Protein AF-A0A8J7Q3M3-F1 (afdb_monomer)

Secondary structure (DSSP, 8-state):
--PPP-------------HHHHHTT-----------HHHHHHHHHHS-SSS---HHHHHHHHHH-GGGG-HHHHHHHHHHHHSTTHHHHHHHHSPTTPPPPS-HHHHHHHHHHHHHHHHHS--PPPP----PPPPPPP------PPPP------------HHHHHHHHHHTT-HHHHHHHHHHHHHHHTT-HHHHHHT-HHHHTTHHHHHHHHHHHH-TTT---PPP--SSS--PPP---------------------------------SSSHHHHHHHHHHHHHHHHHHHHHHHHHHHHHHS-----SS----GGG--SHHHHHHHHHHHHHHHT-GGGGGS-HHHHHHHHHHH-GGGHHHHHHHHHHHHHHHHS-TTSPPPHHHHHHHHHHHHHHTT---

Mean predicted aligned error: 21.78 Å

Foldseek 3Di:
DDDDDDDDDDDDDPDDPPCVCVVVVVPPPPPLPQQQLVVLVVLVVLADLPDLGDLVSSVVVCVVDVVCLPLSNLVVLVVLLPDPCVQVSSVVSHPPPDDRRPDVVSVSVSSVVVSVVSVVDPDDPDDDDDDDDDDDDDDDDDDDDDDDDDDDDDDDDDDDVVVVVLCVPQVVPPVSVVVVVVVVVCVVVVCPVVVQVPPVCNVPCVVVVVLVVCCVPPVPPSPFDPFPPPDPDGDDTDDDDDPPDDDDDDDDDDDDDDDPDDDPDDPPPDDPDVVVVVVVVVVVVVVVVVVVVVVVVVVVVVPDPPPPPDDPQLPLVPDDALVSLLVLLQVLLCVPVNPVSVPDQLVVSLVVLCVVPVVLNVLSVLSSVLNCCSVDPDPVDTDDPVSSVSNSVSSCVSSVNDD

pLDDT: mean 70.24, std 22.84, range [29.39, 98.44]

Structure (mmCIF, N/CA/C/O backbone):
data_AF-A0A8J7Q3M3-F1
#
_entry.id   AF-A0A8J7Q3M3-F1
#
loop_
_atom_site.group_PDB
_atom_site.id
_atom_site.type_symbol
_atom_site.label_atom_id
_atom_site.label_alt_id
_atom_site.label_comp_id
_atom_site.label_asym_id
_atom_site.label_entity_id
_atom_site.label_seq_id
_atom_site.pdbx_PDB_ins_code
_atom_site.Cartn_x
_atom_site.Cartn_y
_atom_site.Cartn_z
_atom_site.occupancy
_atom_site.B_iso_or_equiv
_atom_site.auth_seq_id
_atom_site.auth_comp_id
_atom_site.auth_asym_id
_atom_site.auth_atom_id
_atom_site.pdbx_PDB_model_num
ATOM 1 N N . MET A 1 1 ? -35.121 -41.878 55.483 1.00 45.00 1 MET A N 1
ATOM 2 C CA . MET A 1 1 ? -34.262 -40.888 56.162 1.00 45.00 1 MET A CA 1
ATOM 3 C C . MET A 1 1 ? -32.838 -41.391 56.053 1.00 45.00 1 MET A C 1
ATOM 5 O O . MET A 1 1 ? -32.517 -42.383 56.687 1.00 45.00 1 MET A O 1
ATOM 9 N N . ILE A 1 2 ? -32.054 -40.800 55.154 1.00 42.53 2 ILE A N 1
ATOM 10 C CA . ILE A 1 2 ? -30.626 -41.079 54.987 1.00 42.53 2 ILE A CA 1
ATOM 11 C C . ILE A 1 2 ? -29.957 -39.714 55.109 1.00 42.53 2 ILE A C 1
ATOM 13 O O . ILE A 1 2 ? -30.206 -38.835 54.285 1.00 42.53 2 ILE A O 1
ATOM 17 N N . GLU A 1 3 ? -29.216 -39.516 56.193 1.00 56.22 3 GLU A N 1
ATOM 18 C CA . GLU A 1 3 ? -28.418 -38.316 56.428 1.00 56.22 3 GLU A CA 1
ATOM 19 C C . GLU A 1 3 ? -27.172 -38.369 55.538 1.00 56.22 3 GLU A C 1
ATOM 21 O O . GLU A 1 3 ? -26.437 -39.356 55.540 1.00 56.22 3 GLU A O 1
ATOM 26 N N . VAL A 1 4 ? -26.950 -37.311 54.757 1.00 50.25 4 VAL A N 1
ATOM 27 C CA . VAL A 1 4 ? -25.743 -37.124 53.942 1.00 50.25 4 VAL A CA 1
ATOM 28 C C . VAL A 1 4 ? -24.846 -36.120 54.671 1.00 50.25 4 VAL A C 1
ATOM 30 O O . VAL A 1 4 ? -25.294 -34.993 54.898 1.00 50.25 4 VAL A O 1
ATOM 33 N N . PRO A 1 5 ? -23.606 -36.476 55.055 1.00 58.91 5 PRO A N 1
ATOM 34 C CA . PRO A 1 5 ? -22.718 -35.556 55.745 1.00 58.91 5 PRO A CA 1
ATOM 35 C C . PRO A 1 5 ? -21.801 -34.795 54.775 1.00 58.91 5 PRO A C 1
ATOM 37 O O . PRO A 1 5 ? -21.238 -35.369 53.848 1.00 58.91 5 PRO A O 1
ATOM 40 N N . GLY A 1 6 ? -21.576 -33.518 55.100 1.00 46.66 6 GLY A N 1
ATOM 41 C CA . GLY A 1 6 ? -20.259 -32.880 55.007 1.00 46.66 6 GLY A CA 1
ATOM 42 C C . GLY A 1 6 ? -19.886 -32.201 53.689 1.00 46.66 6 GLY A C 1
ATOM 43 O O . GLY A 1 6 ? -19.292 -32.816 52.810 1.00 46.66 6 GLY A O 1
ATOM 44 N N . ASN A 1 7 ? -20.102 -30.883 53.622 1.00 48.38 7 ASN A N 1
ATOM 45 C CA . ASN A 1 7 ? -19.441 -30.003 52.655 1.00 48.38 7 ASN A CA 1
ATOM 46 C C . ASN A 1 7 ? -17.932 -29.943 52.938 1.00 48.38 7 ASN A C 1
ATOM 48 O O . ASN A 1 7 ? -17.498 -29.394 53.951 1.00 48.38 7 ASN A O 1
ATOM 52 N N . PHE A 1 8 ? -17.144 -30.486 52.015 1.00 45.91 8 PHE A N 1
ATOM 53 C CA . PHE A 1 8 ? -15.693 -30.354 51.974 1.00 45.91 8 PHE A CA 1
ATOM 54 C C . PHE A 1 8 ? -15.343 -29.015 51.305 1.00 45.91 8 PHE A C 1
ATOM 56 O O . PHE A 1 8 ? -15.634 -28.816 50.128 1.00 45.91 8 PHE A O 1
ATOM 63 N N . VAL A 1 9 ? -14.752 -28.082 52.055 1.00 55.84 9 VAL A N 1
ATOM 64 C CA . VAL A 1 9 ? -14.224 -26.816 51.520 1.00 55.84 9 VAL A CA 1
ATOM 65 C C . VAL A 1 9 ? -12.742 -27.030 51.195 1.00 55.84 9 VAL A C 1
ATOM 67 O O . VAL A 1 9 ? -11.968 -27.266 52.126 1.00 55.84 9 VAL A O 1
ATOM 70 N N . PRO A 1 10 ? -12.315 -26.997 49.919 1.00 53.16 10 PRO A N 1
ATOM 71 C CA . PRO A 1 10 ? -10.902 -27.123 49.586 1.00 53.16 10 PRO A CA 1
ATOM 72 C C . PRO A 1 10 ? -10.120 -25.853 49.982 1.00 53.16 10 PRO A C 1
ATOM 74 O O . PRO A 1 10 ? -10.669 -24.748 49.948 1.00 53.16 10 PRO A O 1
ATOM 77 N N . PRO A 1 11 ? -8.842 -26.000 50.380 1.00 49.97 11 PRO A N 1
ATOM 78 C CA . PRO A 1 11 ? -7.997 -24.895 50.809 1.00 49.97 11 PRO A CA 1
ATOM 79 C C . PRO A 1 11 ? -7.608 -24.006 49.622 1.00 49.97 11 PRO A C 1
ATOM 81 O O . PRO A 1 11 ? -7.404 -24.488 48.511 1.00 49.97 11 PRO A O 1
ATOM 84 N N . GLY A 1 12 ? -7.522 -22.703 49.904 1.00 49.28 12 GLY A N 1
ATOM 85 C CA . GLY A 1 12 ? -7.399 -21.608 48.946 1.00 49.28 12 GLY A CA 1
ATOM 86 C C . GLY A 1 12 ? -6.430 -21.835 47.788 1.00 49.28 12 GLY A C 1
ATOM 87 O O . GLY A 1 12 ? -5.244 -22.109 47.976 1.00 49.28 12 GLY A O 1
ATOM 88 N N . GLU A 1 13 ? -6.963 -21.625 46.587 1.00 43.41 13 GLU A N 1
ATOM 89 C CA . GLU A 1 13 ? -6.210 -21.449 45.355 1.00 43.41 13 GLU A CA 1
ATOM 90 C C . GLU A 1 13 ? -5.260 -20.253 45.507 1.00 43.41 13 GLU A C 1
ATOM 92 O O . GLU A 1 13 ? -5.662 -19.089 45.467 1.00 43.41 13 GLU A O 1
ATOM 97 N N . GLN A 1 14 ? -3.968 -20.535 45.675 1.00 50.59 14 GLN A N 1
ATOM 98 C CA . GLN A 1 14 ? -2.937 -19.576 45.305 1.00 50.59 14 GLN A CA 1
ATOM 99 C C . GLN A 1 14 ? -3.073 -19.336 43.800 1.00 50.59 14 GLN A C 1
ATOM 101 O O . GLN A 1 14 ? -2.846 -20.248 43.005 1.00 50.59 14 GLN A O 1
ATOM 106 N N . MET A 1 15 ? -3.477 -18.118 43.425 1.00 42.75 15 MET A N 1
ATOM 107 C CA . MET A 1 15 ? -3.519 -17.656 42.039 1.00 42.75 15 MET A CA 1
ATOM 108 C C . MET A 1 15 ? -2.129 -17.799 41.416 1.00 42.75 15 MET A C 1
ATOM 110 O O . MET A 1 15 ? -1.268 -16.933 41.567 1.00 42.75 15 MET A O 1
ATOM 114 N N . VAL A 1 16 ? -1.909 -18.901 40.706 1.00 50.81 16 VAL A N 1
ATOM 115 C CA . VAL A 1 16 ? -0.817 -18.998 39.745 1.00 50.81 16 VAL A CA 1
ATOM 116 C C . VAL A 1 16 ? -1.202 -18.069 38.590 1.00 50.81 16 VAL A C 1
ATOM 118 O O . VAL A 1 16 ? -2.289 -18.244 38.033 1.00 50.81 16 VAL A O 1
ATOM 121 N N . PRO A 1 17 ? -0.376 -17.064 38.244 1.00 51.91 17 PRO A N 1
ATOM 122 C CA . PRO A 1 17 ? -0.653 -16.166 37.131 1.00 51.91 17 PRO A CA 1
ATOM 123 C C . PRO A 1 17 ? -0.973 -16.980 35.879 1.00 51.91 17 PRO A C 1
ATOM 125 O O . PRO A 1 17 ? -0.215 -17.878 35.509 1.00 51.91 17 PRO A O 1
ATOM 128 N N . ASP A 1 18 ? -2.121 -16.695 35.267 1.00 57.56 18 ASP A N 1
ATOM 129 C CA . ASP A 1 18 ? -2.664 -17.480 34.165 1.00 57.56 18 ASP A CA 1
ATOM 130 C C . ASP A 1 18 ? -1.707 -17.444 32.963 1.00 57.56 18 ASP A C 1
ATOM 132 O O . ASP A 1 18 ? -1.679 -16.502 32.167 1.00 57.56 18 ASP A O 1
ATOM 136 N N . PHE A 1 19 ? -0.903 -18.501 32.831 1.00 53.66 19 PHE A N 1
ATOM 137 C CA . PHE A 1 19 ? 0.084 -18.705 31.767 1.00 53.66 19 PHE A CA 1
ATOM 138 C C . PHE A 1 19 ? -0.539 -18.591 30.363 1.00 53.66 19 PHE A C 1
ATOM 140 O O . PHE A 1 19 ? 0.140 -18.288 29.378 1.00 53.66 19 PHE A O 1
ATOM 147 N N . ARG A 1 20 ? -1.865 -18.759 30.261 1.00 57.09 20 ARG A N 1
ATOM 148 C CA . ARG A 1 20 ? -2.623 -18.587 29.018 1.00 57.09 20 ARG A CA 1
ATOM 149 C C . ARG A 1 20 ? -2.633 -17.140 28.525 1.00 57.09 20 ARG A C 1
ATOM 151 O O . ARG A 1 20 ? -2.728 -16.940 27.317 1.00 57.09 20 ARG A O 1
ATOM 158 N N . GLN A 1 21 ? -2.497 -16.138 29.394 1.00 57.66 21 GLN A N 1
ATOM 159 C CA . GLN A 1 21 ? -2.392 -14.736 28.963 1.00 57.66 21 GLN A CA 1
ATOM 160 C C . GLN A 1 21 ? -1.042 -14.429 28.299 1.00 57.66 21 GLN A C 1
ATOM 162 O O . GLN A 1 21 ? -0.991 -13.648 27.346 1.00 57.66 21 GLN A O 1
ATOM 167 N N . TRP A 1 22 ? 0.030 -15.096 28.737 1.00 55.78 22 TRP A N 1
ATOM 168 C CA . TRP A 1 22 ? 1.355 -14.997 28.119 1.00 55.78 22 TRP A CA 1
ATOM 169 C C . TRP A 1 22 ? 1.380 -15.652 26.729 1.00 55.78 22 TRP A C 1
ATOM 171 O O . TRP A 1 22 ? 1.832 -15.033 25.769 1.00 55.78 22 TRP A O 1
ATOM 181 N N . LEU A 1 23 ? 0.781 -16.842 26.581 1.00 55.25 23 LEU A N 1
ATOM 182 C CA . LEU A 1 23 ? 0.669 -17.535 25.286 1.00 55.25 23 LEU A CA 1
ATOM 183 C C . LEU A 1 23 ? -0.254 -16.833 24.273 1.00 55.25 23 LEU A C 1
ATOM 185 O O . LEU A 1 23 ? -0.092 -17.023 23.072 1.00 55.25 23 LEU A O 1
ATOM 189 N N . ARG A 1 24 ? -1.213 -16.018 24.730 1.00 64.94 24 ARG A N 1
ATOM 190 C CA . ARG A 1 24 ? -2.111 -15.236 23.857 1.00 64.94 24 ARG A CA 1
ATOM 191 C C . ARG A 1 24 ? -1.517 -13.902 23.392 1.00 64.94 24 ARG A C 1
ATOM 193 O O . ARG A 1 24 ? -2.205 -13.157 22.704 1.00 64.94 24 ARG A O 1
ATOM 200 N N . GLY A 1 25 ? -0.285 -13.565 23.789 1.00 42.34 25 GLY A N 1
ATOM 201 C CA . GLY A 1 25 ? 0.337 -12.281 23.444 1.00 42.34 25 GLY A CA 1
ATOM 202 C C . GLY A 1 25 ? -0.379 -11.059 24.040 1.00 42.34 25 GLY A C 1
ATOM 203 O O . GLY A 1 25 ? -0.183 -9.942 23.568 1.00 42.34 25 GLY A O 1
ATOM 204 N N . LEU A 1 26 ? -1.222 -11.256 25.062 1.00 53.31 26 LEU A N 1
ATOM 205 C CA . LEU A 1 26 ? -2.052 -10.198 25.654 1.00 53.31 26 LEU A CA 1
ATOM 206 C C . LEU A 1 26 ? -1.327 -9.395 26.739 1.00 53.31 26 LEU A C 1
ATOM 208 O O . LEU A 1 26 ? -1.759 -8.292 27.060 1.00 53.31 26 LEU A O 1
ATOM 212 N N . ASN A 1 27 ? -0.183 -9.877 27.229 1.00 43.59 27 ASN A N 1
ATOM 213 C CA . ASN A 1 27 ? 0.770 -9.018 27.923 1.00 43.59 27 ASN A CA 1
ATOM 214 C C . ASN A 1 27 ? 1.549 -8.219 26.879 1.00 43.59 27 ASN A C 1
ATOM 216 O O . ASN A 1 27 ? 2.687 -8.547 26.536 1.00 43.59 27 ASN A O 1
ATOM 220 N N . LYS A 1 28 ? 0.930 -7.144 26.379 1.00 41.84 28 LYS A N 1
ATOM 221 C CA . LYS A 1 28 ? 1.709 -6.033 25.836 1.00 41.84 28 LYS A CA 1
ATOM 222 C C . LYS A 1 28 ? 2.628 -5.605 26.972 1.00 41.84 28 LYS A C 1
ATOM 224 O O . LYS A 1 28 ? 2.152 -5.130 27.997 1.00 41.84 28 LYS A O 1
ATOM 229 N N . LYS A 1 29 ? 3.931 -5.850 26.811 1.00 40.72 29 LYS A N 1
ATOM 230 C CA . LYS A 1 29 ? 4.975 -5.174 27.586 1.00 40.72 29 LYS A CA 1
ATOM 231 C C . LYS A 1 29 ? 4.518 -3.721 27.676 1.00 40.72 29 LYS A C 1
ATOM 233 O O . LYS A 1 29 ? 4.227 -3.161 26.619 1.00 40.72 29 LYS A O 1
ATOM 238 N N . ASP A 1 30 ? 4.359 -3.168 28.877 1.00 35.50 30 ASP A N 1
ATOM 239 C CA . ASP A 1 30 ? 4.074 -1.744 29.024 1.00 35.50 30 ASP A CA 1
ATOM 240 C C . ASP A 1 30 ? 5.149 -1.016 28.222 1.00 35.50 30 ASP A C 1
ATOM 242 O O . ASP A 1 30 ? 6.316 -0.964 28.620 1.00 35.50 30 ASP A O 1
ATOM 246 N N . PHE A 1 31 ? 4.781 -0.559 27.025 1.00 39.72 31 PHE A N 1
ATOM 247 C CA . PHE A 1 31 ? 5.641 0.253 26.198 1.00 39.72 31 PHE A CA 1
ATOM 248 C C . PHE A 1 31 ? 5.726 1.559 26.969 1.00 39.72 31 PHE A C 1
ATOM 250 O O . PHE A 1 31 ? 4.852 2.421 26.879 1.00 39.72 31 PHE A O 1
ATOM 257 N N . SER A 1 32 ? 6.747 1.661 27.821 1.00 51.91 32 SER A N 1
ATOM 258 C CA . SER A 1 32 ? 7.222 2.930 28.337 1.00 51.91 32 SER A CA 1
ATOM 259 C C . SER A 1 32 ? 7.270 3.866 27.139 1.00 51.91 32 SER A C 1
ATOM 261 O O . SER A 1 32 ? 8.020 3.566 26.212 1.00 51.91 32 SER A O 1
ATOM 263 N N . LYS A 1 33 ? 6.399 4.888 27.140 1.00 63.62 33 LYS A N 1
ATOM 264 C CA . LYS A 1 33 ? 6.216 5.907 26.093 1.00 63.62 33 LYS A CA 1
ATOM 265 C C . LYS A 1 33 ? 7.426 5.952 25.171 1.00 63.62 33 LYS A C 1
ATOM 267 O O . LYS A 1 33 ? 8.484 6.349 25.645 1.00 63.62 33 LYS A O 1
ATOM 272 N N . ASP A 1 34 ? 7.288 5.473 23.937 1.00 81.19 34 ASP A N 1
ATOM 273 C CA . ASP A 1 34 ? 8.410 5.394 23.003 1.00 81.19 34 ASP A CA 1
ATOM 274 C C . ASP A 1 34 ? 9.214 6.699 23.015 1.00 81.19 34 ASP A C 1
ATOM 276 O O . ASP A 1 34 ? 8.635 7.788 23.006 1.00 81.19 34 ASP A O 1
ATOM 280 N N . LEU A 1 35 ? 10.542 6.568 23.091 1.00 84.62 35 LEU A N 1
ATOM 281 C CA . LEU A 1 35 ? 11.471 7.690 23.001 1.00 84.62 35 LEU A CA 1
ATOM 282 C C . LEU A 1 35 ? 11.090 8.531 21.783 1.00 84.62 35 LEU A C 1
ATOM 284 O O . LEU A 1 35 ? 11.056 8.000 20.674 1.00 84.62 35 LEU A O 1
ATOM 288 N N . ASP A 1 36 ? 10.786 9.815 21.993 1.00 90.62 36 ASP A N 1
ATOM 289 C CA . ASP A 1 36 ? 10.342 10.686 20.908 1.00 90.62 36 ASP A CA 1
ATOM 290 C C . ASP A 1 36 ? 11.451 10.763 19.841 1.00 90.62 36 ASP A C 1
ATOM 292 O O . ASP A 1 36 ? 12.519 11.342 20.096 1.00 90.62 36 ASP A O 1
ATOM 296 N N . PRO A 1 37 ? 11.229 10.194 18.639 1.00 89.88 37 PRO A N 1
ATOM 297 C CA . PRO A 1 37 ? 12.253 10.123 17.604 1.00 89.88 37 PRO A CA 1
ATOM 298 C C . PRO A 1 37 ? 12.661 11.518 17.123 1.00 89.88 37 PRO A C 1
ATOM 300 O O . PRO A 1 37 ? 13.773 11.695 16.621 1.00 89.88 37 PRO A O 1
ATOM 303 N N . LYS A 1 38 ? 11.794 12.528 17.292 1.00 91.94 38 LYS A N 1
ATOM 304 C CA . LYS A 1 38 ? 12.120 13.920 16.967 1.00 91.94 38 LYS A CA 1
ATOM 305 C C . LYS A 1 38 ? 13.095 14.509 17.975 1.00 91.94 38 LYS A C 1
ATOM 307 O O . LYS A 1 38 ? 14.054 15.143 17.556 1.00 91.94 38 LYS A O 1
ATOM 312 N N . LEU A 1 39 ? 12.904 14.261 19.274 1.00 91.69 39 LEU A N 1
ATOM 313 C CA . LEU A 1 39 ? 13.834 14.731 20.307 1.00 91.69 39 LEU A CA 1
ATOM 314 C C . LEU A 1 39 ? 15.207 14.072 20.173 1.00 91.69 39 LEU A C 1
ATOM 316 O O . LEU A 1 39 ? 16.223 14.753 20.299 1.00 91.69 39 LEU A O 1
ATOM 320 N N . LEU A 1 40 ? 15.248 12.772 19.867 1.00 91.12 40 LEU A N 1
ATOM 321 C CA . LEU A 1 40 ? 16.512 12.081 19.613 1.00 91.12 40 LEU A CA 1
ATOM 322 C C . LEU A 1 40 ? 17.219 12.647 18.374 1.00 91.12 40 LEU A C 1
ATOM 324 O O . LEU A 1 40 ? 18.417 12.918 18.424 1.00 91.12 40 LEU A O 1
ATOM 328 N N . LYS A 1 41 ? 16.480 12.878 17.282 1.00 90.31 41 LYS A N 1
ATOM 329 C CA . LYS A 1 41 ? 17.034 13.501 16.075 1.00 90.31 41 LYS A CA 1
ATOM 330 C C . LYS A 1 41 ? 17.568 14.906 16.361 1.00 90.31 41 LYS A C 1
ATOM 332 O O . LYS A 1 41 ? 18.698 15.202 15.990 1.00 90.31 41 LYS A O 1
ATOM 337 N N . ASP A 1 42 ? 16.798 15.735 17.060 1.00 92.88 42 ASP A N 1
ATOM 338 C CA . ASP A 1 42 ? 17.197 17.092 17.445 1.00 92.88 42 ASP A CA 1
ATOM 339 C C . ASP A 1 42 ? 18.463 17.097 18.309 1.00 92.88 42 ASP A C 1
ATOM 341 O O . ASP A 1 42 ? 19.278 18.012 18.189 1.00 92.88 42 ASP A O 1
ATOM 345 N N . LEU A 1 43 ? 18.637 16.098 19.182 1.00 90.12 43 LEU A N 1
ATOM 346 C CA . LEU A 1 43 ? 19.859 15.935 19.965 1.00 90.12 43 LEU A CA 1
ATOM 347 C C . LEU A 1 43 ? 21.052 15.650 19.044 1.00 90.12 43 LEU A C 1
ATOM 349 O O . LEU A 1 43 ? 22.060 16.343 19.142 1.00 90.12 43 LEU A O 1
ATOM 353 N N . ILE A 1 44 ? 20.926 14.685 18.126 1.00 88.06 44 ILE A N 1
ATOM 354 C CA . ILE A 1 44 ? 22.006 14.302 17.201 1.00 88.06 44 ILE A CA 1
ATOM 355 C C . ILE A 1 44 ? 22.347 15.428 16.222 1.00 88.06 44 ILE A C 1
ATOM 357 O O . ILE A 1 44 ? 23.522 15.700 15.994 1.00 88.06 44 ILE A O 1
ATOM 361 N N . ASP A 1 45 ? 21.351 16.117 15.665 1.00 89.56 45 ASP A N 1
ATOM 362 C CA . ASP A 1 45 ? 21.579 17.209 14.712 1.00 89.56 45 ASP A CA 1
ATOM 363 C C . ASP A 1 45 ? 22.229 18.439 15.363 1.00 89.56 45 ASP A C 1
ATOM 365 O O . ASP A 1 45 ? 22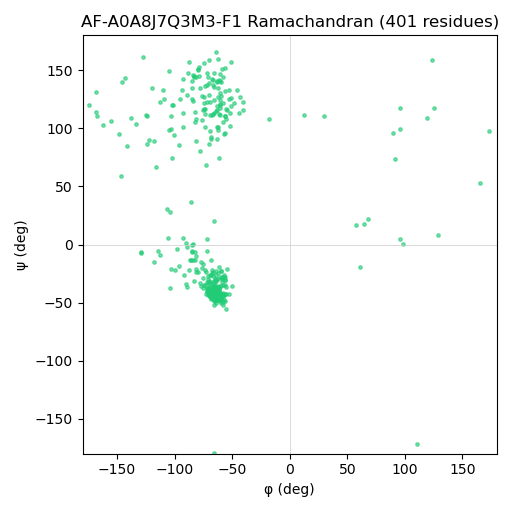.922 19.194 14.679 1.00 89.56 45 ASP A O 1
ATOM 369 N N . LYS A 1 46 ? 22.030 18.636 16.674 1.00 89.38 46 LYS A N 1
ATOM 370 C CA . LYS A 1 46 ? 22.681 19.705 17.446 1.00 89.38 46 LYS A CA 1
ATOM 371 C C . LYS A 1 46 ? 24.078 19.327 17.941 1.00 89.38 46 LYS A C 1
ATOM 373 O O . LYS A 1 46 ? 24.802 20.222 18.379 1.00 89.38 46 LYS A O 1
ATOM 378 N N . LEU A 1 47 ? 24.470 18.052 17.883 1.00 85.38 47 LEU A N 1
ATOM 379 C CA . LEU A 1 47 ? 25.845 17.656 18.168 1.00 85.38 47 LEU A CA 1
ATOM 380 C C . LEU A 1 47 ? 26.753 18.069 16.991 1.00 85.38 47 LEU A C 1
ATOM 382 O O . LEU A 1 47 ? 26.382 17.889 15.828 1.00 85.38 47 LEU A O 1
ATOM 386 N N . PRO A 1 48 ? 27.939 18.641 17.257 1.00 80.00 48 PRO A N 1
ATOM 387 C CA . PRO A 1 48 ? 28.893 18.999 16.213 1.00 80.00 48 PRO A CA 1
ATOM 388 C C . PRO A 1 48 ? 29.282 17.756 15.397 1.00 80.00 48 PRO A C 1
ATOM 390 O O . PRO A 1 48 ? 29.780 16.774 15.936 1.00 80.00 48 PRO A O 1
ATOM 393 N N . LYS A 1 49 ? 29.039 17.803 14.079 1.00 76.00 49 LYS A N 1
ATOM 394 C CA . LYS A 1 49 ? 29.213 16.659 13.161 1.00 76.00 49 LYS A CA 1
ATOM 395 C C . LYS A 1 49 ? 30.674 16.354 12.814 1.00 76.00 49 LYS A C 1
ATOM 397 O O . LYS A 1 49 ? 30.959 15.278 12.305 1.00 76.00 49 LYS A O 1
ATOM 402 N N . GLU A 1 50 ? 31.582 17.295 13.062 1.00 67.38 50 GLU A N 1
ATOM 403 C CA . GLU A 1 50 ? 32.960 17.249 12.548 1.00 67.38 50 GLU A CA 1
ATOM 404 C C . GLU A 1 50 ? 34.031 17.101 13.640 1.00 67.38 50 GLU A C 1
ATOM 406 O O . GLU A 1 50 ? 35.206 16.925 13.327 1.00 67.38 50 GLU A O 1
ATOM 411 N N . GLN A 1 51 ? 33.661 17.149 14.923 1.00 64.75 51 GLN A N 1
ATOM 412 C CA . GLN A 1 51 ? 34.592 16.998 16.046 1.00 64.75 51 GLN A CA 1
ATOM 413 C C . GLN A 1 51 ? 33.919 16.226 17.174 1.00 64.75 51 GLN A C 1
ATOM 415 O O . GLN A 1 51 ? 32.731 16.422 17.417 1.00 64.75 51 GLN A O 1
ATOM 420 N N . GLN A 1 52 ? 34.677 15.368 17.872 1.00 71.88 52 GLN A N 1
ATOM 421 C CA . GLN A 1 52 ? 34.201 14.724 19.097 1.00 71.88 52 GLN A CA 1
ATOM 422 C C . GLN A 1 52 ? 33.680 15.819 20.039 1.00 71.88 52 GLN A C 1
ATOM 424 O O . GLN A 1 52 ? 34.482 16.659 20.462 1.00 71.88 52 GLN A O 1
ATOM 429 N N . PRO A 1 53 ? 32.364 15.866 20.326 1.00 74.25 53 PRO A N 1
ATOM 430 C CA . PRO A 1 53 ? 31.805 16.948 21.111 1.00 74.25 53 PRO A CA 1
ATOM 431 C C . PRO A 1 53 ? 32.483 16.959 22.470 1.00 74.25 53 PRO A C 1
ATOM 433 O O . PRO A 1 53 ? 32.569 15.926 23.143 1.00 74.25 53 PRO A O 1
ATOM 436 N N . ARG A 1 54 ? 32.999 18.123 22.859 1.00 82.38 54 ARG A N 1
ATOM 437 C CA . ARG A 1 54 ? 33.596 18.276 24.182 1.00 82.38 54 ARG A CA 1
ATOM 438 C C . ARG A 1 54 ? 32.489 18.152 25.238 1.00 82.38 54 ARG A C 1
ATOM 440 O O . ARG A 1 54 ? 31.385 18.646 24.992 1.00 82.38 54 ARG A O 1
ATOM 447 N N . PRO A 1 55 ? 32.743 17.525 26.402 1.00 75.62 55 PRO A N 1
ATOM 448 C CA . PRO A 1 55 ? 31.730 17.361 27.449 1.00 75.62 55 PRO A CA 1
ATOM 449 C C . PRO A 1 55 ? 31.013 18.671 27.814 1.00 75.62 55 PRO A C 1
ATOM 451 O O . PRO A 1 55 ? 29.802 18.685 28.037 1.00 75.62 55 PRO A O 1
ATOM 454 N N . GLU A 1 56 ? 31.736 19.792 27.786 1.00 83.12 56 GLU A N 1
ATOM 455 C CA . GLU A 1 56 ? 31.207 21.124 28.078 1.00 83.12 56 GLU A CA 1
ATOM 456 C C . GLU A 1 56 ? 30.167 21.588 27.048 1.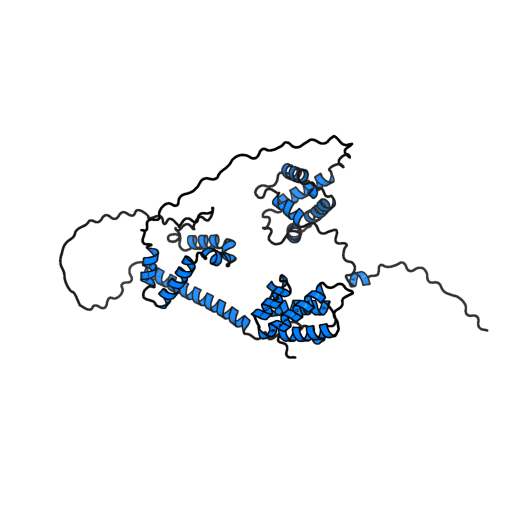00 83.12 56 GLU A C 1
ATOM 458 O O . GLU A 1 56 ? 29.176 22.215 27.416 1.00 83.12 56 GLU A O 1
ATOM 463 N N . GLU A 1 57 ? 30.348 21.260 25.766 1.00 84.56 57 GLU A N 1
ATOM 464 C CA . GLU A 1 57 ? 29.427 21.644 24.688 1.00 84.56 57 GLU A CA 1
ATOM 465 C C . GLU A 1 57 ? 28.102 20.891 24.805 1.00 84.56 57 GLU A C 1
ATOM 467 O O . GLU A 1 57 ? 27.034 21.467 24.583 1.00 84.56 57 GLU A O 1
ATOM 472 N N . ILE A 1 58 ? 28.155 19.624 25.226 1.00 80.25 58 ILE A N 1
ATOM 473 C CA . ILE A 1 58 ? 26.950 18.827 25.444 1.00 80.25 58 ILE A CA 1
ATOM 474 C C . ILE A 1 58 ? 26.214 19.302 26.696 1.00 80.25 58 ILE A C 1
ATOM 476 O O . ILE A 1 58 ? 24.992 19.453 26.659 1.00 80.25 58 ILE A O 1
ATOM 480 N N . GLN A 1 59 ? 26.929 19.639 27.776 1.00 81.31 59 GLN A N 1
ATOM 481 C CA . GLN A 1 59 ? 26.308 20.290 28.933 1.00 81.31 59 GLN A CA 1
ATOM 482 C C . GLN A 1 59 ? 25.613 21.598 28.539 1.00 81.31 59 GLN A C 1
ATOM 484 O O . GLN A 1 59 ? 24.486 21.855 28.973 1.00 81.31 59 GLN A O 1
ATOM 489 N N . ASP A 1 60 ? 26.248 22.415 27.701 1.00 88.50 60 ASP A N 1
ATOM 490 C CA . ASP A 1 60 ? 25.669 23.664 27.209 1.00 88.50 60 ASP A CA 1
ATOM 491 C C . ASP A 1 60 ? 24.413 23.417 26.362 1.00 88.50 60 ASP A C 1
ATOM 493 O O . ASP A 1 60 ? 23.423 24.147 26.472 1.00 88.50 60 ASP A O 1
ATOM 497 N N . LEU A 1 61 ? 24.413 22.350 25.564 1.00 87.56 61 LEU A N 1
ATOM 498 C CA . LEU A 1 61 ? 23.280 21.916 24.752 1.00 87.56 61 LEU A CA 1
ATOM 499 C C . LEU A 1 61 ? 22.107 21.460 25.636 1.00 87.56 61 LEU A C 1
ATOM 501 O O . LEU A 1 61 ? 20.978 21.903 25.414 1.00 87.56 61 LEU A O 1
ATOM 505 N N . LEU A 1 62 ? 22.357 20.681 26.691 1.00 85.81 62 LEU A N 1
ATOM 506 C CA . LEU A 1 62 ? 21.338 20.290 27.678 1.00 85.81 62 LEU A CA 1
ATOM 507 C C . LEU A 1 62 ? 20.824 21.486 28.483 1.00 85.81 62 LEU A C 1
ATOM 509 O O . LEU A 1 62 ? 19.645 21.548 28.831 1.00 85.81 62 LEU A O 1
ATOM 513 N N . ARG A 1 63 ? 21.691 22.459 28.793 1.00 86.00 63 ARG A N 1
ATOM 514 C CA . ARG A 1 63 ? 21.295 23.705 29.468 1.00 86.00 63 ARG A CA 1
ATOM 515 C C . ARG A 1 63 ? 20.381 24.552 28.592 1.00 86.00 63 ARG A C 1
ATOM 517 O O . ARG A 1 63 ? 19.374 25.041 29.098 1.00 86.00 63 ARG A O 1
ATOM 524 N N . LYS A 1 64 ? 20.710 24.699 27.305 1.00 92.69 64 LYS A N 1
ATOM 525 C CA . LYS A 1 64 ? 19.942 25.498 26.334 1.00 92.69 64 LYS A CA 1
ATOM 526 C C . LYS A 1 64 ? 18.629 24.836 25.912 1.00 92.69 64 LYS A C 1
ATOM 528 O O . LYS A 1 64 ? 17.729 25.535 25.464 1.00 92.69 64 LYS A O 1
ATOM 533 N N . ASN A 1 65 ? 18.503 23.518 26.063 1.00 92.44 65 ASN A N 1
ATOM 534 C CA . ASN A 1 65 ? 17.336 22.756 25.621 1.00 92.44 65 ASN A CA 1
ATOM 535 C C . ASN A 1 65 ? 16.739 21.964 26.802 1.00 92.44 65 ASN A C 1
ATOM 537 O O . ASN A 1 65 ? 17.074 20.792 26.989 1.00 92.44 65 ASN A O 1
ATOM 541 N N . PRO A 1 66 ? 15.842 22.572 27.605 1.00 90.56 66 PRO A N 1
ATOM 542 C CA . PRO A 1 66 ? 15.288 21.944 28.809 1.00 90.56 66 PRO A CA 1
ATOM 543 C C . PRO A 1 66 ? 14.530 20.639 28.528 1.00 90.56 66 PRO A C 1
ATOM 545 O O . PRO A 1 66 ? 14.453 19.789 29.409 1.00 90.56 66 PRO A O 1
ATOM 548 N N . GLN A 1 67 ? 14.043 20.438 27.301 1.00 90.31 67 GLN A N 1
ATOM 549 C CA . GLN A 1 67 ? 13.441 19.179 26.846 1.00 90.31 67 GLN A CA 1
ATOM 550 C C . GLN A 1 67 ? 14.360 17.952 26.987 1.00 90.31 67 GLN A C 1
ATOM 552 O O . GLN A 1 67 ? 13.864 16.852 27.196 1.00 90.31 67 GLN A O 1
ATOM 557 N N . PHE A 1 68 ? 15.688 18.119 26.939 1.00 91.50 68 PHE A N 1
ATOM 558 C CA . PHE A 1 68 ? 16.632 17.008 27.119 1.00 91.50 68 PHE A CA 1
ATOM 559 C C . PHE A 1 68 ? 16.905 16.673 28.591 1.00 91.50 68 PHE A C 1
ATOM 561 O O . PHE A 1 68 ? 17.582 15.691 28.878 1.00 91.50 68 PHE A O 1
ATOM 568 N N . LYS A 1 69 ? 16.383 17.473 29.531 1.00 89.44 69 LYS A N 1
ATOM 569 C CA . LYS A 1 69 ? 16.489 17.220 30.976 1.00 89.44 69 LYS A CA 1
ATOM 570 C C . LYS A 1 69 ? 15.334 16.387 31.527 1.00 89.44 69 LYS A C 1
ATOM 572 O O . LYS A 1 69 ? 15.281 16.170 32.736 1.00 89.44 69 LYS A O 1
ATOM 577 N N . ASP A 1 70 ? 14.398 15.955 30.683 1.00 92.44 70 ASP A N 1
ATOM 578 C CA . ASP A 1 70 ? 13.317 15.082 31.128 1.00 92.44 70 ASP A CA 1
ATOM 579 C C . ASP A 1 70 ? 13.916 13.769 31.678 1.00 92.44 70 ASP A C 1
ATOM 581 O O . ASP A 1 70 ? 14.617 13.063 30.943 1.00 92.44 70 ASP A O 1
ATOM 585 N N . PRO A 1 71 ? 13.676 13.412 32.956 1.00 89.88 71 PRO A N 1
ATOM 586 C CA . PRO A 1 71 ? 14.185 12.171 33.533 1.00 89.88 71 PRO A CA 1
ATOM 587 C C . PRO A 1 71 ? 13.709 10.927 32.774 1.00 89.88 71 PRO A C 1
ATOM 589 O O . PRO A 1 71 ? 14.424 9.923 32.755 1.00 89.88 71 PRO A O 1
ATOM 592 N N . ALA A 1 72 ? 12.537 10.976 32.130 1.00 91.00 72 ALA A N 1
ATOM 593 C CA . ALA A 1 72 ? 12.061 9.880 31.292 1.00 91.00 72 ALA A CA 1
ATOM 594 C C . ALA A 1 72 ? 12.935 9.720 30.038 1.00 91.00 72 ALA A C 1
ATOM 596 O O . ALA A 1 72 ? 13.362 8.607 29.731 1.00 91.00 72 ALA A O 1
ATOM 597 N N . PHE A 1 73 ? 13.266 10.831 29.375 1.00 92.75 73 PHE A N 1
ATOM 598 C CA . PHE A 1 73 ? 14.150 10.851 28.209 1.00 92.75 73 PHE A CA 1
ATOM 599 C C . PHE A 1 73 ? 15.567 10.380 28.561 1.00 92.75 73 PHE A C 1
ATOM 601 O O . PHE A 1 73 ? 16.103 9.498 27.894 1.00 92.75 73 PHE A O 1
ATOM 608 N N . LEU A 1 74 ? 16.154 10.896 29.648 1.00 91.88 74 LEU A N 1
ATOM 609 C CA . LEU A 1 74 ? 17.500 10.503 30.090 1.00 91.88 74 LEU A CA 1
ATOM 610 C C . LEU A 1 74 ? 17.587 9.019 30.460 1.00 91.88 74 LEU A C 1
ATOM 612 O O . LEU A 1 74 ? 18.594 8.372 30.175 1.00 91.88 74 LEU A O 1
ATOM 616 N N . LYS A 1 75 ? 16.529 8.461 31.060 1.00 92.75 75 LYS A N 1
ATOM 617 C CA . LYS A 1 75 ? 16.464 7.029 31.366 1.00 92.75 75 LYS A CA 1
ATOM 618 C C . LYS A 1 75 ? 16.473 6.187 30.089 1.00 92.75 75 LYS A C 1
ATOM 620 O O . LYS A 1 75 ? 17.264 5.258 29.989 1.00 92.75 75 LYS A O 1
ATOM 625 N N . GLN A 1 76 ? 15.649 6.546 29.108 1.00 92.44 76 GLN A N 1
ATOM 626 C CA . GLN A 1 76 ? 15.572 5.828 27.833 1.00 92.44 76 GLN A CA 1
ATOM 627 C C . GLN A 1 76 ? 16.860 5.946 27.018 1.00 92.44 76 GLN A C 1
ATOM 629 O O . GLN A 1 76 ? 17.315 4.967 26.432 1.00 92.44 76 GLN A O 1
ATOM 634 N N . LEU A 1 77 ? 17.479 7.127 27.017 1.00 93.12 77 LEU A N 1
ATOM 635 C CA . LEU A 1 77 ? 18.787 7.335 26.406 1.00 93.12 77 LEU A CA 1
ATOM 636 C C . LEU A 1 77 ? 19.848 6.454 27.081 1.00 93.12 77 LEU A C 1
ATOM 638 O O . LEU A 1 77 ? 20.666 5.847 26.397 1.00 93.12 77 LEU A O 1
ATOM 642 N N . GLY A 1 78 ? 19.785 6.314 28.409 1.00 94.19 78 GLY A N 1
ATOM 643 C CA . GLY A 1 78 ? 20.632 5.391 29.164 1.00 94.19 78 GLY A CA 1
ATOM 644 C C . GLY A 1 78 ? 20.412 3.925 28.819 1.00 94.19 78 GLY A C 1
ATOM 645 O O . GLY A 1 78 ? 21.388 3.185 28.715 1.00 94.19 78 GLY A O 1
ATOM 646 N N . ASP A 1 79 ? 19.171 3.509 28.581 1.00 95.00 79 ASP A N 1
ATOM 647 C CA . ASP A 1 79 ? 18.869 2.143 28.147 1.00 95.00 79 ASP A CA 1
ATOM 648 C C . ASP A 1 79 ? 19.450 1.857 26.747 1.00 95.00 79 ASP A C 1
ATOM 650 O O . ASP A 1 79 ? 20.010 0.784 26.524 1.00 95.00 79 ASP A O 1
ATOM 654 N N . ILE A 1 80 ? 19.412 2.834 25.828 1.00 93.69 80 ILE A N 1
ATOM 655 C CA . ILE A 1 80 ? 20.036 2.726 24.495 1.00 93.69 80 ILE A CA 1
ATOM 656 C C . ILE A 1 80 ? 21.560 2.640 24.617 1.00 93.69 80 ILE A C 1
ATOM 658 O O . ILE A 1 80 ? 22.169 1.745 24.032 1.00 93.69 80 ILE A O 1
ATOM 662 N N . VAL A 1 81 ? 22.183 3.524 25.402 1.00 95.19 81 VAL A N 1
ATOM 663 C CA . VAL A 1 81 ? 23.644 3.545 25.610 1.00 95.19 81 VAL A CA 1
ATOM 664 C C . VAL A 1 81 ? 24.145 2.247 26.252 1.00 95.19 81 VAL A C 1
ATOM 666 O O . VAL A 1 81 ? 25.212 1.756 25.892 1.00 95.19 81 VAL A O 1
ATOM 669 N N . ARG A 1 82 ? 23.372 1.643 27.160 1.00 94.81 82 ARG A N 1
ATOM 670 C CA . ARG A 1 82 ? 23.733 0.378 27.824 1.00 94.81 82 ARG A CA 1
ATOM 671 C C . ARG A 1 82 ? 23.439 -0.874 27.003 1.00 94.81 82 ARG A C 1
ATOM 673 O O . ARG A 1 82 ? 23.861 -1.953 27.413 1.00 94.81 82 ARG A O 1
ATOM 680 N N . SER A 1 83 ? 22.717 -0.762 25.889 1.00 95.12 83 SER A N 1
ATOM 681 C CA . SER A 1 83 ? 22.459 -1.912 25.026 1.00 95.12 83 SER A CA 1
ATOM 682 C C . SER A 1 83 ? 23.774 -2.480 24.470 1.00 95.12 83 SER A C 1
ATOM 684 O O . SER A 1 83 ? 24.708 -1.737 24.153 1.00 95.12 83 SER A O 1
ATOM 686 N N . GLU A 1 84 ? 23.859 -3.813 24.368 1.00 91.75 84 GLU A N 1
ATOM 687 C CA . GLU A 1 84 ? 25.011 -4.491 23.747 1.00 91.75 84 GLU A CA 1
ATOM 688 C C . GLU A 1 84 ? 25.199 -4.036 22.293 1.00 91.75 84 GLU A C 1
ATOM 690 O O . GLU A 1 84 ? 26.321 -3.943 21.802 1.00 91.75 84 GLU A O 1
ATOM 695 N N . ASP A 1 85 ? 24.091 -3.672 21.646 1.00 93.44 85 ASP A N 1
ATOM 696 C CA . ASP A 1 85 ? 24.019 -3.223 20.266 1.00 93.44 85 ASP A CA 1
ATOM 697 C C . ASP A 1 85 ? 23.537 -1.768 20.180 1.00 93.44 85 ASP A C 1
ATOM 699 O O . ASP A 1 85 ? 22.434 -1.454 19.713 1.00 93.44 85 ASP A O 1
ATOM 703 N N . PHE A 1 86 ? 24.382 -0.868 20.689 1.00 93.31 86 PHE A N 1
ATOM 704 C CA . PHE A 1 86 ? 24.139 0.576 20.670 1.00 93.31 86 PHE A CA 1
ATOM 705 C C . PHE A 1 86 ? 23.823 1.077 19.254 1.00 93.31 86 PHE A C 1
ATOM 707 O O . PHE A 1 86 ? 22.874 1.841 19.077 1.00 93.31 86 PHE A O 1
ATOM 714 N N . SER A 1 87 ? 24.563 0.595 18.248 1.00 88.81 87 SER A N 1
ATOM 715 C CA . SER A 1 87 ? 24.378 0.947 16.836 1.00 88.81 87 SER A CA 1
ATOM 716 C C . SER A 1 87 ? 22.951 0.692 16.367 1.00 88.81 87 SER A C 1
ATOM 718 O O . SER A 1 87 ? 22.280 1.594 15.855 1.00 88.81 87 SER A O 1
ATOM 720 N N . ASN A 1 88 ? 22.472 -0.542 16.544 1.00 89.38 88 ASN A N 1
ATOM 721 C CA . ASN A 1 88 ? 21.177 -0.939 16.011 1.00 89.38 88 ASN A CA 1
ATOM 722 C C . ASN A 1 88 ? 20.034 -0.356 16.838 1.00 89.38 88 ASN A C 1
ATOM 724 O O . ASN A 1 88 ? 19.063 0.122 16.255 1.00 89.38 88 ASN A O 1
ATOM 728 N N . SER A 1 89 ? 20.189 -0.274 18.162 1.00 90.94 89 SER A N 1
ATOM 729 C CA . SER A 1 89 ? 19.203 0.367 19.041 1.00 90.94 89 SER A CA 1
ATOM 730 C C . SER A 1 89 ? 19.023 1.851 18.705 1.00 90.94 89 SER A C 1
ATOM 732 O O . SER A 1 89 ? 17.902 2.363 18.684 1.00 90.94 89 SER A O 1
ATOM 734 N N . LEU A 1 90 ? 20.119 2.548 18.388 1.00 91.62 90 LEU A N 1
ATOM 735 C CA . LEU A 1 90 ? 20.077 3.945 17.967 1.00 91.62 90 LEU A CA 1
ATOM 736 C C . LEU A 1 90 ? 19.461 4.093 16.567 1.00 91.62 90 LEU A C 1
ATOM 738 O O . LEU A 1 90 ? 18.608 4.957 16.367 1.00 91.62 90 LEU A O 1
ATOM 742 N N . LYS A 1 91 ? 19.832 3.232 15.609 1.00 89.56 91 LYS A N 1
ATOM 743 C CA . LYS A 1 91 ? 19.268 3.227 14.245 1.00 89.56 91 LYS A CA 1
ATOM 744 C C . LYS A 1 91 ? 17.767 2.947 14.225 1.00 89.56 91 LYS A C 1
ATOM 746 O O . LYS A 1 91 ? 17.059 3.568 13.440 1.00 89.56 91 LYS A O 1
ATOM 751 N N . GLU A 1 92 ? 17.284 2.047 15.077 1.00 92.00 92 GLU A N 1
ATOM 752 C CA . GLU A 1 92 ? 15.862 1.700 15.170 1.00 92.00 92 GLU A CA 1
ATOM 753 C C . GLU A 1 92 ? 15.020 2.871 15.695 1.00 92.00 92 GLU A C 1
ATOM 755 O O . GLU A 1 92 ? 13.888 3.076 15.255 1.00 92.00 92 GLU A O 1
ATOM 760 N N . LYS A 1 93 ? 15.581 3.665 16.615 1.00 90.94 93 LYS A N 1
ATOM 761 C CA . LYS A 1 93 ? 14.898 4.821 17.211 1.00 90.94 93 LYS A CA 1
ATOM 762 C C . LYS A 1 93 ? 15.055 6.113 16.407 1.00 90.94 93 LYS A C 1
ATOM 764 O O . LYS A 1 93 ? 14.314 7.065 16.652 1.00 90.94 93 LYS A O 1
ATOM 769 N N . LEU A 1 94 ? 15.973 6.166 15.443 1.00 89.75 94 LEU A N 1
ATOM 770 C CA . LEU A 1 94 ? 16.124 7.319 14.560 1.00 89.75 94 LEU A CA 1
ATOM 771 C C . LEU A 1 94 ? 15.113 7.295 13.405 1.00 89.75 94 LEU A C 1
ATOM 773 O O . LEU A 1 94 ? 14.809 6.238 12.851 1.00 89.75 94 LEU A O 1
ATOM 777 N N . PRO A 1 95 ? 14.601 8.464 12.976 1.00 83.00 95 PRO A N 1
ATOM 778 C CA . PRO A 1 95 ? 13.765 8.531 11.790 1.00 83.00 95 PRO A CA 1
ATOM 779 C C . PRO A 1 95 ? 14.528 8.034 10.554 1.00 83.00 95 PRO A C 1
ATOM 781 O O . PRO A 1 95 ? 15.713 8.334 10.356 1.00 83.00 95 PRO A O 1
ATOM 784 N N . LYS A 1 96 ? 13.818 7.278 9.706 1.00 85.19 96 LYS A N 1
ATOM 785 C CA . LYS A 1 96 ? 14.347 6.732 8.450 1.00 85.19 96 LYS A CA 1
ATOM 786 C C . LYS A 1 96 ? 14.962 7.854 7.602 1.00 85.19 96 LYS A C 1
ATOM 788 O O . LYS A 1 96 ? 14.350 8.905 7.431 1.00 85.19 96 LYS A O 1
ATOM 793 N N . GLY A 1 97 ? 16.164 7.619 7.073 1.00 79.44 97 GLY A N 1
ATOM 794 C CA . GLY A 1 97 ? 16.905 8.591 6.255 1.00 79.44 97 GLY A CA 1
ATOM 795 C C . GLY A 1 97 ? 17.941 9.431 7.011 1.00 79.44 97 GLY A C 1
ATOM 796 O O . GLY A 1 97 ? 18.555 10.310 6.411 1.00 79.44 97 GLY A O 1
ATOM 797 N N . THR A 1 98 ? 18.168 9.170 8.303 1.00 80.25 98 THR A N 1
ATOM 798 C CA . THR A 1 98 ? 19.296 9.770 9.034 1.00 80.25 98 THR A CA 1
ATOM 799 C C . THR A 1 98 ? 20.614 9.158 8.526 1.00 80.25 98 THR A C 1
ATOM 801 O O . THR A 1 98 ? 20.700 7.929 8.446 1.00 80.25 98 THR A O 1
ATOM 804 N N . PRO A 1 99 ? 21.627 9.961 8.139 1.00 76.62 99 PRO A N 1
ATOM 805 C CA . PRO A 1 99 ? 22.901 9.432 7.656 1.00 76.62 99 PRO A CA 1
ATOM 806 C C . PRO A 1 99 ? 23.585 8.570 8.730 1.00 76.62 99 PRO A C 1
ATOM 808 O O . PRO A 1 99 ? 23.443 8.860 9.921 1.00 76.62 99 PRO A O 1
ATOM 811 N N . PRO A 1 100 ? 24.324 7.515 8.336 1.00 77.69 100 PRO A N 1
ATOM 812 C CA . PRO A 1 100 ? 25.021 6.657 9.286 1.00 77.69 100 PRO A CA 1
ATOM 813 C C . PRO A 1 100 ? 26.068 7.460 10.065 1.00 77.69 100 PRO A C 1
ATOM 815 O O . PRO A 1 100 ? 26.827 8.244 9.491 1.00 77.69 100 PRO A O 1
ATOM 818 N N . ILE A 1 101 ? 26.099 7.255 11.380 1.00 80.94 101 ILE A N 1
ATOM 819 C CA . ILE A 1 101 ? 27.082 7.860 12.280 1.00 80.94 101 ILE A CA 1
ATOM 820 C C . ILE A 1 101 ? 28.410 7.132 12.056 1.00 80.94 101 ILE A C 1
ATOM 822 O O . ILE A 1 101 ? 28.461 5.911 12.164 1.00 80.94 101 ILE A O 1
ATOM 826 N N . GLN A 1 102 ? 29.457 7.869 11.676 1.00 75.94 102 GLN A N 1
ATOM 827 C CA . GLN A 1 102 ? 30.729 7.277 11.241 1.00 75.94 102 GLN A CA 1
ATOM 828 C C . GLN A 1 102 ? 31.571 6.737 12.410 1.00 75.94 102 GLN A C 1
ATOM 830 O O . GLN A 1 102 ? 32.261 5.743 12.220 1.00 75.94 102 GLN A O 1
ATOM 835 N N . ASP A 1 103 ? 31.443 7.319 13.611 1.00 83.62 103 ASP A N 1
ATOM 836 C CA . ASP A 1 103 ? 32.161 6.902 14.823 1.00 83.62 103 ASP A CA 1
ATOM 837 C C . ASP A 1 103 ? 31.216 6.802 16.031 1.00 83.62 103 ASP A C 1
ATOM 839 O O . ASP A 1 103 ? 30.812 7.804 16.626 1.00 83.62 103 ASP A O 1
ATOM 843 N N . GLU A 1 104 ? 30.856 5.578 16.415 1.00 84.50 104 GLU A N 1
ATOM 844 C CA . GLU A 1 104 ? 29.834 5.336 17.444 1.00 84.50 104 GLU A CA 1
ATOM 845 C C . GLU A 1 104 ? 30.370 5.409 18.877 1.00 84.50 104 GLU A C 1
ATOM 847 O O . GLU A 1 104 ? 29.651 5.841 19.776 1.00 84.50 104 GLU A O 1
ATOM 852 N N . GLN A 1 105 ? 31.634 5.039 19.107 1.00 87.50 105 GLN A N 1
ATOM 853 C CA . GLN A 1 105 ? 32.201 5.036 20.459 1.00 87.50 105 GLN A CA 1
ATOM 854 C C . GLN A 1 105 ? 32.363 6.400 21.123 1.00 87.50 105 GLN A C 1
ATOM 856 O O . GLN A 1 105 ? 31.923 6.535 22.264 1.00 87.50 105 GLN A O 1
ATOM 861 N N . PRO A 1 106 ? 32.903 7.441 20.465 1.00 86.31 106 PRO A N 1
ATOM 862 C CA . PRO A 1 106 ? 32.984 8.745 21.115 1.00 86.31 106 PRO A CA 1
ATOM 863 C C . PRO A 1 106 ? 31.594 9.312 21.417 1.00 86.31 106 PRO A C 1
ATOM 865 O O . PRO A 1 106 ? 31.419 10.023 22.403 1.00 86.31 106 PRO A O 1
ATOM 868 N N . LEU A 1 107 ? 30.589 8.977 20.602 1.00 85.88 107 LEU A N 1
ATOM 869 C CA . LEU A 1 107 ? 29.205 9.347 20.868 1.00 85.88 107 LEU A CA 1
ATOM 870 C C . LEU A 1 107 ? 28.662 8.611 22.099 1.00 85.88 107 LEU A C 1
ATOM 872 O O . LEU A 1 107 ? 28.066 9.247 22.966 1.00 85.88 107 LEU A O 1
ATOM 876 N N . LYS A 1 108 ? 28.897 7.299 22.194 1.00 91.50 108 LYS A N 1
ATOM 877 C CA . LYS A 1 108 ? 28.481 6.472 23.329 1.00 91.50 108 LYS A CA 1
ATOM 878 C C . LYS A 1 108 ? 29.059 6.987 24.650 1.00 91.50 108 LYS A C 1
ATOM 880 O O . LYS A 1 108 ? 28.293 7.270 25.570 1.00 91.50 108 LYS A O 1
ATOM 885 N N . ASP A 1 109 ? 30.373 7.197 24.705 1.00 89.88 109 ASP A N 1
ATOM 886 C CA . ASP A 1 109 ? 31.081 7.665 25.906 1.00 89.88 109 ASP A CA 1
ATOM 887 C C . ASP A 1 109 ? 30.593 9.053 26.355 1.00 89.88 109 ASP A C 1
ATOM 889 O O . ASP A 1 109 ? 30.454 9.344 27.546 1.00 89.88 109 ASP A O 1
ATOM 893 N N . ASN A 1 110 ? 30.310 9.928 25.390 1.00 84.81 110 ASN A N 1
ATOM 894 C CA . ASN A 1 110 ? 29.803 11.268 25.650 1.00 84.81 110 ASN A CA 1
ATOM 895 C C . ASN A 1 110 ? 28.357 11.262 26.161 1.00 84.81 110 ASN A C 1
ATOM 897 O O . ASN A 1 110 ? 28.033 12.005 27.091 1.00 84.81 110 ASN A O 1
ATOM 901 N N . LEU A 1 111 ? 27.494 10.418 25.590 1.00 89.12 111 LEU A N 1
ATOM 902 C CA . LEU A 1 111 ? 26.121 10.251 26.067 1.00 89.12 111 LEU A CA 1
ATOM 903 C C . LEU A 1 111 ? 26.093 9.647 27.475 1.00 89.12 111 LEU A C 1
ATOM 905 O O . LEU A 1 111 ? 25.314 10.104 28.310 1.00 89.12 111 LEU A O 1
ATOM 909 N N . GLU A 1 112 ? 26.962 8.679 27.773 1.00 92.81 112 GLU A N 1
ATOM 910 C CA . GLU A 1 112 ? 27.052 8.067 29.103 1.00 92.81 112 GLU A CA 1
ATOM 911 C C . GLU A 1 112 ? 27.415 9.097 30.184 1.00 92.81 112 GLU A C 1
ATOM 913 O O . GLU A 1 112 ? 26.713 9.206 31.194 1.00 92.81 112 GLU A O 1
ATOM 918 N N . LYS A 1 113 ? 28.423 9.943 29.927 1.00 86.25 113 LYS A N 1
ATOM 919 C CA . LYS A 1 113 ? 28.792 11.055 30.826 1.00 86.25 113 LYS A CA 1
ATOM 920 C C . LYS A 1 113 ? 27.631 12.016 31.070 1.00 86.25 113 LYS A C 1
ATOM 922 O O . LYS A 1 113 ? 27.373 12.407 32.206 1.00 86.25 113 LYS A O 1
ATOM 927 N N . VAL A 1 114 ? 26.899 12.359 30.015 1.00 82.88 114 VAL A N 1
ATOM 928 C CA . VAL A 1 114 ? 25.730 13.244 30.079 1.00 82.88 114 VAL A CA 1
ATOM 929 C C . VAL A 1 114 ? 24.613 12.659 30.931 1.00 82.88 114 VAL A C 1
ATOM 931 O O . VAL A 1 114 ? 24.012 13.374 31.734 1.00 82.88 114 VAL A O 1
ATOM 934 N N . ILE A 1 115 ? 24.327 11.368 30.771 1.00 90.50 115 ILE A N 1
ATOM 935 C CA . ILE A 1 115 ? 23.304 10.679 31.557 1.00 90.50 115 ILE A CA 1
ATO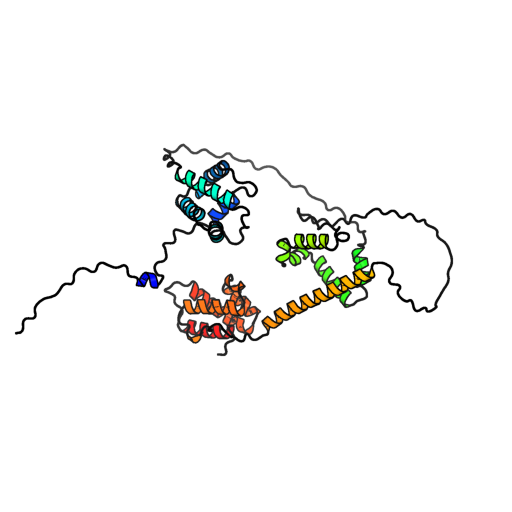M 936 C C . ILE A 1 115 ? 23.704 10.676 33.033 1.00 90.50 115 ILE A C 1
ATOM 938 O O . ILE A 1 115 ? 22.881 10.991 33.895 1.00 90.50 115 ILE A O 1
ATOM 942 N N . GLU A 1 116 ? 24.971 10.388 33.339 1.00 89.19 116 GLU A N 1
ATOM 943 C CA . GLU A 1 116 ? 25.466 10.437 34.712 1.00 89.19 116 GLU A CA 1
ATOM 944 C C . GLU A 1 116 ? 25.348 11.832 35.340 1.00 89.19 116 GLU A C 1
ATOM 946 O O . GLU A 1 116 ? 24.894 11.953 36.479 1.00 89.19 116 GLU A O 1
ATOM 951 N N . GLU A 1 117 ? 25.729 12.889 34.625 1.00 83.50 117 GLU A N 1
ATOM 952 C CA . GLU A 1 117 ? 25.672 14.272 35.118 1.00 83.50 117 GLU A CA 1
ATOM 953 C C . GLU A 1 117 ? 24.238 14.816 35.212 1.00 83.50 117 GLU A C 1
ATOM 955 O O . GLU A 1 117 ? 23.892 15.529 36.162 1.00 83.50 117 GLU A O 1
ATOM 960 N N . GLY A 1 118 ? 23.381 14.452 34.256 1.00 80.44 118 GLY A N 1
ATOM 961 C CA . GLY A 1 118 ? 21.967 14.815 34.234 1.00 80.44 118 GLY A CA 1
ATOM 962 C C . GLY A 1 118 ? 21.193 14.198 35.398 1.00 80.44 118 GLY A C 1
ATOM 963 O O . GLY A 1 118 ? 20.381 14.883 36.018 1.00 80.44 118 GLY A O 1
ATOM 964 N N . ILE A 1 119 ? 21.497 12.944 35.757 1.00 83.12 119 ILE A N 1
ATOM 965 C CA . ILE A 1 119 ? 20.900 12.261 36.918 1.00 83.12 119 ILE A CA 1
ATOM 966 C C . ILE A 1 119 ? 21.459 12.809 38.242 1.00 83.12 119 ILE A C 1
ATOM 968 O O . ILE A 1 119 ? 20.725 12.902 39.226 1.00 83.12 119 ILE A O 1
ATOM 972 N N . LYS A 1 120 ? 22.745 13.190 38.286 1.00 81.50 120 LYS A N 1
ATOM 973 C CA . LYS A 1 120 ? 23.400 13.736 39.491 1.00 81.50 120 LYS A CA 1
ATOM 974 C C . LYS A 1 120 ? 23.048 15.203 39.774 1.00 81.50 120 LYS A C 1
ATOM 976 O O . LYS A 1 120 ? 23.314 15.672 40.879 1.00 81.50 120 LYS A O 1
ATOM 981 N N . SER A 1 121 ? 22.467 15.933 38.818 1.00 66.75 121 SER A N 1
ATOM 982 C CA . SER A 1 121 ? 22.126 17.349 38.994 1.00 66.75 121 SER A CA 1
ATOM 983 C C . SER A 1 121 ? 21.059 17.526 40.091 1.00 66.75 121 SER A C 1
ATOM 985 O O . SER A 1 121 ? 19.930 17.059 39.926 1.00 66.75 121 SER A O 1
ATOM 987 N N . PRO A 1 122 ? 21.377 18.187 41.223 1.00 50.03 122 PRO A N 1
ATOM 988 C CA . PRO A 1 1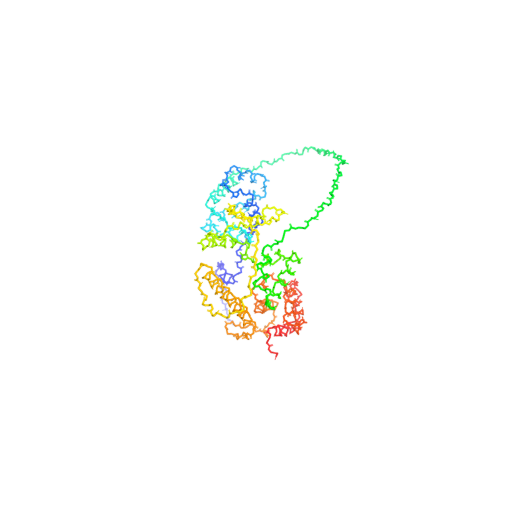22 ? 20.440 18.352 42.325 1.00 50.03 122 PRO A CA 1
ATOM 989 C C . PRO A 1 122 ? 19.223 19.169 41.884 1.00 50.03 122 PRO A C 1
ATOM 991 O O . PRO A 1 122 ? 19.337 20.144 41.139 1.00 50.03 122 PRO A O 1
ATOM 994 N N . LYS A 1 123 ? 18.053 18.739 42.365 1.00 50.69 123 LYS A N 1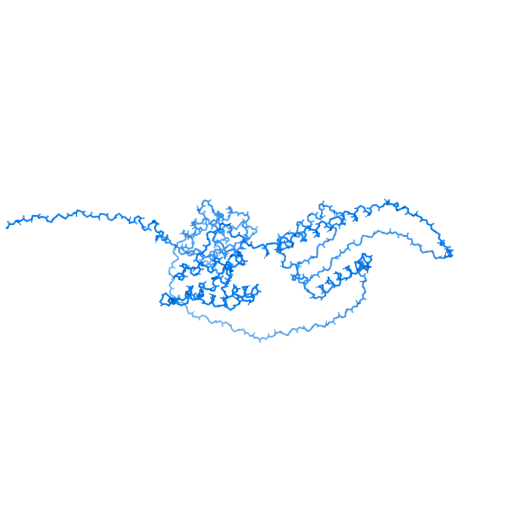
ATOM 995 C CA . LYS A 1 123 ? 16.738 19.363 42.177 1.00 50.69 123 LYS A CA 1
ATOM 996 C C . LYS A 1 123 ? 16.868 20.890 42.289 1.00 50.69 123 LYS A C 1
ATOM 998 O O . LYS A 1 123 ? 17.257 21.394 43.341 1.00 50.69 123 LYS A O 1
ATOM 1003 N N . VAL A 1 124 ? 16.584 21.604 41.196 1.00 47.50 124 VAL A N 1
ATOM 1004 C CA . VAL A 1 124 ? 16.613 23.074 41.151 1.00 47.50 124 VAL A CA 1
ATOM 1005 C C . VAL A 1 124 ? 15.745 23.606 42.302 1.00 47.50 124 VAL A C 1
ATOM 1007 O O . VAL A 1 124 ? 14.590 23.182 42.399 1.00 47.50 124 VAL A O 1
ATOM 1010 N N . PRO A 1 125 ? 16.268 24.471 43.194 1.00 40.91 125 PRO A N 1
ATOM 1011 C CA . PRO A 1 125 ? 15.468 25.048 44.263 1.00 40.91 125 PRO A CA 1
ATOM 1012 C C . PRO A 1 125 ? 14.314 25.855 43.664 1.00 40.91 125 PRO A C 1
ATOM 1014 O O . PRO A 1 125 ? 14.494 26.658 42.749 1.00 40.91 125 PRO A O 1
ATOM 1017 N N . GLU A 1 126 ? 13.121 25.580 44.179 1.00 39.88 126 GLU A N 1
ATOM 1018 C CA . GLU A 1 126 ? 11.855 26.206 43.823 1.00 39.88 126 GLU A CA 1
ATOM 1019 C C . GLU A 1 126 ? 11.963 27.732 43.999 1.00 39.88 126 GLU A C 1
ATOM 1021 O O . GLU A 1 126 ? 12.245 28.239 45.086 1.00 39.88 126 GLU A O 1
ATOM 1026 N N . VAL A 1 127 ? 11.832 28.462 42.890 1.00 43.09 127 VAL A N 1
ATOM 1027 C CA . VAL A 1 127 ? 12.022 29.914 42.816 1.00 43.09 127 VAL A CA 1
ATOM 1028 C C . VAL A 1 127 ? 10.855 30.627 43.511 1.00 43.09 127 VAL A C 1
ATOM 1030 O O . VAL A 1 127 ? 9.697 30.448 43.140 1.00 43.09 127 VAL A O 1
ATOM 1033 N N . GLY A 1 128 ? 11.186 31.445 44.516 1.00 41.19 128 GLY A N 1
ATOM 1034 C CA . GLY A 1 128 ? 10.290 32.390 45.192 1.00 41.19 128 GLY A CA 1
ATOM 1035 C C . GLY A 1 128 ? 9.795 33.548 44.298 1.00 41.19 128 GLY A C 1
ATOM 1036 O O . GLY A 1 128 ? 10.102 33.602 43.110 1.00 41.19 128 GLY A O 1
ATOM 1037 N N . PRO A 1 129 ? 8.977 34.468 44.840 1.00 50.00 129 PRO A N 1
ATOM 1038 C CA . PRO A 1 129 ? 7.862 35.066 44.108 1.00 50.00 129 PRO A CA 1
ATOM 1039 C C . PRO A 1 129 ? 8.208 36.269 43.211 1.00 50.00 129 PRO A C 1
ATOM 1041 O O . PRO A 1 129 ? 9.036 37.107 43.547 1.00 50.00 129 PRO A O 1
ATOM 1044 N N . LYS A 1 130 ? 7.463 36.321 42.094 1.00 46.78 130 LYS A N 1
ATOM 1045 C CA . LYS A 1 130 ? 7.056 37.444 41.220 1.00 46.78 130 LYS A CA 1
ATOM 1046 C C . LYS A 1 130 ? 7.765 38.798 41.410 1.00 46.78 130 LYS A C 1
ATOM 1048 O O . LYS A 1 130 ? 7.467 39.528 42.349 1.00 46.78 130 LYS A O 1
ATOM 1053 N N . GLY A 1 131 ? 8.560 39.169 40.403 1.00 37.47 131 GLY A N 1
ATOM 1054 C CA . GLY A 1 131 ? 8.915 40.554 40.075 1.00 37.47 131 GLY A CA 1
ATOM 1055 C C . GLY A 1 131 ? 8.158 41.053 38.834 1.00 37.47 131 GLY A C 1
ATOM 1056 O O . GLY A 1 131 ? 7.799 40.260 37.962 1.00 37.47 131 GLY A O 1
ATOM 1057 N N . ASP A 1 132 ? 7.900 42.358 38.817 1.00 42.94 132 ASP A N 1
ATOM 1058 C CA . ASP A 1 132 ? 6.994 43.127 37.951 1.00 42.94 132 ASP A CA 1
ATOM 1059 C C . ASP A 1 132 ? 7.304 43.136 36.432 1.00 42.94 132 ASP A C 1
ATOM 1061 O O . ASP A 1 132 ? 8.438 42.882 36.016 1.00 42.94 132 ASP A O 1
ATOM 1065 N N . PRO A 1 133 ? 6.304 43.453 35.576 1.00 42.69 133 PRO A N 1
ATOM 1066 C CA . PRO A 1 133 ? 6.423 43.373 34.120 1.00 42.69 133 PRO A CA 1
ATOM 1067 C C . PRO A 1 133 ? 7.232 44.529 33.508 1.00 42.69 133 PRO A C 1
ATOM 1069 O O . PRO A 1 133 ? 6.920 45.706 33.689 1.00 42.69 133 PRO A O 1
ATOM 1072 N N . VAL A 1 134 ? 8.236 44.179 32.700 1.00 42.16 134 VAL A N 1
ATOM 1073 C CA . VAL A 1 134 ? 9.021 45.111 31.874 1.00 42.16 134 VAL A CA 1
ATOM 1074 C C . VAL A 1 134 ? 8.361 45.275 30.499 1.00 42.16 134 VAL A C 1
ATOM 1076 O O . VAL A 1 134 ? 8.072 44.296 29.813 1.00 42.16 134 VAL A O 1
ATOM 1079 N N . ASN A 1 135 ? 8.140 46.529 30.096 1.00 40.00 135 ASN A N 1
ATOM 1080 C CA . ASN A 1 135 ? 7.626 46.928 28.780 1.00 40.00 135 ASN A CA 1
ATOM 1081 C C . ASN A 1 135 ? 8.655 46.685 27.654 1.00 40.00 135 ASN A C 1
ATOM 1083 O O . ASN A 1 135 ? 9.824 47.039 27.830 1.00 40.00 135 ASN A O 1
ATOM 1087 N N . PRO A 1 136 ? 8.245 46.193 26.471 1.00 46.28 136 PRO A N 1
ATOM 1088 C CA . PRO A 1 136 ? 9.123 46.117 25.305 1.00 46.28 136 PRO A CA 1
ATOM 1089 C C . PRO A 1 136 ? 9.263 47.477 24.581 1.00 46.28 136 PRO A C 1
ATOM 1091 O O . PRO A 1 136 ? 8.325 48.283 24.587 1.00 46.28 136 PRO A O 1
ATOM 1094 N N . PRO A 1 137 ? 10.412 47.750 23.928 1.00 40.69 137 PRO A N 1
ATOM 1095 C CA . PRO A 1 137 ? 10.640 48.988 23.189 1.00 40.69 137 PRO A CA 1
ATOM 1096 C C . PRO A 1 137 ? 9.969 48.970 21.805 1.00 40.69 137 PRO A C 1
ATOM 1098 O O . PRO A 1 137 ? 9.904 47.944 21.130 1.00 40.69 137 PRO A O 1
ATOM 1101 N N . LYS A 1 138 ? 9.486 50.144 21.381 1.00 36.88 138 LYS A N 1
ATOM 1102 C CA . LYS A 1 138 ? 8.935 50.410 20.043 1.00 36.88 138 LYS A CA 1
ATOM 1103 C C . LYS A 1 138 ? 10.053 50.430 18.995 1.00 36.88 138 LYS A C 1
ATOM 1105 O O . LYS A 1 138 ? 11.091 51.044 19.226 1.00 36.88 138 LYS A O 1
ATOM 1110 N N . VAL A 1 139 ? 9.803 49.810 17.843 1.00 36.16 139 VAL A N 1
ATOM 1111 C CA . VAL A 1 139 ? 10.659 49.858 16.647 1.00 36.16 139 VAL A CA 1
ATOM 1112 C C . VAL A 1 139 ? 9.952 50.697 15.580 1.00 36.16 139 VAL A C 1
ATOM 1114 O O . VAL A 1 139 ? 8.800 50.422 15.247 1.00 36.16 139 VAL A O 1
ATOM 1117 N N . ASP A 1 140 ? 10.642 51.722 15.080 1.00 40.81 140 ASP A N 1
ATOM 1118 C CA . ASP A 1 140 ? 10.220 52.597 13.979 1.00 40.81 140 ASP A CA 1
ATOM 1119 C C . ASP A 1 140 ? 10.422 51.911 12.612 1.00 40.81 140 ASP A C 1
ATOM 1121 O O . ASP A 1 140 ? 11.505 51.371 12.367 1.00 40.81 140 ASP A O 1
ATOM 1125 N N . PRO A 1 141 ? 9.448 51.959 11.682 1.00 41.00 141 PRO A N 1
ATOM 1126 C CA . PRO A 1 141 ? 9.614 51.445 10.331 1.00 41.00 141 PRO A CA 1
ATOM 1127 C C . PRO A 1 141 ? 9.840 52.593 9.341 1.00 41.00 141 PRO A C 1
ATOM 1129 O O . PRO A 1 141 ? 8.894 53.213 8.866 1.00 41.00 141 PRO A O 1
ATOM 1132 N N . THR A 1 142 ? 11.089 52.860 8.968 1.00 43.16 142 THR A N 1
ATOM 1133 C CA . THR A 1 142 ? 11.380 53.613 7.737 1.00 43.16 142 THR A CA 1
ATOM 1134 C C . THR A 1 142 ? 12.658 53.108 7.083 1.00 43.16 142 THR A C 1
ATOM 1136 O O . THR A 1 142 ? 13.667 52.902 7.751 1.00 43.16 142 THR A O 1
ATOM 1139 N N . THR A 1 143 ? 12.610 53.032 5.748 1.00 37.41 143 THR A N 1
ATOM 1140 C CA . THR A 1 143 ? 13.733 52.906 4.797 1.00 37.41 143 THR A CA 1
ATOM 1141 C C . THR A 1 143 ? 14.073 51.486 4.340 1.00 37.41 143 THR A C 1
ATOM 1143 O O . THR A 1 143 ? 14.826 50.792 5.011 1.00 37.41 143 THR A O 1
ATOM 1146 N N . THR A 1 144 ? 13.616 51.087 3.143 1.00 37.41 144 THR A N 1
ATOM 1147 C CA . THR A 1 144 ? 14.506 50.718 2.011 1.00 37.41 144 THR A CA 1
ATOM 1148 C C . THR A 1 144 ? 13.717 50.427 0.725 1.00 37.41 144 THR A C 1
ATOM 1150 O O . THR A 1 144 ? 12.916 49.498 0.681 1.00 37.41 144 THR A O 1
ATOM 1153 N N . ASP A 1 145 ? 13.995 51.189 -0.337 1.00 40.38 145 ASP A N 1
ATOM 1154 C CA . ASP A 1 145 ? 13.648 50.852 -1.726 1.00 40.38 145 ASP A CA 1
ATOM 1155 C C . ASP A 1 145 ? 14.736 49.943 -2.341 1.00 40.38 145 ASP A C 1
ATOM 1157 O O . ASP A 1 145 ? 15.926 50.193 -2.117 1.00 40.38 145 ASP A O 1
ATOM 1161 N N . PRO A 1 146 ? 14.389 48.925 -3.151 1.00 39.12 146 PRO A N 1
ATOM 1162 C CA . PRO A 1 146 ? 15.366 48.126 -3.891 1.00 39.12 146 PRO A CA 1
ATOM 1163 C C . PRO A 1 146 ? 15.702 48.727 -5.278 1.00 39.12 146 PRO A C 1
ATOM 1165 O O . PRO A 1 146 ? 14.829 49.304 -5.933 1.00 39.12 146 PRO A O 1
ATOM 1168 N N . PRO A 1 147 ? 16.945 48.572 -5.785 1.00 38.00 147 PRO A N 1
ATOM 1169 C CA . PRO A 1 147 ? 17.344 49.130 -7.074 1.00 38.00 147 PRO A CA 1
ATOM 1170 C C . PRO A 1 147 ? 16.937 48.245 -8.264 1.00 38.00 147 PRO A C 1
ATOM 1172 O O . PRO A 1 147 ? 16.982 47.015 -8.211 1.00 38.00 147 PRO A O 1
ATOM 1175 N N . LYS A 1 148 ? 16.589 48.914 -9.370 1.00 37.78 148 LYS A N 1
ATOM 1176 C CA . LYS A 1 148 ? 16.359 48.346 -10.708 1.00 37.78 148 LYS A CA 1
ATOM 1177 C C . LYS A 1 148 ? 17.651 47.779 -11.309 1.00 37.78 148 LYS A C 1
ATOM 1179 O O . LYS A 1 148 ? 18.707 48.397 -11.199 1.00 37.78 148 LYS A O 1
ATOM 1184 N N . ILE A 1 149 ? 17.532 46.652 -12.012 1.00 30.12 149 ILE A N 1
ATOM 1185 C CA . ILE A 1 149 ? 18.579 46.068 -12.861 1.00 30.12 149 ILE A CA 1
ATOM 1186 C C . ILE A 1 149 ? 18.104 46.151 -14.317 1.00 30.12 149 ILE A C 1
ATOM 1188 O O . ILE A 1 149 ? 17.047 45.615 -14.646 1.00 30.12 149 ILE A O 1
ATOM 1192 N N . ASP A 1 150 ? 18.894 46.799 -15.174 1.00 33.00 150 ASP A N 1
ATOM 1193 C CA . ASP A 1 150 ? 18.690 46.837 -16.626 1.00 33.00 150 ASP A CA 1
ATOM 1194 C C . ASP A 1 150 ? 19.284 45.587 -17.316 1.00 33.00 150 ASP A C 1
ATOM 1196 O O . ASP A 1 150 ? 20.360 45.116 -16.924 1.00 33.00 150 ASP A O 1
ATOM 1200 N N . PRO A 1 151 ? 18.650 45.053 -18.379 1.00 36.00 151 PRO A N 1
ATOM 1201 C CA . PRO A 1 151 ? 19.165 43.917 -19.136 1.00 36.00 151 PRO A CA 1
ATOM 1202 C C . PRO A 1 151 ? 20.184 44.368 -20.194 1.00 36.00 151 PRO A C 1
ATOM 1204 O O . PRO A 1 151 ? 19.883 45.170 -21.077 1.00 36.00 151 PRO A O 1
ATOM 1207 N N . LYS A 1 152 ? 21.401 43.815 -20.143 1.00 30.84 152 LYS A N 1
ATOM 1208 C CA . LYS A 1 152 ? 22.459 44.071 -21.130 1.00 30.84 152 LYS A CA 1
ATOM 1209 C C . LYS A 1 152 ? 22.600 42.887 -22.097 1.00 30.84 152 LYS A C 1
ATOM 1211 O O . LYS A 1 152 ? 23.062 41.822 -21.709 1.00 30.84 152 LYS A O 1
ATOM 1216 N N . THR A 1 153 ? 22.205 43.141 -23.345 1.00 30.55 153 THR A N 1
ATOM 1217 C CA . THR A 1 153 ? 22.779 42.694 -24.636 1.00 30.55 153 THR A CA 1
ATOM 1218 C C . THR A 1 153 ? 23.515 41.345 -24.687 1.00 30.55 153 THR A C 1
ATOM 1220 O O . THR A 1 153 ? 24.658 41.229 -24.247 1.00 30.55 153 THR A O 1
ATOM 1223 N N . THR A 1 154 ? 22.910 40.366 -25.361 1.00 31.48 154 THR A N 1
ATOM 1224 C CA . THR A 1 154 ? 23.576 39.200 -25.958 1.00 31.48 154 THR A CA 1
ATOM 1225 C C . THR A 1 154 ? 24.104 39.554 -27.351 1.00 31.48 154 THR A C 1
ATOM 1227 O O . THR A 1 154 ? 23.399 40.170 -28.146 1.00 31.48 154 THR A O 1
ATOM 1230 N N . ASN A 1 155 ? 25.343 39.157 -27.655 1.00 29.39 155 ASN A N 1
ATOM 1231 C CA . ASN A 1 155 ? 25.900 39.162 -29.010 1.00 29.39 155 ASN A CA 1
ATOM 1232 C C . ASN A 1 155 ? 26.278 37.708 -29.370 1.00 29.39 155 ASN A C 1
ATOM 1234 O O . ASN A 1 155 ? 26.860 37.033 -28.514 1.00 29.39 155 ASN A O 1
ATOM 1238 N N . PRO A 1 156 ? 25.945 37.193 -30.568 1.00 48.84 156 PRO A N 1
ATOM 1239 C CA . PRO A 1 156 ? 26.158 35.798 -30.930 1.00 48.84 156 PRO A CA 1
ATOM 1240 C C . PRO A 1 156 ? 27.477 35.642 -31.692 1.00 48.84 156 PRO A C 1
ATOM 1242 O O . PRO A 1 156 ? 27.677 36.318 -32.692 1.00 48.84 156 PRO A O 1
ATOM 1245 N N . ALA A 1 157 ? 28.366 34.762 -31.234 1.00 42.19 157 ALA A N 1
ATOM 1246 C CA . ALA A 1 157 ? 29.368 34.082 -32.065 1.00 42.19 157 ALA A CA 1
ATOM 1247 C C . ALA A 1 157 ? 30.316 33.278 -31.170 1.00 42.19 157 ALA A C 1
ATOM 1249 O O . ALA A 1 157 ? 31.283 33.802 -30.625 1.00 42.19 157 ALA A O 1
ATOM 1250 N N . ASN A 1 158 ? 30.044 31.985 -31.044 1.00 37.59 158 ASN A N 1
ATOM 1251 C CA . ASN A 1 158 ? 31.103 30.988 -31.088 1.00 37.59 158 ASN A CA 1
ATOM 1252 C C . ASN A 1 158 ? 30.457 29.681 -31.534 1.00 37.59 158 ASN A C 1
ATOM 1254 O O . ASN A 1 158 ? 29.667 29.076 -30.811 1.00 37.59 158 ASN A O 1
ATOM 1258 N N . GLU A 1 159 ? 30.726 29.316 -32.781 1.00 46.38 159 GLU A N 1
ATOM 1259 C CA . GLU A 1 159 ? 30.281 28.066 -33.377 1.00 46.38 159 GLU A CA 1
ATOM 1260 C C . GLU A 1 159 ? 30.871 26.902 -32.579 1.00 46.38 159 GLU A C 1
ATOM 1262 O O . GLU A 1 159 ? 32.085 26.744 -32.468 1.00 46.38 159 GLU A O 1
ATOM 1267 N N . ASN A 1 160 ? 29.988 26.114 -31.977 1.00 60.94 160 ASN A N 1
ATOM 1268 C CA . ASN A 1 160 ? 30.338 25.033 -31.070 1.00 60.94 160 ASN A CA 1
ATOM 1269 C C . ASN A 1 160 ? 30.921 23.860 -31.882 1.00 60.94 160 ASN A C 1
ATOM 1271 O O . ASN A 1 160 ? 30.197 23.209 -32.635 1.00 60.94 160 ASN A O 1
ATOM 1275 N N . GLU A 1 161 ? 32.214 23.561 -31.733 1.00 53.47 161 GLU A N 1
ATOM 1276 C CA . GLU A 1 161 ? 32.892 22.454 -32.438 1.00 53.47 161 GLU A CA 1
ATOM 1277 C C . GLU A 1 161 ? 32.235 21.088 -32.185 1.00 53.47 161 GLU A C 1
ATOM 1279 O O . GLU A 1 161 ? 32.261 20.201 -33.038 1.00 53.47 161 GLU A O 1
ATOM 1284 N N . TRP A 1 162 ? 31.562 20.946 -31.043 1.00 54.97 162 TRP A N 1
ATOM 1285 C CA . TRP A 1 162 ? 30.750 19.778 -30.717 1.00 54.97 162 TRP A CA 1
ATOM 1286 C C . TRP A 1 162 ? 29.574 19.582 -31.685 1.00 54.97 162 TRP A C 1
ATOM 1288 O O . TRP A 1 162 ? 29.319 18.457 -32.109 1.00 54.97 162 TRP A O 1
ATOM 1298 N N . ALA A 1 163 ? 28.909 20.665 -32.104 1.00 55.88 163 ALA A N 1
ATOM 1299 C CA . ALA A 1 163 ? 27.823 20.596 -33.080 1.00 55.88 163 ALA A CA 1
ATOM 1300 C C . ALA A 1 163 ? 28.345 20.153 -34.457 1.00 55.88 163 ALA A C 1
ATOM 1302 O O . ALA A 1 163 ? 27.743 19.285 -35.081 1.00 55.88 163 ALA A O 1
ATOM 1303 N N . LYS A 1 164 ? 29.522 20.649 -34.873 1.00 60.81 164 LYS A N 1
ATOM 1304 C CA . LYS A 1 164 ? 30.185 20.222 -36.122 1.00 60.81 164 LYS A CA 1
ATOM 1305 C C . LYS A 1 164 ? 30.622 18.757 -36.082 1.00 60.81 164 LYS A C 1
ATOM 1307 O O . LYS A 1 164 ? 30.542 18.065 -37.093 1.00 60.81 164 LYS A O 1
ATOM 1312 N N . TRP A 1 165 ? 31.072 18.257 -34.930 1.00 73.69 165 TRP A N 1
ATOM 1313 C CA . TRP A 1 165 ? 31.390 16.837 -34.765 1.00 73.69 165 TRP A CA 1
ATOM 1314 C C . TRP A 1 165 ? 30.133 15.960 -34.855 1.00 73.69 165 TRP A C 1
ATOM 1316 O O . TRP A 1 165 ? 30.155 14.933 -35.530 1.00 73.69 165 TRP A O 1
ATOM 1326 N N . LEU A 1 166 ? 29.028 16.368 -34.231 1.00 61.78 166 LEU A N 1
ATOM 1327 C CA . LEU A 1 166 ? 27.766 15.623 -34.261 1.00 61.78 166 LEU A CA 1
ATOM 1328 C C . LEU A 1 166 ? 27.139 15.608 -35.657 1.00 61.78 166 LEU A C 1
ATOM 1330 O O . LEU A 1 166 ? 26.750 14.551 -36.145 1.00 61.78 166 LEU A O 1
ATOM 1334 N N . GLU A 1 167 ? 27.130 16.753 -36.333 1.00 61.47 167 GLU A N 1
ATOM 1335 C CA . GLU A 1 167 ? 26.682 16.875 -37.719 1.00 61.47 167 GLU A CA 1
ATOM 1336 C C . GLU A 1 167 ? 27.539 16.016 -38.660 1.00 61.47 167 GLU A C 1
ATOM 1338 O O . GLU A 1 167 ? 27.004 15.267 -39.471 1.00 61.47 167 GLU A O 1
ATOM 1343 N N . LYS A 1 168 ? 28.866 16.005 -38.487 1.00 70.56 168 LYS A N 1
ATOM 1344 C CA . LYS A 1 168 ? 29.770 15.186 -39.310 1.00 70.56 168 LYS A CA 1
ATOM 1345 C C . LYS A 1 168 ? 29.593 13.674 -39.122 1.00 70.56 168 LYS A C 1
ATOM 1347 O O . LYS A 1 168 ? 29.859 12.924 -40.054 1.00 70.56 168 LYS A O 1
ATOM 1352 N N . ASN A 1 169 ? 29.205 13.214 -37.933 1.00 70.81 169 ASN A N 1
ATOM 1353 C CA . ASN A 1 169 ? 29.118 11.777 -37.633 1.00 70.81 169 ASN A CA 1
ATOM 1354 C C . ASN A 1 169 ? 27.692 11.215 -37.724 1.00 70.81 169 ASN A C 1
ATOM 1356 O O . ASN A 1 169 ? 27.524 10.012 -37.907 1.00 70.81 169 ASN A O 1
ATOM 1360 N N . PHE A 1 170 ? 26.672 12.065 -37.603 1.00 74.50 170 PHE A N 1
ATOM 1361 C CA . PHE A 1 170 ? 25.271 11.641 -37.545 1.00 74.50 170 PHE A CA 1
ATOM 1362 C C . PHE A 1 170 ? 24.366 12.381 -38.537 1.00 74.50 170 PHE A C 1
ATOM 1364 O O . PHE A 1 170 ? 23.202 12.007 -38.677 1.00 74.50 170 PHE A O 1
ATOM 1371 N N . GLY A 1 171 ? 24.885 13.394 -39.239 1.00 65.62 171 GLY A N 1
ATOM 1372 C CA . GLY A 1 171 ? 24.126 14.238 -40.161 1.00 65.62 171 GLY A CA 1
ATOM 1373 C C . GLY A 1 171 ? 23.557 13.492 -41.361 1.00 65.62 171 GLY A C 1
ATOM 1374 O O . GLY A 1 171 ? 22.462 13.825 -41.790 1.00 65.62 171 GLY A O 1
ATOM 1375 N N . ASP A 1 172 ? 24.208 12.434 -41.841 1.00 78.38 172 ASP A N 1
ATOM 1376 C CA . ASP A 1 172 ? 23.714 11.672 -42.999 1.00 78.38 172 ASP A CA 1
ATOM 1377 C C . ASP A 1 172 ? 22.759 10.525 -42.615 1.00 78.38 172 ASP A C 1
ATOM 1379 O O . ASP A 1 172 ? 22.224 9.833 -43.483 1.00 78.38 172 ASP A O 1
ATOM 1383 N N . SER A 1 173 ? 22.518 10.305 -41.316 1.00 71.56 173 SER A N 1
ATOM 1384 C CA . SER A 1 173 ? 21.647 9.233 -40.828 1.00 71.56 173 SER A CA 1
ATOM 1385 C C . SER A 1 173 ? 20.263 9.769 -40.442 1.00 71.56 173 SER A C 1
ATOM 1387 O O . SER A 1 173 ? 20.167 10.559 -39.499 1.00 71.56 173 SER A O 1
ATOM 1389 N N . PRO A 1 174 ? 19.166 9.288 -41.064 1.00 72.62 174 PRO A N 1
ATOM 1390 C CA . PRO A 1 174 ? 17.807 9.679 -40.680 1.00 72.62 174 PRO A CA 1
ATOM 1391 C C . PRO A 1 174 ? 17.494 9.412 -39.199 1.00 72.62 174 PRO A C 1
ATOM 1393 O O . PRO A 1 174 ? 16.798 10.196 -38.557 1.00 72.62 174 PRO A O 1
ATOM 1396 N N . SER A 1 175 ? 18.039 8.332 -38.628 1.00 57.31 175 SER A N 1
ATOM 1397 C CA . SER A 1 175 ? 17.868 8.002 -37.208 1.00 57.31 175 SER A CA 1
ATOM 1398 C C . SER A 1 175 ? 18.768 8.839 -36.295 1.00 57.31 175 SER A C 1
ATOM 1400 O O . SER A 1 175 ? 18.350 9.198 -35.195 1.00 57.31 175 SER A O 1
ATOM 1402 N N . GLY A 1 176 ? 19.966 9.208 -36.758 1.00 68.94 176 GLY A N 1
ATOM 1403 C CA . GLY A 1 176 ? 20.870 10.115 -36.045 1.00 68.94 176 GLY A CA 1
ATOM 1404 C C . GLY A 1 176 ? 20.299 11.529 -35.938 1.00 68.94 176 GLY A C 1
ATOM 1405 O O . GLY A 1 176 ? 20.306 12.117 -34.858 1.00 68.94 176 GLY A O 1
ATOM 1406 N N . GLN A 1 177 ? 19.718 12.039 -37.026 1.00 72.94 177 GLN A N 1
ATOM 1407 C CA . GLN A 1 177 ? 19.028 13.329 -37.034 1.00 72.94 177 GLN A CA 1
ATOM 1408 C C . GLN A 1 177 ? 17.793 13.334 -36.123 1.00 72.94 177 GLN A C 1
ATOM 1410 O O . GLN A 1 177 ? 17.579 14.310 -35.407 1.00 72.94 177 GLN A O 1
ATOM 1415 N N . ALA A 1 178 ? 17.001 12.254 -36.107 1.00 70.31 178 ALA A N 1
ATOM 1416 C CA . ALA A 1 178 ? 15.846 12.133 -35.215 1.00 70.31 178 ALA A CA 1
ATOM 1417 C C . ALA A 1 178 ? 16.265 12.126 -33.734 1.00 70.31 178 ALA A C 1
ATOM 1419 O O . ALA A 1 178 ? 15.731 12.899 -32.944 1.00 70.31 178 ALA A O 1
ATOM 1420 N N . ALA A 1 179 ? 17.286 11.339 -33.378 1.00 62.53 179 ALA A N 1
ATOM 1421 C CA . ALA A 1 179 ? 17.811 11.282 -32.014 1.00 62.53 179 ALA A CA 1
ATOM 1422 C C . ALA A 1 179 ? 18.450 12.609 -31.570 1.00 62.53 179 ALA A C 1
ATOM 1424 O O . ALA A 1 179 ? 18.257 13.039 -30.434 1.00 62.53 179 ALA A O 1
ATOM 1425 N N . LEU A 1 180 ? 19.178 13.290 -32.462 1.00 62.25 180 LEU A N 1
ATOM 1426 C CA . LEU A 1 180 ? 19.756 14.603 -32.176 1.00 62.25 180 LEU A CA 1
ATOM 1427 C C . LEU A 1 180 ? 18.672 15.670 -32.010 1.00 62.25 180 LEU A C 1
ATOM 1429 O O . LEU A 1 180 ? 18.776 16.515 -31.125 1.00 62.25 180 LEU A O 1
ATOM 1433 N N . LYS A 1 181 ? 17.620 15.625 -32.829 1.00 74.06 181 LYS A N 1
ATOM 1434 C CA . LYS A 1 181 ? 16.480 16.537 -32.723 1.00 74.06 181 LYS A CA 1
ATOM 1435 C C . LYS A 1 181 ? 15.705 16.322 -31.425 1.00 74.06 181 LYS A C 1
ATOM 1437 O O . LYS A 1 181 ? 15.335 17.313 -30.799 1.00 74.06 181 LYS A O 1
ATOM 1442 N N . ASP A 1 182 ? 15.516 15.079 -30.991 1.00 60.69 182 ASP A N 1
ATOM 1443 C CA . ASP A 1 182 ? 14.896 14.761 -29.699 1.00 60.69 182 ASP A CA 1
ATOM 1444 C C . ASP A 1 182 ? 15.772 15.210 -28.525 1.00 60.69 182 ASP A C 1
ATOM 1446 O O . ASP A 1 182 ? 15.274 15.842 -27.595 1.00 60.69 182 ASP A O 1
ATOM 1450 N N . LEU A 1 183 ? 17.086 14.980 -28.602 1.00 59.03 183 LEU A N 1
ATOM 1451 C CA . LEU A 1 183 ? 18.048 15.431 -27.595 1.00 59.03 183 LEU A CA 1
ATOM 1452 C C . LEU A 1 183 ? 18.074 16.962 -27.485 1.00 59.03 183 LEU A C 1
ATOM 1454 O O . LEU A 1 183 ? 18.006 17.507 -26.386 1.00 59.03 183 LEU A O 1
ATOM 1458 N N . MET A 1 184 ? 18.143 17.665 -28.618 1.00 66.94 184 MET A N 1
ATOM 1459 C CA . MET A 1 184 ? 18.135 19.129 -28.655 1.00 66.94 184 MET A CA 1
ATOM 1460 C C . MET A 1 184 ? 16.785 19.687 -28.205 1.00 66.94 184 MET A C 1
ATOM 1462 O O . MET A 1 184 ? 16.764 20.645 -27.444 1.00 66.94 184 MET A O 1
ATOM 1466 N N . SER A 1 185 ? 15.672 19.046 -28.570 1.00 65.31 185 SER A N 1
ATOM 1467 C CA . SER A 1 185 ? 14.340 19.421 -28.077 1.00 65.31 185 SER A CA 1
ATOM 1468 C C . SER A 1 185 ? 14.200 19.200 -26.568 1.00 65.31 185 SER A C 1
ATOM 1470 O O . SER A 1 185 ? 13.511 19.968 -25.903 1.00 65.31 185 SER A O 1
ATOM 1472 N N . ALA A 1 186 ? 14.846 18.176 -26.003 1.00 58.09 186 ALA A N 1
ATOM 1473 C CA . ALA A 1 186 ? 14.893 17.947 -24.558 1.00 58.09 186 ALA A CA 1
ATOM 1474 C C . ALA A 1 186 ? 15.784 18.977 -23.833 1.00 58.09 186 ALA A C 1
ATOM 1476 O O . ALA A 1 186 ? 15.420 19.468 -22.766 1.00 58.09 186 ALA A O 1
ATOM 1477 N N . LEU A 1 187 ? 16.914 19.359 -24.438 1.00 53.97 187 LEU A N 1
ATOM 1478 C CA . LEU A 1 187 ? 17.818 20.408 -23.947 1.00 53.97 187 LEU A CA 1
ATOM 1479 C C . LEU A 1 187 ? 17.179 21.805 -23.985 1.00 53.97 187 LEU A C 1
ATOM 1481 O O . LEU A 1 187 ? 17.301 22.570 -23.029 1.00 53.97 187 LEU A O 1
ATOM 1485 N N . GLU A 1 188 ? 16.487 22.134 -25.074 1.00 59.59 188 GLU A N 1
ATOM 1486 C CA . GLU A 1 188 ? 15.837 23.430 -25.298 1.00 59.59 188 GLU A CA 1
ATOM 1487 C C . GLU A 1 188 ? 14.611 23.620 -24.393 1.00 59.59 188 GLU A C 1
ATOM 1489 O O . GLU A 1 188 ? 14.311 24.735 -23.972 1.00 59.59 188 GLU A O 1
ATOM 1494 N N . LYS A 1 189 ? 13.971 22.520 -23.974 1.00 65.12 189 LYS A N 1
ATOM 1495 C CA . LYS A 1 189 ? 12.900 22.518 -22.964 1.00 65.12 189 LYS A CA 1
ATOM 1496 C C . LYS A 1 189 ? 13.379 22.789 -21.529 1.00 65.12 189 LYS A C 1
ATOM 1498 O O . LYS A 1 189 ? 12.566 22.747 -20.614 1.00 65.12 189 LYS A O 1
ATOM 1503 N N . GLN A 1 190 ? 14.662 23.100 -21.316 1.00 45.28 190 GLN A N 1
ATOM 1504 C CA . GLN A 1 190 ? 15.238 23.473 -20.015 1.00 45.28 190 GLN A CA 1
ATOM 1505 C C . GLN A 1 190 ? 15.053 22.426 -18.893 1.00 45.28 190 GLN A C 1
ATOM 1507 O O . GLN A 1 190 ? 15.284 22.732 -17.724 1.00 45.28 190 GLN A O 1
ATOM 1512 N N . ASP A 1 191 ? 14.718 21.176 -19.235 1.00 49.97 191 ASP A N 1
ATOM 1513 C CA . ASP A 1 191 ? 14.384 20.108 -18.278 1.00 49.97 191 ASP A CA 1
ATOM 1514 C C . ASP A 1 191 ? 15.493 19.049 -18.136 1.00 49.97 191 ASP A C 1
ATOM 1516 O O . ASP A 1 191 ? 15.282 17.874 -17.843 1.00 49.97 191 ASP A O 1
ATOM 1520 N N . MET A 1 192 ? 16.743 19.474 -18.317 1.00 48.53 192 MET A N 1
ATOM 1521 C CA . MET A 1 192 ? 17.902 18.633 -17.999 1.00 48.53 192 MET A CA 1
ATOM 1522 C C . MET A 1 192 ? 17.979 18.334 -16.497 1.00 48.53 192 MET A C 1
ATOM 1524 O O . MET A 1 192 ? 18.510 17.306 -16.091 1.00 48.53 192 MET A O 1
ATOM 1528 N N . L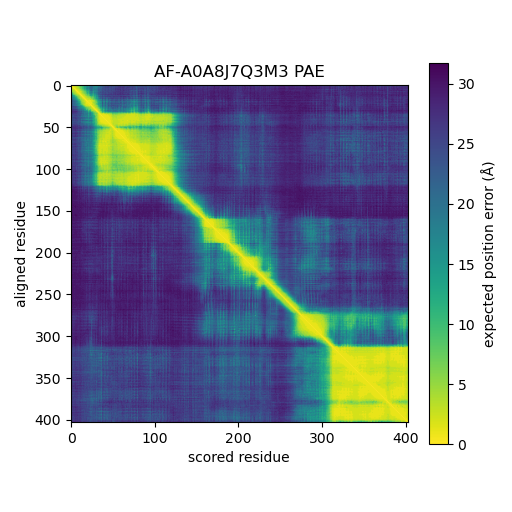YS A 1 193 ? 17.427 19.216 -15.659 1.00 46.22 193 LYS A N 1
ATOM 1529 C CA . LYS A 1 193 ? 17.402 19.027 -14.209 1.00 46.22 193 LYS A CA 1
ATOM 1530 C C . LYS A 1 193 ? 16.480 17.865 -13.812 1.00 46.22 193 LYS A C 1
ATOM 1532 O O . LYS A 1 193 ? 16.913 17.020 -13.037 1.00 46.22 193 LYS A O 1
ATOM 1537 N N . GLY A 1 194 ? 15.286 17.753 -14.404 1.00 53.50 194 GLY A N 1
ATOM 1538 C CA . GLY A 1 194 ? 14.351 16.657 -14.133 1.00 53.50 194 GLY A CA 1
ATOM 1539 C C . GLY A 1 194 ? 14.870 15.290 -14.580 1.00 53.50 194 GLY A C 1
ATOM 1540 O O . GLY A 1 194 ? 14.727 14.308 -13.853 1.00 53.50 194 GLY A O 1
ATOM 1541 N N . MET A 1 195 ? 15.557 15.231 -15.726 1.00 47.94 195 MET A N 1
ATOM 1542 C CA . MET A 1 195 ? 16.050 13.967 -16.286 1.00 47.94 195 MET A CA 1
ATOM 1543 C C . MET A 1 195 ? 17.153 13.310 -15.436 1.00 47.94 195 MET A C 1
ATOM 1545 O O . MET A 1 195 ? 17.178 12.090 -15.298 1.00 47.94 195 MET A O 1
ATOM 1549 N N . PHE A 1 196 ? 18.048 14.100 -14.830 1.00 48.59 196 PHE A N 1
ATOM 1550 C CA . PHE A 1 196 ? 19.088 13.578 -13.929 1.00 48.59 196 PHE A CA 1
ATOM 1551 C C . PHE A 1 196 ? 18.615 13.458 -12.472 1.00 48.59 196 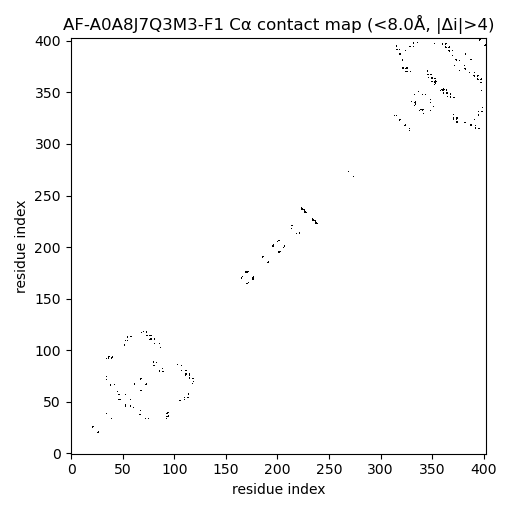PHE A C 1
ATOM 1553 O O . PHE A 1 196 ? 19.170 12.663 -11.714 1.00 48.59 196 PHE A O 1
ATOM 1560 N N . ASP A 1 197 ? 17.573 14.196 -12.074 1.00 46.84 197 ASP A N 1
ATOM 1561 C CA . ASP A 1 197 ? 16.997 14.119 -10.729 1.00 46.84 197 ASP A CA 1
ATOM 1562 C C . ASP A 1 197 ? 16.191 12.837 -10.475 1.00 46.84 197 ASP A C 1
ATOM 1564 O O . ASP A 1 197 ? 16.063 12.445 -9.309 1.00 46.84 197 ASP A O 1
ATOM 1568 N N . GLN A 1 198 ? 15.681 12.202 -11.537 1.00 46.41 198 GLN A N 1
ATOM 1569 C CA . GLN A 1 198 ? 14.885 10.968 -11.499 1.00 46.41 198 GLN A CA 1
ATOM 1570 C C . GLN A 1 198 ? 15.716 9.681 -11.470 1.00 46.41 198 GLN A C 1
ATOM 1572 O O . GLN A 1 198 ? 15.145 8.605 -11.319 1.00 46.41 198 GLN A O 1
ATOM 1577 N N . VAL A 1 199 ? 17.045 9.765 -11.587 1.00 41.47 199 VAL A N 1
ATOM 1578 C CA . VAL A 1 199 ? 17.932 8.597 -11.505 1.00 41.47 199 VAL A CA 1
ATOM 1579 C C . VAL A 1 199 ? 18.626 8.608 -10.136 1.00 41.47 199 VAL A C 1
ATOM 1581 O O . VAL A 1 199 ? 19.597 9.350 -9.948 1.00 41.47 199 VAL A O 1
ATOM 1584 N N . PRO A 1 200 ? 18.139 7.829 -9.147 1.00 46.81 200 PRO A N 1
ATOM 1585 C CA . PRO A 1 200 ? 18.608 7.902 -7.761 1.00 46.81 200 PRO A CA 1
ATOM 1586 C C . PRO A 1 200 ? 20.098 7.582 -7.619 1.00 46.81 200 PRO A C 1
ATOM 1588 O O . PRO A 1 200 ? 20.762 8.100 -6.718 1.00 46.81 200 PRO A O 1
ATOM 1591 N N . GLU A 1 201 ? 20.647 6.771 -8.529 1.00 43.25 201 GLU A N 1
ATOM 1592 C CA . GLU A 1 201 ? 22.054 6.382 -8.500 1.00 43.25 201 GLU A CA 1
ATOM 1593 C C . GLU A 1 201 ? 23.006 7.573 -8.730 1.00 43.25 201 GLU A C 1
ATOM 1595 O O . GLU A 1 201 ? 24.082 7.611 -8.135 1.00 43.25 201 GLU A O 1
ATOM 1600 N N . PHE A 1 202 ? 22.610 8.608 -9.486 1.00 44.59 202 PHE A N 1
ATOM 1601 C CA . PHE A 1 202 ? 23.475 9.772 -9.750 1.00 44.59 202 PHE A CA 1
ATOM 1602 C C . PHE A 1 202 ? 23.598 10.745 -8.567 1.00 44.59 202 PHE A C 1
ATOM 1604 O O . PHE A 1 202 ? 24.580 11.487 -8.491 1.00 44.59 202 PHE A O 1
ATOM 1611 N N . LYS A 1 203 ? 22.660 10.723 -7.611 1.00 50.53 203 LYS A N 1
ATOM 1612 C CA . LYS A 1 203 ? 22.690 11.589 -6.415 1.00 50.53 203 LYS A CA 1
ATOM 1613 C C . LYS A 1 203 ? 23.603 11.068 -5.299 1.00 50.53 203 LYS A C 1
ATOM 1615 O O . LYS A 1 203 ? 24.076 11.863 -4.493 1.00 50.53 203 LYS A O 1
ATOM 1620 N N . ASN A 1 204 ? 23.918 9.771 -5.285 1.00 45.97 204 ASN A N 1
ATOM 1621 C CA . ASN A 1 204 ? 24.583 9.103 -4.156 1.00 45.97 204 ASN A CA 1
ATOM 1622 C C . ASN A 1 204 ? 26.077 8.802 -4.368 1.00 45.97 204 ASN A C 1
ATOM 1624 O O . ASN A 1 204 ? 26.617 7.876 -3.772 1.00 45.97 204 ASN A O 1
ATOM 1628 N N . GLY A 1 205 ? 26.773 9.593 -5.187 1.00 47.31 205 GLY A N 1
ATOM 1629 C CA . GLY A 1 205 ? 28.223 9.452 -5.365 1.00 47.31 205 GLY A CA 1
ATOM 1630 C C . GLY A 1 205 ? 28.658 8.672 -6.605 1.00 47.31 205 GLY A C 1
ATOM 1631 O O . GLY A 1 205 ? 29.855 8.638 -6.873 1.00 47.31 205 GLY A O 1
ATOM 1632 N N . ALA A 1 206 ? 27.731 8.190 -7.440 1.00 52.50 206 ALA A N 1
ATOM 1633 C CA . ALA A 1 206 ? 28.078 7.565 -8.721 1.00 52.50 206 ALA A CA 1
ATOM 1634 C C . ALA A 1 206 ? 28.851 8.508 -9.663 1.00 52.50 206 ALA A C 1
ATOM 1636 O O . ALA A 1 206 ? 29.603 8.046 -10.511 1.00 52.50 206 ALA A O 1
ATOM 1637 N N . TRP A 1 207 ? 28.743 9.832 -9.486 1.00 59.44 207 TRP A N 1
ATOM 1638 C CA . TRP A 1 207 ? 29.613 10.792 -10.176 1.00 59.44 207 TRP A CA 1
ATOM 1639 C C . TRP A 1 207 ? 31.082 10.679 -9.766 1.00 59.44 207 TRP A C 1
ATOM 1641 O O . TRP A 1 207 ? 31.954 10.848 -10.612 1.00 59.44 207 TRP A O 1
ATOM 1651 N N . LYS A 1 208 ? 31.368 10.379 -8.494 1.00 61.62 208 LYS A N 1
ATOM 1652 C CA . LYS A 1 208 ? 32.737 10.112 -8.038 1.00 61.62 208 LYS A CA 1
ATOM 1653 C C . LYS A 1 208 ? 33.238 8.783 -8.581 1.00 61.62 208 LYS A C 1
ATOM 1655 O O . LYS A 1 208 ? 34.393 8.724 -8.977 1.00 61.62 208 LYS A O 1
ATOM 1660 N N . ASP A 1 209 ? 32.383 7.767 -8.658 1.00 60.19 209 ASP A N 1
ATOM 1661 C CA . ASP A 1 209 ? 32.759 6.462 -9.214 1.00 60.19 209 ASP A CA 1
ATOM 1662 C C . ASP A 1 209 ? 32.966 6.526 -10.730 1.00 60.19 209 ASP A C 1
ATOM 1664 O O . ASP A 1 209 ? 33.907 5.931 -11.244 1.00 60.19 209 ASP A O 1
ATOM 1668 N N . LEU A 1 210 ? 32.156 7.312 -11.444 1.00 55.97 210 LEU A N 1
ATOM 1669 C CA . LEU A 1 210 ? 32.316 7.580 -12.874 1.00 55.97 210 LEU A CA 1
ATOM 1670 C C . LEU A 1 210 ? 33.570 8.420 -13.154 1.00 55.97 210 LEU A C 1
ATOM 1672 O O . LEU A 1 210 ? 34.299 8.135 -14.101 1.00 55.97 210 LEU A O 1
ATOM 1676 N N . ASP A 1 211 ? 33.849 9.429 -12.324 1.00 67.12 211 ASP A N 1
ATOM 1677 C CA . ASP A 1 211 ? 35.064 10.244 -12.419 1.00 67.12 211 ASP A CA 1
ATOM 1678 C C . ASP A 1 211 ? 36.323 9.439 -12.063 1.00 67.12 211 ASP A C 1
ATOM 1680 O O . ASP A 1 211 ? 37.336 9.537 -12.754 1.00 67.12 211 ASP A O 1
ATOM 1684 N N . ALA A 1 212 ? 36.261 8.592 -11.032 1.00 65.88 212 ALA A N 1
ATOM 1685 C CA . ALA A 1 212 ? 37.339 7.682 -10.660 1.00 65.88 212 ALA A CA 1
ATOM 1686 C C . ALA A 1 212 ? 37.579 6.645 -11.759 1.00 65.88 212 ALA A C 1
ATOM 1688 O O . ALA A 1 212 ? 38.708 6.490 -12.214 1.00 65.88 212 ALA A O 1
ATOM 1689 N N . TRP A 1 213 ? 36.520 6.005 -12.258 1.00 74.62 213 TRP A N 1
ATOM 1690 C CA . TRP A 1 213 ? 36.594 5.079 -13.382 1.00 74.62 213 TRP A CA 1
ATOM 1691 C C . TRP A 1 213 ? 37.179 5.751 -14.632 1.00 74.62 213 TRP A C 1
ATOM 1693 O O . TRP A 1 213 ? 38.082 5.189 -15.256 1.00 74.62 213 TRP A O 1
ATOM 1703 N N . GLY A 1 214 ? 36.733 6.965 -14.967 1.00 65.88 214 GLY A N 1
ATOM 1704 C CA . GLY A 1 214 ? 37.223 7.732 -16.114 1.00 65.88 214 GLY A CA 1
ATOM 1705 C C . GLY A 1 214 ? 38.702 8.103 -15.990 1.00 65.88 214 GLY A C 1
ATOM 1706 O O . GLY A 1 214 ? 39.476 7.902 -16.929 1.00 65.88 214 GLY A O 1
ATOM 1707 N N . LYS A 1 215 ? 39.135 8.542 -14.803 1.00 69.00 215 LYS A N 1
ATOM 1708 C CA . LYS A 1 215 ? 40.550 8.812 -14.498 1.00 69.00 215 LYS A CA 1
ATOM 1709 C C . LYS A 1 215 ? 41.415 7.553 -14.529 1.00 69.00 215 LYS A C 1
ATOM 1711 O O . LYS A 1 215 ? 42.553 7.627 -14.983 1.00 69.00 215 LYS A O 1
ATOM 1716 N N . SER A 1 216 ? 40.900 6.416 -14.064 1.00 61.72 216 SER A N 1
ATOM 1717 C CA . SER A 1 216 ? 41.642 5.150 -14.022 1.00 61.72 216 SER A CA 1
ATOM 1718 C C . SER A 1 216 ? 41.796 4.494 -15.392 1.00 61.72 216 SER A C 1
ATOM 1720 O O . SER A 1 216 ? 42.822 3.870 -15.646 1.00 61.72 216 SER A O 1
ATOM 1722 N N . ASN A 1 217 ? 40.800 4.620 -16.271 1.00 55.59 217 ASN A N 1
ATOM 1723 C CA . ASN A 1 217 ? 40.771 3.884 -17.539 1.00 55.59 217 ASN A CA 1
ATOM 1724 C C . ASN A 1 217 ? 41.146 4.741 -18.756 1.00 55.59 217 ASN A C 1
ATOM 1726 O O . ASN A 1 217 ? 41.553 4.194 -19.778 1.00 55.59 217 ASN A O 1
ATOM 1730 N N . ALA A 1 218 ? 41.039 6.069 -18.666 1.00 58.47 218 ALA A N 1
ATOM 1731 C CA . ALA A 1 218 ? 41.367 6.974 -19.767 1.00 58.47 218 ALA A CA 1
ATOM 1732 C C . ALA A 1 218 ? 41.961 8.312 -19.268 1.00 58.47 218 ALA A C 1
ATOM 1734 O O . ALA A 1 218 ? 41.416 9.382 -19.562 1.00 58.47 218 ALA A O 1
ATOM 1735 N N . PRO A 1 219 ? 43.094 8.286 -18.535 1.00 56.06 219 PRO A N 1
ATOM 1736 C CA . PRO A 1 219 ? 43.634 9.453 -17.826 1.00 56.06 219 PRO A CA 1
ATOM 1737 C C . PRO A 1 219 ? 43.940 10.652 -18.738 1.00 56.06 219 PRO A C 1
ATOM 1739 O O . PRO A 1 219 ? 43.777 11.801 -18.327 1.00 56.06 219 PRO A O 1
ATOM 1742 N N . ASP A 1 220 ? 44.336 10.407 -19.989 1.00 51.56 220 ASP A N 1
ATOM 1743 C CA . ASP A 1 220 ? 44.656 11.475 -20.942 1.00 51.56 220 ASP A CA 1
ATOM 1744 C C . ASP A 1 220 ? 43.432 12.125 -21.594 1.00 51.56 220 ASP A C 1
ATOM 1746 O O . ASP A 1 220 ? 43.508 13.291 -21.994 1.00 51.56 220 ASP A O 1
ATOM 1750 N N . LEU A 1 221 ? 42.305 11.409 -21.651 1.00 44.12 221 LEU A N 1
ATOM 1751 C CA . LEU A 1 221 ? 41.036 11.883 -22.215 1.00 44.12 221 LEU A CA 1
ATOM 1752 C C . LEU A 1 221 ? 40.137 12.530 -21.150 1.00 44.12 221 LEU A C 1
ATOM 1754 O O . LEU A 1 221 ? 39.344 13.415 -21.468 1.00 44.12 221 LEU A O 1
ATOM 1758 N N . TRP A 1 222 ? 40.288 12.155 -19.877 1.00 55.38 222 TRP A N 1
ATOM 1759 C CA . TRP A 1 222 ? 39.413 12.586 -18.779 1.00 55.38 222 TRP A CA 1
ATOM 1760 C C . TRP A 1 222 ? 39.807 13.934 -18.137 1.00 55.38 222 TRP A C 1
ATOM 1762 O O . TRP A 1 222 ? 39.689 14.141 -16.929 1.00 55.38 222 TRP A O 1
ATOM 1772 N N . LYS A 1 223 ? 40.291 14.889 -18.944 1.00 55.62 223 LYS A N 1
ATOM 1773 C CA . LYS A 1 223 ? 40.728 16.229 -18.483 1.00 55.62 223 LYS A CA 1
ATOM 1774 C C . LYS A 1 223 ? 39.590 17.252 -18.368 1.00 55.62 223 LYS A C 1
ATOM 1776 O O . LYS A 1 223 ? 39.829 18.399 -17.987 1.00 55.62 223 LYS A O 1
ATOM 1781 N N . VAL A 1 224 ? 38.357 16.863 -18.684 1.00 51.75 224 VAL A N 1
ATOM 1782 C CA . VAL A 1 224 ? 37.183 17.732 -18.564 1.00 51.75 224 VAL A CA 1
ATOM 1783 C C . VAL A 1 224 ? 36.717 17.713 -17.111 1.00 51.75 224 VAL A C 1
ATOM 1785 O O . VAL A 1 224 ? 36.188 16.715 -16.633 1.00 51.75 224 VAL A O 1
ATOM 1788 N N . LYS A 1 225 ? 36.937 18.816 -16.387 1.00 45.97 225 LYS A N 1
ATOM 1789 C CA . LYS A 1 225 ? 36.393 18.961 -15.032 1.00 45.97 225 LYS A CA 1
ATOM 1790 C C . LYS A 1 225 ? 34.862 19.016 -15.112 1.00 45.97 225 LYS A C 1
ATOM 1792 O O . LYS A 1 225 ? 34.353 19.744 -15.972 1.00 45.97 225 LYS A O 1
ATOM 1797 N N . PRO A 1 226 ? 34.133 18.293 -14.243 1.00 46.53 226 PRO A N 1
ATOM 1798 C CA . PRO A 1 226 ? 32.684 18.411 -14.186 1.00 46.53 226 PRO A CA 1
ATOM 1799 C C . PRO A 1 226 ? 32.290 19.866 -13.883 1.00 46.53 226 PRO A C 1
ATOM 1801 O O . PRO A 1 226 ? 33.072 20.588 -13.251 1.00 46.53 226 PRO A O 1
ATOM 1804 N N . PRO A 1 227 ? 31.114 20.320 -14.350 1.00 43.94 227 PRO A N 1
ATOM 1805 C CA . PRO A 1 227 ? 30.624 21.653 -14.034 1.00 43.94 227 PRO A CA 1
ATOM 1806 C C . PRO A 1 227 ? 30.556 21.815 -12.515 1.00 43.94 227 PRO A C 1
ATOM 1808 O O . PRO A 1 227 ? 30.056 20.940 -11.808 1.00 43.94 227 PRO A O 1
ATOM 1811 N N . ASP A 1 228 ? 31.094 22.924 -12.015 1.00 43.69 228 ASP A N 1
ATOM 1812 C CA . ASP A 1 228 ? 31.010 23.251 -10.599 1.00 43.69 228 ASP A CA 1
ATOM 1813 C C . ASP A 1 228 ? 29.552 23.590 -10.270 1.00 43.69 228 ASP A C 1
ATOM 1815 O O . ASP A 1 228 ? 28.997 24.571 -10.768 1.00 43.69 228 ASP A O 1
ATOM 1819 N N . LEU A 1 229 ? 28.915 22.718 -9.487 1.00 44.50 229 LEU A N 1
ATOM 1820 C CA . LEU A 1 229 ? 27.532 22.862 -9.034 1.00 44.50 229 LEU A CA 1
ATOM 1821 C C . LEU A 1 229 ? 27.447 23.560 -7.665 1.00 44.50 229 LEU A C 1
ATOM 1823 O O . LEU A 1 229 ? 26.358 23.667 -7.096 1.00 44.50 229 LEU A O 1
ATOM 1827 N N . SER A 1 230 ? 28.572 24.037 -7.118 1.00 38.53 230 SER A N 1
ATOM 1828 C CA . SER A 1 230 ? 28.582 24.804 -5.875 1.00 38.53 230 SER A CA 1
ATOM 1829 C C . SER A 1 230 ? 28.219 26.274 -6.140 1.00 38.53 230 SER A C 1
ATOM 1831 O O . SER A 1 230 ? 29.046 27.140 -6.405 1.00 38.53 230 SER A O 1
ATOM 1833 N N . GLY A 1 231 ? 26.913 26.552 -6.092 1.00 47.50 231 GLY A N 1
ATOM 1834 C CA . GLY A 1 231 ? 26.334 27.892 -6.221 1.00 47.50 231 GLY A CA 1
ATOM 1835 C C . GLY A 1 231 ? 25.302 28.006 -7.346 1.00 47.50 231 GLY A C 1
ATOM 1836 O O . GLY A 1 231 ? 25.291 27.225 -8.291 1.00 47.50 231 GLY A O 1
ATOM 1837 N N . ASN A 1 232 ? 24.422 29.011 -7.262 1.00 39.00 232 ASN A N 1
ATOM 1838 C CA . ASN A 1 232 ? 23.268 29.219 -8.160 1.00 39.00 232 ASN A CA 1
ATOM 1839 C C . ASN A 1 232 ? 23.612 29.554 -9.635 1.00 39.00 232 ASN A C 1
ATOM 1841 O O . ASN A 1 232 ? 22.780 30.122 -10.343 1.00 39.00 232 ASN A O 1
ATOM 1845 N N . LYS A 1 233 ? 24.818 29.254 -10.129 1.00 43.47 233 LYS A N 1
ATOM 1846 C CA . LYS A 1 233 ? 25.209 29.490 -11.526 1.00 43.47 233 LYS A CA 1
ATOM 1847 C C . LYS A 1 233 ? 26.005 28.310 -12.073 1.00 43.47 233 LYS A C 1
ATOM 1849 O O . LYS A 1 233 ? 27.173 28.141 -11.747 1.00 43.47 233 LYS A O 1
ATOM 1854 N N . VAL A 1 234 ? 25.372 27.553 -12.967 1.00 43.94 234 VAL A N 1
ATOM 1855 C CA . VAL A 1 234 ? 26.028 26.520 -13.777 1.00 43.94 234 VAL A CA 1
ATOM 1856 C C . VAL A 1 234 ? 26.989 27.215 -14.739 1.00 43.94 234 VAL A C 1
ATOM 1858 O O . VAL A 1 234 ? 26.561 27.952 -15.628 1.00 43.94 234 VAL A O 1
ATOM 1861 N N . THR A 1 235 ? 28.291 27.014 -14.551 1.00 41.16 235 THR A N 1
ATOM 1862 C CA . THR A 1 235 ? 29.302 27.476 -15.508 1.00 41.16 235 THR A CA 1
ATOM 1863 C C . THR A 1 235 ? 29.627 26.356 -16.490 1.00 41.16 235 THR A C 1
ATOM 1865 O O . THR A 1 235 ? 29.820 25.204 -16.104 1.00 41.16 235 THR A O 1
ATOM 1868 N N . SER A 1 236 ? 29.654 26.681 -17.784 1.00 34.72 236 SER A N 1
ATOM 1869 C CA . SER A 1 236 ? 30.035 25.732 -18.830 1.00 34.72 236 SER A CA 1
ATOM 1870 C C . SER A 1 236 ? 31.497 25.298 -18.647 1.00 34.72 236 SER A C 1
ATOM 1872 O O . SER A 1 236 ? 32.337 26.139 -18.302 1.00 34.72 236 SER A O 1
ATOM 1874 N N . PRO A 1 237 ? 31.834 24.016 -18.876 1.00 37.00 237 PRO A N 1
ATOM 1875 C CA . PRO A 1 237 ? 33.188 23.520 -18.672 1.00 37.00 237 PRO A CA 1
ATOM 1876 C C . PRO A 1 237 ? 34.182 24.261 -19.577 1.00 37.00 237 PRO A C 1
ATOM 1878 O O . PRO A 1 237 ? 34.038 24.296 -20.799 1.00 37.00 237 PRO A O 1
ATOM 1881 N N . LYS A 1 238 ? 35.217 24.854 -18.970 1.00 35.41 238 LYS A N 1
ATOM 1882 C CA . LYS A 1 238 ? 36.367 25.404 -19.698 1.00 35.41 238 LYS A CA 1
ATOM 1883 C C . LYS A 1 238 ? 37.268 24.255 -20.136 1.00 35.41 238 LYS A C 1
ATOM 1885 O O . LYS A 1 238 ? 37.980 23.676 -19.318 1.00 35.41 238 LYS A O 1
ATOM 1890 N N . ILE A 1 239 ? 37.264 23.961 -21.430 1.00 39.59 239 ILE A N 1
ATOM 1891 C CA . ILE A 1 239 ? 38.264 23.090 -22.047 1.00 39.59 239 ILE A CA 1
ATOM 1892 C C . ILE A 1 239 ? 39.560 23.900 -22.158 1.00 39.59 239 ILE A C 1
ATOM 1894 O O . ILE A 1 239 ? 39.608 24.940 -22.815 1.00 39.59 239 ILE A O 1
ATOM 1898 N N . GLY A 1 240 ? 40.603 23.464 -21.451 1.00 37.78 240 GLY A N 1
ATOM 1899 C CA . GLY A 1 240 ? 41.924 24.081 -21.510 1.00 37.78 240 GLY A CA 1
ATOM 1900 C C . GLY A 1 240 ? 42.571 23.821 -22.866 1.00 37.78 240 GLY A C 1
ATOM 1901 O O . GLY A 1 240 ? 43.151 22.759 -23.073 1.00 37.78 240 GLY A O 1
ATOM 1902 N N . GLY A 1 241 ? 42.470 24.787 -23.780 1.00 33.62 241 GLY A N 1
ATOM 1903 C CA . GLY A 1 241 ? 43.232 24.803 -25.024 1.00 33.62 241 GLY A CA 1
ATOM 1904 C C . GLY A 1 241 ? 44.723 24.895 -24.717 1.00 33.62 241 GLY A C 1
ATOM 1905 O O . GLY A 1 241 ? 45.231 25.962 -24.376 1.00 33.62 241 GLY A O 1
ATOM 1906 N N . GLY A 1 242 ? 45.416 23.760 -24.798 1.00 34.78 242 GLY A N 1
ATOM 1907 C CA . GLY A 1 242 ? 46.869 23.707 -24.758 1.00 34.78 242 GLY A CA 1
ATOM 1908 C C . GLY A 1 242 ? 47.434 24.443 -25.968 1.00 34.78 242 GLY A C 1
ATOM 1909 O O . GLY A 1 242 ? 47.165 24.073 -27.109 1.00 34.78 242 GLY A O 1
ATOM 1910 N N . SER A 1 243 ? 48.211 25.495 -25.713 1.00 40.09 243 SER A N 1
ATOM 1911 C CA . SER A 1 243 ? 48.931 26.242 -26.737 1.00 40.09 243 SER A CA 1
ATOM 1912 C C . SER A 1 243 ? 50.073 25.386 -27.298 1.00 40.09 243 SER A C 1
ATOM 1914 O O . SER A 1 243 ? 51.207 25.442 -26.825 1.00 40.09 243 SER A O 1
ATOM 1916 N N . GLY A 1 244 ? 49.768 24.563 -28.297 1.00 36.09 244 GLY A N 1
ATOM 1917 C CA . GLY A 1 244 ? 50.750 23.909 -29.156 1.00 36.09 244 GLY A CA 1
ATOM 1918 C C . GLY A 1 244 ? 50.923 24.729 -30.426 1.00 36.09 244 GLY A C 1
ATOM 1919 O O . GLY A 1 244 ? 50.237 24.492 -31.415 1.00 36.09 244 GLY A O 1
ATOM 1920 N N . GLY A 1 245 ? 51.800 25.732 -30.382 1.00 45.00 245 GLY A N 1
ATOM 1921 C CA . GLY A 1 245 ? 52.149 26.526 -31.554 1.00 45.00 245 GLY A CA 1
ATOM 1922 C C . GLY A 1 245 ? 52.755 25.650 -32.648 1.00 45.00 245 GLY A C 1
ATOM 1923 O O . GLY A 1 245 ? 53.796 25.031 -32.445 1.00 45.00 245 GLY A O 1
ATOM 1924 N N . THR A 1 246 ? 52.122 25.631 -33.818 1.00 33.94 246 THR A N 1
ATOM 1925 C CA . THR A 1 246 ? 52.765 25.241 -35.074 1.00 33.94 246 THR A CA 1
ATOM 1926 C C . THR A 1 246 ? 52.596 26.371 -36.076 1.00 33.94 246 THR A C 1
ATOM 1928 O O . THR A 1 246 ? 51.508 26.735 -36.511 1.00 33.94 246 THR A O 1
ATOM 1931 N N . THR A 1 247 ? 53.734 26.984 -36.356 1.00 40.59 247 THR A N 1
ATOM 1932 C CA . THR A 1 247 ? 53.979 28.050 -37.312 1.00 40.59 247 THR A CA 1
ATOM 1933 C C . THR A 1 247 ? 53.952 27.468 -38.724 1.00 40.59 247 THR A C 1
ATOM 1935 O O . THR A 1 247 ? 54.818 26.669 -39.063 1.00 40.59 247 THR A O 1
ATOM 1938 N N . TRP A 1 248 ? 53.008 27.882 -39.567 1.00 33.31 248 TRP A N 1
ATOM 1939 C CA . TRP A 1 248 ? 53.140 27.824 -41.030 1.00 33.31 248 TRP A CA 1
ATOM 1940 C C . TRP A 1 248 ? 52.079 28.772 -41.605 1.00 33.31 248 TRP A C 1
ATOM 1942 O O . TRP A 1 248 ? 50.888 28.545 -41.465 1.00 33.31 248 TRP A O 1
ATOM 1952 N N . GLY A 1 249 ? 52.428 29.971 -42.063 1.00 36.44 249 GLY A N 1
ATOM 1953 C CA . GLY A 1 249 ? 53.336 30.173 -43.184 1.00 36.44 249 GLY A CA 1
ATOM 1954 C C . GLY A 1 249 ? 52.487 30.243 -44.449 1.00 36.44 249 GLY A C 1
ATOM 1955 O O . GLY A 1 249 ? 52.412 29.280 -45.199 1.00 36.44 249 GLY A O 1
ATOM 1956 N N . GLY A 1 250 ? 51.785 31.366 -44.626 1.00 41.19 250 GLY A N 1
ATOM 1957 C CA . GLY A 1 250 ? 50.981 31.632 -45.810 1.00 41.19 250 GLY A CA 1
ATOM 1958 C C . GLY A 1 250 ? 51.850 31.690 -47.064 1.00 41.19 250 GLY A C 1
ATOM 1959 O O . GLY A 1 250 ? 52.815 32.446 -47.128 1.00 41.19 250 GLY A O 1
ATOM 1960 N N . GLY A 1 251 ? 51.472 30.899 -48.060 1.00 38.75 251 GLY A N 1
ATOM 1961 C CA . GLY A 1 251 ? 52.030 30.918 -49.403 1.00 38.75 251 GLY A CA 1
ATOM 1962 C C . GLY A 1 251 ? 50.928 30.523 -50.368 1.00 38.75 251 GLY A C 1
ATOM 1963 O O . GLY A 1 251 ? 50.626 29.346 -50.528 1.00 38.75 251 GLY A O 1
ATOM 1964 N N . GLY A 1 252 ? 50.268 31.528 -50.938 1.00 44.22 252 GLY A N 1
ATOM 1965 C CA . GLY A 1 252 ? 49.305 31.332 -52.008 1.00 44.22 252 GLY A CA 1
ATOM 1966 C C . GLY A 1 252 ? 49.994 31.018 -53.333 1.00 44.22 252 GLY A C 1
ATOM 1967 O O . GLY A 1 252 ? 51.126 31.433 -53.574 1.00 44.22 252 GLY A O 1
ATOM 1968 N N . GLY A 1 253 ? 49.245 30.360 -54.214 1.00 39.00 253 GLY A N 1
ATOM 1969 C CA . GLY A 1 253 ? 49.503 30.372 -55.647 1.00 39.00 253 GLY A CA 1
ATOM 1970 C C . GLY A 1 253 ? 49.656 28.991 -56.268 1.00 39.00 253 GLY A C 1
ATOM 1971 O O . GLY A 1 253 ? 50.631 28.293 -56.023 1.00 39.00 253 GLY A O 1
ATOM 1972 N N . GLY A 1 254 ? 48.740 28.680 -57.187 1.00 36.69 254 GLY A N 1
ATOM 1973 C CA . GLY A 1 254 ? 49.116 27.957 -58.397 1.00 36.69 254 GLY A CA 1
ATOM 1974 C C . GLY A 1 254 ? 48.451 26.609 -58.618 1.00 36.69 254 GLY A C 1
ATOM 1975 O O . GLY A 1 254 ? 48.861 25.608 -58.054 1.00 36.69 254 GLY A O 1
ATOM 1976 N N . GLY A 1 255 ? 47.553 26.592 -59.603 1.00 37.69 255 GLY A N 1
ATOM 1977 C CA . GLY A 1 255 ? 47.696 25.644 -60.708 1.00 37.69 255 GLY A CA 1
ATOM 1978 C C . GLY A 1 255 ? 46.912 24.348 -60.569 1.00 37.69 255 GLY A C 1
ATOM 1979 O O . GLY A 1 255 ? 47.144 23.549 -59.675 1.00 37.69 255 GLY A O 1
ATOM 1980 N N . GLY A 1 256 ? 45.984 24.144 -61.503 1.00 44.09 256 GLY A N 1
ATOM 1981 C CA . GLY A 1 256 ? 45.129 22.975 -61.565 1.00 44.09 256 GLY A CA 1
ATOM 1982 C C . GLY A 1 256 ? 45.854 21.652 -61.804 1.00 44.09 256 GLY A C 1
ATOM 1983 O O . GLY A 1 256 ? 46.980 21.595 -62.283 1.00 44.09 256 GLY A O 1
ATOM 1984 N N . SER A 1 257 ? 45.136 20.562 -61.575 1.00 38.53 257 SER A N 1
ATOM 1985 C CA . SER A 1 257 ? 44.938 19.538 -62.600 1.00 38.53 257 SER A CA 1
ATOM 1986 C C . SER A 1 257 ? 43.845 18.579 -62.147 1.00 38.53 257 SER A C 1
ATOM 1988 O O . SER A 1 257 ? 43.799 18.096 -61.020 1.00 38.53 257 SER A O 1
ATOM 1990 N N . SER A 1 258 ? 42.919 18.356 -63.064 1.00 49.62 258 SER A N 1
ATOM 1991 C CA . SER A 1 258 ? 41.939 17.288 -63.063 1.00 49.62 258 SER A CA 1
ATOM 1992 C C . SER A 1 258 ? 42.641 15.933 -63.138 1.00 49.62 258 SER A C 1
ATOM 1994 O O . SER A 1 258 ? 43.225 15.623 -64.172 1.00 49.62 258 SER A O 1
ATOM 1996 N N . ASN A 1 259 ? 42.515 15.116 -62.090 1.00 39.94 259 ASN A N 1
ATOM 1997 C CA . ASN A 1 259 ? 42.772 13.679 -62.155 1.00 39.94 259 ASN A CA 1
ATOM 1998 C C . ASN A 1 259 ? 41.512 12.922 -61.725 1.00 39.94 259 ASN A C 1
ATOM 2000 O O . ASN A 1 259 ? 41.285 12.624 -60.556 1.00 39.94 259 ASN A O 1
ATOM 2004 N N . PHE A 1 260 ? 40.681 12.637 -62.726 1.00 51.84 260 PHE A N 1
ATOM 2005 C CA . PHE A 1 260 ? 39.698 11.566 -62.706 1.00 51.84 260 PHE A CA 1
ATOM 2006 C C . PHE A 1 260 ? 40.456 10.288 -63.081 1.00 51.84 260 PHE A C 1
ATOM 2008 O O . PHE A 1 260 ? 40.872 10.124 -64.225 1.00 51.84 260 PHE A O 1
ATOM 2015 N N . GLY A 1 261 ? 40.717 9.421 -62.108 1.00 39.06 261 GLY A N 1
ATOM 2016 C CA . GLY A 1 261 ? 41.487 8.202 -62.329 1.00 39.06 261 GLY A CA 1
ATOM 2017 C C . GLY A 1 261 ? 41.384 7.292 -61.122 1.00 39.06 261 GLY A C 1
ATOM 2018 O O . GLY A 1 261 ? 41.816 7.654 -60.032 1.00 39.06 261 GLY A O 1
ATOM 2019 N N . GLY A 1 262 ? 40.751 6.139 -61.327 1.00 51.97 262 GLY A N 1
ATOM 2020 C CA . GLY A 1 262 ? 40.531 5.132 -60.305 1.00 51.97 262 GLY A CA 1
ATOM 2021 C C . GLY A 1 262 ? 41.819 4.647 -59.647 1.00 51.97 262 GLY A C 1
ATOM 2022 O O . GLY A 1 262 ? 42.890 4.606 -60.247 1.00 51.97 262 GLY A O 1
ATOM 2023 N N . GLY A 1 263 ? 41.672 4.228 -58.401 1.00 36.84 263 GLY A N 1
ATOM 2024 C CA . GLY A 1 263 ? 42.704 3.546 -57.648 1.00 36.84 263 GLY A CA 1
ATOM 2025 C C . GLY A 1 263 ? 42.063 2.968 -56.405 1.00 36.84 263 GLY A C 1
ATOM 2026 O O . GLY A 1 263 ? 41.618 3.714 -55.537 1.00 36.84 263 GLY A O 1
ATOM 2027 N N . GLY A 1 264 ? 41.969 1.639 -56.352 1.00 49.69 264 GLY A N 1
ATOM 2028 C CA . GLY A 1 264 ? 41.677 0.922 -55.121 1.00 49.69 264 GLY A CA 1
ATOM 2029 C C . GLY A 1 264 ? 42.701 1.332 -54.071 1.00 49.69 264 GLY A C 1
ATOM 2030 O O . GLY A 1 264 ? 43.877 0.999 -54.181 1.00 49.69 264 GLY A O 1
ATOM 2031 N N . GLY A 1 265 ? 42.251 2.109 -53.093 1.00 37.59 265 GLY A N 1
ATOM 2032 C CA . GLY A 1 265 ? 43.037 2.490 -51.934 1.00 37.59 265 GLY A CA 1
ATOM 2033 C C . GLY A 1 265 ? 42.768 1.490 -50.829 1.00 37.59 265 GLY A C 1
ATOM 2034 O O . GLY A 1 265 ? 41.731 1.565 -50.171 1.00 37.59 265 GLY A O 1
ATOM 2035 N N . GLY A 1 266 ? 43.699 0.555 -50.636 1.00 45.22 266 GLY A N 1
ATOM 2036 C CA . GLY A 1 266 ? 43.857 -0.100 -49.347 1.00 45.22 266 GLY A CA 1
ATOM 2037 C C . GLY A 1 266 ? 43.963 0.991 -48.290 1.00 45.22 266 GLY A C 1
ATOM 2038 O O . GLY A 1 266 ? 44.830 1.860 -48.368 1.00 45.22 266 GLY A O 1
ATOM 2039 N N . ALA A 1 267 ? 43.017 0.992 -47.355 1.00 39.94 267 ALA A N 1
ATOM 2040 C CA . ALA A 1 267 ? 43.086 1.843 -46.189 1.00 39.94 267 ALA A CA 1
ATOM 2041 C C . ALA A 1 267 ? 44.244 1.327 -45.330 1.00 39.94 267 ALA A C 1
ATOM 2043 O O . ALA A 1 267 ? 44.067 0.428 -44.507 1.00 39.94 267 ALA A O 1
ATOM 2044 N N . ASP A 1 268 ? 45.438 1.871 -45.563 1.00 44.03 268 ASP A N 1
ATOM 2045 C CA . ASP A 1 268 ? 46.547 1.793 -44.624 1.00 44.03 268 ASP A CA 1
ATOM 2046 C C . ASP A 1 268 ? 46.126 2.539 -43.356 1.00 44.03 268 ASP A C 1
ATOM 2048 O O . ASP A 1 268 ? 46.275 3.751 -43.196 1.00 44.03 268 ASP A O 1
ATOM 2052 N N . ILE A 1 269 ? 45.529 1.762 -42.456 1.00 47.22 269 ILE A N 1
ATOM 2053 C CA . ILE A 1 269 ? 45.177 2.105 -41.085 1.00 47.22 269 ILE A CA 1
ATOM 2054 C C . ILE A 1 269 ? 46.483 2.152 -40.280 1.00 47.22 269 ILE A C 1
ATOM 2056 O O . ILE A 1 269 ? 46.768 1.308 -39.439 1.00 47.22 269 ILE A O 1
ATOM 2060 N N . ASN A 1 270 ? 47.320 3.144 -40.567 1.00 46.19 270 ASN A N 1
ATOM 2061 C CA . ASN A 1 270 ? 48.514 3.446 -39.790 1.00 46.19 270 ASN A CA 1
ATOM 2062 C C . ASN A 1 270 ? 48.359 4.850 -39.210 1.00 46.19 270 ASN A C 1
ATOM 2064 O O . ASN A 1 270 ? 48.725 5.848 -39.822 1.00 46.19 270 ASN A O 1
ATOM 2068 N N . GLY A 1 271 ? 47.757 4.922 -38.022 1.00 48.72 271 GLY A N 1
ATOM 2069 C CA . GLY A 1 271 ? 47.626 6.186 -37.304 1.00 48.72 271 GLY A CA 1
ATOM 2070 C C . GLY A 1 271 ? 46.631 6.174 -36.151 1.00 48.72 271 GLY A C 1
ATOM 2071 O O . GLY A 1 271 ? 45.744 7.013 -36.139 1.00 48.72 271 GLY A O 1
ATOM 2072 N N . GLY A 1 272 ? 46.744 5.222 -35.215 1.00 51.28 272 GLY A N 1
ATOM 2073 C CA . GLY A 1 272 ? 46.283 5.312 -33.811 1.00 51.28 272 GLY A CA 1
ATOM 2074 C C . GLY A 1 272 ? 44.793 5.534 -33.475 1.00 51.28 272 GLY A C 1
ATOM 2075 O O . GLY A 1 272 ? 44.391 5.232 -32.356 1.00 51.28 272 GLY A O 1
ATOM 2076 N N . GLY A 1 273 ? 43.957 6.029 -34.391 1.00 52.19 273 GLY A N 1
ATOM 2077 C CA . GLY A 1 273 ? 42.578 6.452 -34.112 1.00 52.19 273 GLY A CA 1
ATOM 2078 C C . GLY A 1 273 ? 41.503 5.403 -34.410 1.00 52.19 273 GLY A C 1
ATOM 2079 O O . GLY A 1 273 ? 40.394 5.488 -33.890 1.00 52.19 273 GLY A O 1
ATOM 2080 N N . THR A 1 274 ? 41.812 4.387 -35.212 1.00 59.34 274 THR A N 1
ATOM 2081 C CA . THR A 1 274 ? 40.844 3.359 -35.635 1.00 59.34 274 THR A CA 1
ATOM 2082 C C . THR A 1 274 ? 40.563 2.320 -34.554 1.00 59.34 274 THR A C 1
ATOM 2084 O O . THR A 1 274 ? 39.418 1.906 -34.399 1.00 59.34 274 THR A O 1
ATOM 2087 N N . ALA A 1 275 ? 41.563 1.938 -33.754 1.00 66.19 275 ALA A N 1
ATOM 2088 C CA . ALA A 1 275 ? 41.363 0.998 -32.649 1.00 66.19 275 ALA A CA 1
ATOM 2089 C C . ALA A 1 275 ? 40.412 1.568 -31.580 1.00 66.19 275 ALA A C 1
ATOM 2091 O O . ALA A 1 275 ? 39.537 0.864 -31.082 1.00 66.19 275 ALA A O 1
ATOM 2092 N N . LEU A 1 276 ? 40.524 2.868 -31.290 1.00 72.00 276 LEU A N 1
ATOM 2093 C CA . LEU A 1 276 ? 39.647 3.570 -30.350 1.00 72.00 276 LEU A CA 1
ATOM 2094 C C . LEU A 1 276 ? 38.202 3.648 -30.861 1.00 72.00 276 LEU A C 1
ATOM 2096 O O . LEU A 1 276 ? 37.276 3.370 -30.103 1.00 72.00 276 LEU A O 1
ATOM 2100 N N . ALA A 1 277 ? 38.002 3.940 -32.150 1.00 75.94 277 ALA A N 1
ATOM 2101 C CA . ALA A 1 277 ? 36.669 3.968 -32.753 1.00 75.94 277 ALA A CA 1
ATOM 2102 C C . ALA A 1 277 ? 35.968 2.596 -32.697 1.00 75.94 277 ALA A C 1
ATOM 2104 O O . ALA A 1 277 ? 34.774 2.525 -32.406 1.00 75.94 277 ALA A O 1
ATOM 2105 N N . VAL A 1 278 ? 36.711 1.501 -32.904 1.00 81.31 278 VAL A N 1
ATOM 2106 C CA . VAL A 1 278 ? 36.166 0.135 -32.815 1.00 81.31 278 VAL A CA 1
ATOM 2107 C C . VAL A 1 278 ? 35.786 -0.223 -31.374 1.00 81.31 278 VAL A C 1
ATOM 2109 O O . VAL A 1 278 ? 34.700 -0.755 -31.150 1.00 81.31 278 VAL A O 1
ATOM 2112 N N . ILE A 1 279 ? 36.624 0.111 -30.386 1.00 82.88 279 ILE A N 1
ATOM 2113 C CA . ILE A 1 279 ? 36.331 -0.161 -28.967 1.00 82.88 279 ILE A CA 1
ATOM 2114 C C . ILE A 1 279 ? 35.094 0.622 -28.502 1.00 82.88 279 ILE A C 1
ATOM 2116 O O . ILE A 1 279 ? 34.218 0.051 -27.852 1.00 82.88 279 ILE A O 1
ATOM 2120 N N . VAL A 1 280 ? 34.978 1.899 -28.881 1.00 88.12 280 VAL A N 1
ATOM 2121 C CA . VAL A 1 280 ? 33.802 2.726 -28.556 1.00 88.12 280 VAL A CA 1
ATOM 2122 C C . VAL A 1 280 ? 32.542 2.185 -29.238 1.00 88.12 280 VAL A C 1
ATOM 2124 O O . VAL A 1 280 ? 31.493 2.109 -28.599 1.00 88.12 280 VAL A O 1
ATOM 2127 N N . GLY A 1 281 ? 32.640 1.740 -30.495 1.00 92.31 281 GLY A N 1
ATOM 2128 C CA . GLY A 1 281 ? 31.520 1.130 -31.217 1.00 92.31 281 GLY A CA 1
ATOM 2129 C C . GLY A 1 281 ? 31.005 -0.152 -30.553 1.00 92.31 281 GLY A C 1
ATOM 2130 O O . GLY A 1 281 ? 29.800 -0.302 -30.349 1.00 92.31 281 GLY A O 1
ATOM 2131 N N . ILE A 1 282 ? 31.910 -1.051 -30.150 1.00 91.38 282 ILE A N 1
ATOM 2132 C CA . ILE A 1 282 ? 31.549 -2.303 -29.464 1.00 91.38 282 ILE A CA 1
ATOM 2133 C C . ILE A 1 282 ? 30.962 -2.012 -28.076 1.00 91.38 282 ILE A C 1
ATOM 2135 O O . ILE A 1 282 ? 29.938 -2.592 -27.710 1.00 91.38 282 ILE A O 1
ATOM 2139 N N . GLY A 1 283 ? 31.562 -1.085 -27.322 1.00 93.81 283 GLY A N 1
ATOM 2140 C CA . GLY A 1 283 ? 31.059 -0.672 -26.011 1.00 93.81 283 GLY A CA 1
ATOM 2141 C C . GLY A 1 283 ? 29.652 -0.071 -26.081 1.00 93.81 283 GLY A C 1
ATOM 2142 O O . GLY A 1 283 ? 28.781 -0.447 -25.296 1.00 93.81 283 GLY A O 1
ATOM 2143 N N . GLY A 1 284 ? 29.398 0.798 -27.066 1.00 94.25 284 GLY A N 1
ATOM 2144 C CA . GLY A 1 284 ? 28.079 1.390 -27.296 1.00 94.25 284 GLY A CA 1
ATOM 2145 C C . GLY A 1 284 ? 27.016 0.351 -27.661 1.00 94.25 284 GLY A C 1
ATOM 2146 O O . GLY A 1 284 ? 25.918 0.372 -27.104 1.00 94.25 284 GLY A O 1
ATOM 2147 N N . ALA A 1 285 ? 27.349 -0.603 -28.536 1.00 93.38 285 ALA A N 1
ATOM 2148 C CA . ALA A 1 285 ? 26.433 -1.678 -28.918 1.00 93.38 285 ALA A CA 1
ATOM 2149 C C . ALA A 1 285 ? 26.098 -2.612 -27.740 1.00 93.38 285 ALA A C 1
ATOM 2151 O O . ALA A 1 285 ? 24.935 -2.971 -27.552 1.00 93.38 285 ALA A O 1
ATOM 2152 N N . ALA A 1 286 ? 27.090 -2.966 -26.915 1.00 94.62 286 ALA A N 1
ATOM 2153 C CA . ALA A 1 286 ? 26.882 -3.792 -25.726 1.00 94.62 286 ALA A CA 1
ATOM 2154 C C . ALA A 1 286 ? 26.002 -3.089 -24.679 1.00 94.62 286 ALA A C 1
ATOM 2156 O O . ALA A 1 286 ? 25.101 -3.712 -24.114 1.00 94.62 286 ALA A O 1
ATOM 2157 N N . LEU A 1 287 ? 26.211 -1.785 -24.463 1.00 94.81 287 LEU A N 1
ATOM 2158 C CA . LEU A 1 287 ? 25.378 -0.982 -23.566 1.00 94.81 287 LEU A CA 1
ATOM 2159 C C . LEU A 1 287 ? 23.927 -0.912 -24.066 1.00 94.81 287 LEU A C 1
ATOM 2161 O O . LEU A 1 287 ? 23.000 -1.137 -23.289 1.00 94.81 287 LEU A O 1
ATOM 2165 N N . LEU A 1 288 ? 23.721 -0.661 -25.363 1.00 95.44 288 LEU A N 1
ATOM 2166 C CA . LEU A 1 288 ? 22.384 -0.612 -25.959 1.00 95.44 288 LEU A CA 1
ATOM 2167 C C . LEU A 1 288 ? 21.665 -1.965 -25.835 1.00 95.44 288 LEU A C 1
ATOM 2169 O O . LEU A 1 288 ? 20.499 -2.013 -25.445 1.00 95.44 288 LEU A O 1
ATOM 2173 N N . ALA A 1 289 ? 22.371 -3.070 -26.094 1.00 95.06 289 ALA A N 1
ATOM 2174 C CA . ALA A 1 289 ? 21.834 -4.417 -25.924 1.00 95.06 289 ALA A CA 1
ATOM 2175 C C . ALA A 1 289 ? 21.451 -4.706 -24.462 1.00 95.06 289 ALA A C 1
ATOM 2177 O O . ALA A 1 289 ? 20.384 -5.265 -24.211 1.00 95.06 289 ALA A O 1
ATOM 2178 N N . ALA A 1 290 ? 22.267 -4.279 -23.492 1.00 94.81 290 ALA A N 1
ATOM 2179 C CA . ALA A 1 290 ? 21.959 -4.421 -22.070 1.00 94.81 290 ALA A CA 1
ATOM 2180 C C . ALA A 1 290 ? 20.715 -3.612 -21.656 1.00 94.81 290 ALA A C 1
ATOM 2182 O O . ALA A 1 290 ? 19.877 -4.116 -20.907 1.00 94.81 290 ALA A O 1
ATOM 2183 N N . LEU A 1 291 ? 20.554 -2.388 -22.173 1.00 94.31 291 LEU A N 1
ATOM 2184 C CA . LEU A 1 291 ? 19.379 -1.549 -21.909 1.00 94.31 291 LEU A CA 1
ATOM 2185 C C . LEU A 1 291 ? 18.102 -2.133 -22.526 1.00 94.31 291 LEU A C 1
ATOM 2187 O O . LEU A 1 291 ? 17.069 -2.182 -21.857 1.00 94.31 291 LEU A O 1
ATOM 2191 N N . LEU A 1 292 ? 18.176 -2.637 -23.760 1.00 94.50 292 LEU A N 1
ATOM 2192 C CA . LEU A 1 292 ? 17.048 -3.297 -24.422 1.00 94.50 292 LEU A CA 1
ATOM 2193 C C . LEU A 1 292 ? 16.669 -4.610 -23.727 1.00 94.50 292 LEU A C 1
ATOM 2195 O O . LEU A 1 292 ? 15.485 -4.864 -23.522 1.00 94.50 292 LEU A O 1
ATOM 2199 N N . LEU A 1 293 ? 17.645 -5.410 -23.283 1.00 93.19 293 LEU A N 1
ATOM 2200 C CA . LEU A 1 293 ? 17.394 -6.609 -22.474 1.00 93.19 293 LEU A CA 1
ATOM 2201 C C . LEU A 1 293 ? 16.770 -6.267 -21.117 1.00 93.19 293 LEU A C 1
ATOM 2203 O O . LEU A 1 293 ? 15.892 -6.995 -20.654 1.00 93.19 293 LEU A O 1
ATOM 2207 N N . ARG A 1 294 ? 17.182 -5.159 -20.487 1.00 91.81 294 ARG A N 1
ATOM 2208 C CA . ARG A 1 294 ? 16.588 -4.681 -19.230 1.00 91.81 294 ARG A CA 1
ATOM 2209 C C . ARG A 1 294 ? 15.131 -4.266 -19.433 1.00 91.81 294 ARG A C 1
ATOM 2211 O O . ARG A 1 294 ? 14.279 -4.712 -18.672 1.00 91.81 294 ARG A O 1
ATOM 2218 N N . GLN A 1 295 ? 14.829 -3.486 -20.473 1.00 86.31 295 GLN A N 1
ATOM 2219 C CA . GLN A 1 295 ? 13.444 -3.123 -20.797 1.00 86.31 295 GLN A CA 1
ATOM 2220 C C . GLN A 1 295 ? 12.597 -4.336 -21.182 1.00 86.31 295 GLN A C 1
ATOM 2222 O O . GLN A 1 295 ? 11.439 -4.434 -20.784 1.00 86.31 295 GLN A O 1
ATOM 2227 N N . TRP A 1 296 ? 13.167 -5.282 -21.927 1.00 82.00 296 TRP A N 1
ATOM 2228 C CA . TRP A 1 296 ? 12.458 -6.496 -22.311 1.00 82.00 296 TRP A CA 1
ATOM 2229 C C . TRP A 1 296 ? 12.139 -7.381 -21.103 1.00 82.00 296 TRP A C 1
ATOM 2231 O O . TRP A 1 296 ? 11.018 -7.869 -21.000 1.00 82.00 296 TRP A O 1
ATOM 2241 N N . LYS A 1 297 ? 13.064 -7.522 -20.142 1.00 76.88 297 LYS A N 1
ATOM 2242 C CA . LYS A 1 297 ? 12.791 -8.235 -18.884 1.00 76.88 297 LYS A CA 1
ATOM 2243 C C . LYS A 1 297 ? 11.684 -7.579 -18.058 1.00 76.88 297 LYS A C 1
ATOM 2245 O O . LYS A 1 297 ? 10.858 -8.308 -17.524 1.00 76.88 297 LYS A O 1
ATOM 2250 N N . LEU A 1 298 ? 11.633 -6.245 -18.001 1.00 72.69 298 LEU A N 1
ATOM 2251 C CA . LEU A 1 298 ? 10.562 -5.517 -17.306 1.00 72.69 298 LEU A CA 1
ATOM 2252 C C . LEU A 1 298 ? 9.189 -5.760 -17.958 1.00 72.69 298 LEU A C 1
ATOM 2254 O O . LEU A 1 298 ? 8.215 -6.036 -17.265 1.00 72.69 298 LEU A O 1
ATOM 2258 N N . LYS A 1 299 ? 9.129 -5.793 -19.294 1.00 72.31 299 LYS A N 1
ATOM 2259 C CA . LYS A 1 299 ? 7.893 -6.127 -20.021 1.00 72.31 299 LYS A CA 1
ATOM 2260 C C . LYS A 1 299 ? 7.501 -7.603 -19.912 1.00 72.31 299 LYS A C 1
ATOM 2262 O O . LYS A 1 299 ? 6.320 -7.930 -19.952 1.00 72.31 299 LYS A O 1
ATOM 2267 N N . GLN A 1 300 ? 8.467 -8.513 -19.767 1.00 67.00 300 GLN A N 1
ATOM 2268 C CA . GLN A 1 300 ? 8.164 -9.925 -19.511 1.00 67.00 300 GLN A CA 1
ATOM 2269 C C . GLN A 1 300 ? 7.596 -10.159 -18.108 1.00 67.00 300 GLN A C 1
ATOM 2271 O O . GLN A 1 300 ? 6.753 -11.040 -17.956 1.00 67.00 300 GLN A O 1
ATOM 2276 N N . SER A 1 301 ? 7.996 -9.368 -17.107 1.00 52.88 301 SER A N 1
ATOM 2277 C CA . SER A 1 301 ? 7.361 -9.403 -15.782 1.00 52.88 301 SER A CA 1
ATOM 2278 C C . SER A 1 301 ? 5.931 -8.855 -15.776 1.00 52.88 301 SER A C 1
ATOM 2280 O O . SER A 1 301 ? 5.141 -9.293 -14.951 1.00 52.88 301 SER A O 1
ATOM 2282 N N . GLU A 1 302 ? 5.572 -7.967 -16.705 1.00 52.44 302 GLU A N 1
ATOM 2283 C CA . GLU A 1 302 ? 4.206 -7.427 -16.823 1.00 52.44 302 GLU A CA 1
ATOM 2284 C C . GLU A 1 302 ? 3.242 -8.368 -17.572 1.00 52.44 302 GLU A C 1
ATOM 2286 O O . GLU A 1 302 ? 2.030 -8.282 -17.391 1.00 52.44 302 GLU A O 1
ATOM 2291 N N . GLY A 1 303 ? 3.760 -9.265 -18.422 1.00 43.31 303 GLY A N 1
ATOM 2292 C CA . GLY A 1 303 ? 2.950 -10.116 -19.306 1.00 43.31 303 GLY A CA 1
ATOM 2293 C C . GLY A 1 303 ? 2.959 -11.614 -18.995 1.00 43.31 303 GLY A C 1
ATOM 2294 O O . GLY A 1 303 ? 2.185 -12.358 -19.599 1.00 43.31 303 GLY A O 1
ATOM 2295 N N . ALA A 1 304 ? 3.819 -12.090 -18.092 1.00 41.69 304 ALA A N 1
ATOM 2296 C CA . ALA A 1 304 ? 3.702 -13.456 -17.602 1.00 41.69 304 ALA A CA 1
ATOM 2297 C C . ALA A 1 304 ? 2.490 -13.501 -16.658 1.00 41.69 304 ALA A C 1
ATOM 2299 O O . ALA A 1 304 ? 2.535 -12.824 -15.630 1.00 41.69 304 ALA A O 1
ATOM 2300 N N . PRO A 1 305 ? 1.414 -14.262 -16.959 1.00 45.28 305 PRO A N 1
ATOM 2301 C CA . PRO A 1 305 ? 0.392 -14.518 -15.958 1.00 45.28 305 PRO A CA 1
ATOM 2302 C C . PRO A 1 305 ? 1.142 -15.096 -14.771 1.00 45.28 305 PRO A C 1
ATOM 2304 O O . PRO A 1 305 ? 1.813 -16.122 -14.914 1.00 45.28 305 PRO A O 1
ATOM 2307 N N . ALA A 1 306 ? 1.127 -14.386 -13.646 1.00 49.50 306 ALA A N 1
ATOM 2308 C CA . ALA A 1 306 ? 1.698 -14.881 -12.416 1.00 49.50 306 ALA A CA 1
ATOM 2309 C C . ALA A 1 306 ? 0.978 -16.200 -12.127 1.00 49.50 306 ALA A C 1
ATOM 2311 O O . ALA A 1 306 ? -0.134 -16.227 -11.608 1.00 49.50 306 ALA A O 1
ATOM 2312 N N . HIS A 1 307 ? 1.571 -17.316 -12.549 1.00 42.94 307 HIS A N 1
ATOM 2313 C CA . HIS A 1 307 ? 1.187 -18.616 -12.059 1.00 42.94 307 HIS A CA 1
ATOM 2314 C C . HIS A 1 307 ? 1.506 -18.544 -10.575 1.00 42.94 307 HIS A C 1
ATOM 2316 O O . HIS A 1 307 ? 2.668 -18.574 -10.173 1.00 42.94 307 HIS A O 1
ATOM 2322 N N . VAL A 1 308 ? 0.446 -18.332 -9.796 1.00 47.84 308 VAL A N 1
ATOM 2323 C CA . VAL A 1 308 ? 0.402 -18.274 -8.339 1.00 47.84 308 VAL A CA 1
ATOM 2324 C C . VAL A 1 308 ? 0.847 -19.632 -7.801 1.00 47.84 308 VAL A C 1
ATOM 2326 O O . VAL A 1 308 ? 0.059 -20.467 -7.372 1.00 47.84 308 VAL A O 1
ATOM 2329 N N . THR A 1 309 ? 2.141 -19.904 -7.875 1.00 44.12 309 THR A N 1
ATOM 2330 C CA . THR A 1 309 ? 2.781 -21.015 -7.191 1.00 44.12 309 THR A CA 1
ATOM 2331 C C . THR A 1 309 ? 3.444 -20.453 -5.948 1.00 44.12 309 THR A C 1
ATOM 2333 O O . THR A 1 309 ? 4.582 -19.995 -6.000 1.00 44.12 309 THR A O 1
ATOM 2336 N N . GLY A 1 310 ? 2.731 -20.505 -4.818 1.00 44.31 310 GLY A N 1
ATOM 2337 C CA . GLY A 1 310 ? 3.404 -20.707 -3.533 1.00 44.31 310 GLY A CA 1
ATOM 2338 C C . GLY A 1 310 ? 3.116 -19.754 -2.374 1.00 44.31 310 GLY A C 1
ATOM 2339 O O . GLY A 1 310 ? 3.774 -19.901 -1.348 1.00 44.31 310 GLY A O 1
ATOM 2340 N N . LYS A 1 311 ? 2.144 -18.839 -2.452 1.00 57.91 311 LYS A N 1
ATOM 2341 C CA . LYS A 1 311 ? 1.526 -18.285 -1.234 1.00 57.91 311 LYS A CA 1
ATOM 2342 C C . LYS A 1 311 ? 0.099 -18.816 -1.132 1.00 57.91 311 LYS A C 1
ATOM 2344 O O . LYS A 1 311 ? -0.586 -18.807 -2.152 1.00 57.91 311 LYS A O 1
ATOM 2349 N N . PRO A 1 312 ? -0.346 -19.318 0.037 1.00 66.62 312 PRO A N 1
ATOM 2350 C CA . PRO A 1 312 ? -1.751 -19.653 0.222 1.00 66.62 312 PRO A CA 1
ATOM 2351 C C . PRO A 1 312 ? -2.557 -18.389 -0.085 1.00 66.62 312 PRO A C 1
ATOM 2353 O O . PRO A 1 312 ? -2.418 -17.386 0.614 1.00 66.62 312 PRO A O 1
ATOM 2356 N N . GLY A 1 313 ? -3.296 -18.412 -1.196 1.00 78.88 313 GLY A N 1
ATOM 2357 C CA . GLY A 1 313 ? -4.133 -17.294 -1.604 1.00 78.88 313 GLY A CA 1
ATOM 2358 C C . GLY A 1 313 ? -5.130 -16.977 -0.497 1.00 78.88 313 GLY A C 1
ATOM 2359 O O . GLY A 1 313 ? -5.590 -17.878 0.207 1.00 78.88 313 GLY A O 1
ATOM 2360 N N . ILE A 1 314 ? -5.431 -15.695 -0.315 1.00 90.06 314 ILE A N 1
ATOM 2361 C CA . ILE A 1 314 ? -6.511 -15.291 0.580 1.00 90.06 314 ILE A CA 1
ATOM 2362 C C . ILE A 1 314 ? -7.814 -15.796 -0.033 1.00 90.06 314 ILE A C 1
ATOM 2364 O O . ILE A 1 314 ? -8.119 -15.491 -1.184 1.00 90.06 314 ILE A O 1
ATOM 2368 N N . ASP A 1 315 ? -8.567 -16.578 0.734 1.00 94.69 315 ASP A N 1
ATOM 2369 C CA . ASP A 1 315 ? -9.913 -16.972 0.348 1.00 94.69 315 ASP A CA 1
ATOM 2370 C C . ASP A 1 315 ? -10.845 -15.766 0.510 1.00 94.69 315 ASP A C 1
ATOM 2372 O O . ASP A 1 315 ? -11.254 -15.409 1.616 1.00 94.69 315 ASP A O 1
ATOM 2376 N N . PHE A 1 316 ? -11.164 -15.101 -0.601 1.00 95.88 316 PHE A N 1
ATOM 2377 C CA . PHE A 1 316 ? -12.061 -13.951 -0.565 1.00 95.88 316 PHE A CA 1
ATOM 2378 C C . PHE A 1 316 ? -13.455 -14.344 -0.066 1.00 95.88 316 PHE A C 1
ATOM 2380 O O . PHE A 1 316 ? -14.098 -13.534 0.599 1.00 95.88 316 PHE A O 1
ATOM 2387 N N . ASP A 1 317 ? -13.912 -15.585 -0.281 1.00 95.56 317 ASP A N 1
ATOM 2388 C CA . ASP A 1 317 ? -15.218 -16.032 0.209 1.00 95.56 317 ASP A CA 1
ATOM 2389 C C . ASP A 1 317 ? -15.299 -16.105 1.717 1.00 95.56 317 ASP A C 1
ATOM 2391 O O . ASP A 1 317 ? -16.407 -16.024 2.250 1.00 95.56 317 ASP A O 1
ATOM 2395 N N . SER A 1 318 ? -14.175 -16.239 2.417 1.00 95.81 318 SER A N 1
ATOM 2396 C CA . SER A 1 318 ? -14.165 -16.362 3.869 1.00 95.81 318 SER A CA 1
ATOM 2397 C C . SER A 1 318 ? -14.188 -15.015 4.590 1.00 95.81 318 SER A C 1
ATOM 2399 O O . SER A 1 318 ? -14.330 -15.015 5.806 1.00 95.81 318 SER A O 1
ATOM 2401 N N . ILE A 1 319 ? -14.091 -13.880 3.883 1.00 97.38 319 ILE A N 1
ATOM 2402 C CA . ILE A 1 319 ? -14.036 -12.545 4.504 1.00 97.38 319 ILE A CA 1
ATOM 2403 C C . ILE A 1 319 ? -15.373 -12.219 5.176 1.00 97.38 319 ILE A C 1
ATOM 2405 O O . ILE A 1 319 ? -16.400 -12.046 4.505 1.00 97.38 319 ILE A O 1
ATOM 2409 N N . ARG A 1 320 ? -15.366 -12.154 6.506 1.00 97.06 320 ARG A N 1
ATOM 2410 C CA . ARG A 1 320 ? -16.519 -11.862 7.372 1.00 97.06 320 ARG A CA 1
ATOM 2411 C C . ARG A 1 320 ? -16.245 -10.757 8.392 1.00 97.06 320 ARG A C 1
ATOM 2413 O O . ARG A 1 320 ? -17.189 -10.354 9.061 1.00 97.06 320 ARG A O 1
ATOM 2420 N N . SER A 1 321 ? -15.005 -10.280 8.520 1.00 97.06 321 SER A N 1
ATOM 2421 C CA . SER A 1 321 ? -14.654 -9.195 9.445 1.00 97.06 321 SER A CA 1
ATOM 2422 C C . SER A 1 321 ? -13.903 -8.043 8.776 1.00 97.06 321 SER A C 1
ATOM 2424 O O . SER A 1 321 ? -13.303 -8.191 7.704 1.00 97.06 321 SER A O 1
ATOM 2426 N N . ARG A 1 322 ? -13.893 -6.882 9.445 1.00 97.44 322 ARG A N 1
ATOM 2427 C CA . ARG A 1 322 ? -13.148 -5.687 9.018 1.00 97.44 322 ARG A CA 1
ATOM 2428 C C . ARG A 1 322 ? -11.651 -5.974 8.884 1.00 97.44 322 ARG A C 1
ATOM 2430 O O . ARG A 1 322 ? -11.028 -5.568 7.909 1.00 97.44 322 ARG A O 1
ATOM 2437 N N . GLU A 1 323 ? -11.073 -6.727 9.816 1.00 96.62 323 GLU A N 1
ATOM 2438 C CA . GLU A 1 323 ? -9.649 -7.086 9.816 1.00 96.62 323 GLU A CA 1
ATOM 2439 C C . GLU A 1 323 ? -9.286 -8.047 8.683 1.00 96.62 323 GLU A C 1
ATOM 2441 O O . GLU A 1 323 ? -8.152 -8.043 8.199 1.00 96.62 323 GLU A O 1
ATOM 2446 N N . GLU A 1 324 ? -10.210 -8.918 8.284 1.00 96.62 324 GLU A N 1
ATOM 2447 C CA . GLU A 1 324 ? -10.029 -9.791 7.123 1.00 96.62 324 GLU A CA 1
ATOM 2448 C C . GLU A 1 324 ? -10.080 -8.991 5.825 1.00 96.62 324 GLU A C 1
ATOM 2450 O O . GLU A 1 324 ? -9.199 -9.169 4.987 1.00 96.62 324 GLU A O 1
ATOM 2455 N N . LEU A 1 325 ? -11.028 -8.057 5.697 1.00 97.94 325 LEU A N 1
ATOM 2456 C CA . LEU A 1 325 ? -11.107 -7.147 4.554 1.00 97.94 325 LEU A CA 1
ATOM 2457 C C . LEU A 1 325 ? -9.841 -6.289 4.425 1.00 97.94 325 LEU A C 1
ATOM 2459 O O . LEU A 1 325 ? -9.251 -6.232 3.349 1.00 97.94 325 LEU A O 1
ATOM 2463 N N . VAL A 1 326 ? -9.376 -5.677 5.519 1.00 97.69 326 VAL A N 1
ATOM 2464 C CA . VAL A 1 326 ? -8.150 -4.860 5.517 1.00 97.69 326 VAL A CA 1
ATOM 2465 C C . VAL A 1 326 ? -6.938 -5.692 5.096 1.00 97.69 326 VAL A C 1
ATOM 2467 O O . VAL A 1 326 ? -6.179 -5.271 4.227 1.00 97.69 326 VAL A O 1
ATOM 2470 N N . ARG A 1 327 ? -6.774 -6.904 5.647 1.00 96.69 327 ARG A N 1
ATOM 2471 C CA . ARG A 1 327 ? -5.671 -7.801 5.259 1.00 96.69 327 ARG A CA 1
ATOM 2472 C C . ARG A 1 327 ? -5.762 -8.246 3.802 1.00 96.69 327 ARG A C 1
ATOM 2474 O O . ARG A 1 327 ? -4.728 -8.338 3.144 1.00 96.69 327 ARG A O 1
ATOM 2481 N N . ALA A 1 328 ? -6.967 -8.526 3.309 1.00 97.00 328 ALA A N 1
ATOM 2482 C CA . ALA A 1 328 ? -7.192 -8.904 1.921 1.00 97.00 328 ALA A CA 1
ATOM 2483 C C . ALA A 1 328 ? -6.843 -7.761 0.964 1.00 97.00 328 ALA A C 1
ATOM 2485 O O . ALA A 1 328 ? -6.093 -7.980 0.016 1.00 97.00 328 ALA A O 1
ATOM 2486 N N . PHE A 1 329 ? -7.309 -6.545 1.253 1.00 98.00 329 PHE A N 1
ATOM 2487 C CA . PHE A 1 329 ? -6.987 -5.352 0.474 1.00 98.00 329 PHE A CA 1
ATOM 2488 C C . PHE A 1 329 ? -5.483 -5.066 0.460 1.00 98.00 329 PHE A C 1
ATOM 2490 O O . PHE A 1 329 ? -4.903 -4.899 -0.612 1.00 98.00 329 PHE A O 1
ATOM 2497 N N . ASP A 1 330 ? -4.831 -5.072 1.628 1.00 97.25 330 ASP A N 1
ATOM 2498 C CA . ASP A 1 330 ? -3.388 -4.835 1.734 1.00 97.25 330 ASP A CA 1
ATOM 2499 C C . ASP A 1 330 ? -2.608 -5.895 0.936 1.00 97.25 330 ASP A C 1
ATOM 2501 O O . ASP A 1 330 ? -1.678 -5.569 0.203 1.00 97.25 330 ASP A O 1
ATOM 2505 N N . HIS A 1 331 ? -3.005 -7.169 1.018 1.00 96.06 331 HIS A N 1
ATOM 2506 C CA . HIS A 1 331 ? -2.361 -8.238 0.256 1.00 96.06 331 HIS A CA 1
ATOM 2507 C C . HIS A 1 331 ? -2.551 -8.078 -1.255 1.00 96.06 331 HIS A C 1
ATOM 2509 O O . HIS A 1 331 ? -1.578 -8.202 -1.994 1.00 96.06 331 HIS A O 1
ATOM 2515 N N . VAL A 1 332 ? -3.775 -7.806 -1.722 1.00 96.25 332 VAL A N 1
ATOM 2516 C CA . VAL A 1 332 ? -4.061 -7.594 -3.153 1.00 96.25 332 VAL A CA 1
ATOM 2517 C C . VAL A 1 332 ? -3.300 -6.378 -3.678 1.00 96.25 332 VAL A C 1
ATOM 2519 O O . VAL A 1 332 ? -2.716 -6.447 -4.754 1.00 96.25 332 VAL A O 1
ATOM 2522 N N . SER A 1 333 ? -3.214 -5.301 -2.898 1.00 97.00 333 SER A N 1
ATOM 2523 C CA . SER A 1 333 ? -2.444 -4.106 -3.262 1.00 97.00 333 SER A CA 1
ATOM 2524 C C . SER A 1 333 ? -0.963 -4.427 -3.463 1.00 97.00 333 SER A C 1
ATOM 2526 O O . SER A 1 333 ? -0.377 -4.049 -4.473 1.00 97.00 333 SER A O 1
ATOM 2528 N N . LEU A 1 334 ? -0.359 -5.183 -2.541 1.00 96.19 334 LEU A N 1
ATOM 2529 C CA . LEU A 1 334 ? 1.048 -5.579 -2.655 1.00 96.19 334 LEU A CA 1
ATOM 2530 C C . LEU A 1 334 ? 1.307 -6.571 -3.784 1.00 96.19 334 LEU A C 1
ATOM 2532 O O . LEU A 1 334 ? 2.377 -6.534 -4.382 1.00 96.19 334 LEU A O 1
ATOM 2536 N N . ASP A 1 335 ? 0.358 -7.459 -4.056 1.00 94.44 335 ASP A N 1
ATOM 2537 C CA . ASP A 1 335 ? 0.477 -8.453 -5.120 1.00 94.44 335 ASP A CA 1
ATOM 2538 C C . ASP A 1 335 ? 0.370 -7.818 -6.513 1.00 94.44 335 ASP A C 1
ATOM 2540 O O . ASP A 1 335 ? 1.132 -8.162 -7.413 1.00 94.44 335 ASP A O 1
ATOM 2544 N N . GLN A 1 336 ? -0.543 -6.860 -6.681 1.00 94.62 336 GLN A N 1
ATOM 2545 C CA . GLN A 1 336 ? -0.840 -6.258 -7.981 1.00 94.62 336 GLN A CA 1
ATOM 2546 C C . GLN A 1 336 ? 0.019 -5.026 -8.301 1.00 94.62 336 GLN A C 1
ATOM 2548 O O . GLN A 1 336 ? 0.333 -4.803 -9.467 1.00 94.62 336 GLN A O 1
ATOM 2553 N N . ILE A 1 337 ? 0.383 -4.225 -7.294 1.00 96.00 337 ILE A N 1
ATOM 2554 C CA . ILE A 1 337 ? 1.148 -2.976 -7.472 1.00 96.00 337 ILE A CA 1
ATOM 2555 C C . ILE A 1 337 ? 2.614 -3.172 -7.060 1.00 96.00 337 ILE A C 1
ATOM 2557 O O . ILE A 1 337 ? 3.520 -2.654 -7.705 1.00 96.00 337 ILE A O 1
ATOM 2561 N N . GLY A 1 338 ? 2.869 -3.957 -6.011 1.00 94.38 338 GLY A N 1
ATOM 2562 C CA . GLY A 1 338 ? 4.209 -4.215 -5.485 1.00 94.38 338 GLY A CA 1
ATOM 2563 C C . GLY A 1 338 ? 4.472 -3.573 -4.120 1.00 94.38 338 GLY A C 1
ATOM 2564 O O . GLY A 1 338 ? 3.587 -3.042 -3.455 1.00 94.38 338 GLY A O 1
ATOM 2565 N N . GLU A 1 339 ? 5.731 -3.636 -3.677 1.00 95.06 339 GLU A N 1
ATOM 2566 C CA . GLU A 1 339 ? 6.161 -3.222 -2.328 1.00 95.06 339 GLU A CA 1
ATOM 2567 C C . GLU A 1 339 ? 5.944 -1.730 -2.020 1.00 95.06 339 GLU A C 1
ATOM 2569 O O . GLU A 1 339 ? 5.787 -1.347 -0.858 1.00 95.06 339 GLU A O 1
ATOM 2574 N N . GLU A 1 340 ? 5.894 -0.880 -3.043 1.00 94.81 340 GLU A N 1
ATOM 2575 C CA . GLU A 1 340 ? 5.661 0.560 -2.892 1.00 94.81 340 GLU A CA 1
ATOM 2576 C C . GLU A 1 340 ? 4.277 0.894 -2.316 1.00 94.81 340 GLU A C 1
ATOM 2578 O O . GLU A 1 340 ? 4.157 1.823 -1.502 1.00 94.81 340 GLU A O 1
ATOM 2583 N N . ALA A 1 341 ? 3.273 0.058 -2.610 1.00 97.00 341 ALA A N 1
ATOM 2584 C CA . ALA A 1 341 ? 1.905 0.228 -2.134 1.00 97.00 341 ALA A CA 1
ATOM 2585 C C . ALA A 1 341 ? 1.785 0.182 -0.600 1.00 97.00 341 ALA A C 1
ATOM 2587 O O . ALA A 1 341 ? 0.835 0.737 -0.052 1.00 97.00 341 ALA A O 1
ATOM 2588 N N . ARG A 1 342 ? 2.768 -0.379 0.134 1.00 96.44 342 ARG A N 1
ATOM 2589 C CA . ARG A 1 342 ? 2.764 -0.373 1.618 1.00 96.44 342 ARG A CA 1
ATOM 2590 C C . ARG A 1 342 ? 2.675 1.024 2.220 1.00 96.44 342 ARG A C 1
ATOM 2592 O O . ARG A 1 342 ? 2.225 1.172 3.354 1.00 96.44 342 ARG A O 1
ATOM 2599 N N . SER A 1 343 ? 3.214 2.018 1.519 1.00 96.94 343 SER A N 1
ATOM 2600 C CA . SER A 1 343 ? 3.297 3.399 2.001 1.00 96.94 343 SER A CA 1
ATOM 2601 C C . SER A 1 343 ? 2.188 4.298 1.463 1.00 96.94 343 SER A C 1
ATOM 2603 O O . SER A 1 343 ? 2.118 5.469 1.837 1.00 96.94 343 SER A O 1
ATOM 2605 N N . TRP A 1 344 ? 1.344 3.770 0.579 1.00 97.88 344 TRP A N 1
ATOM 2606 C CA . TRP A 1 344 ? 0.331 4.547 -0.114 1.00 97.88 344 TRP A CA 1
ATOM 2607 C C . TRP A 1 344 ? -0.965 4.625 0.690 1.00 97.88 344 TRP A C 1
ATOM 2609 O O . TRP A 1 344 ? -1.257 3.800 1.554 1.00 97.88 344 TRP A O 1
ATOM 2619 N N . ASN A 1 345 ? -1.748 5.660 0.400 1.00 97.81 345 ASN A N 1
ATOM 2620 C CA . ASN A 1 345 ? -3.122 5.774 0.873 1.00 97.81 345 ASN A CA 1
ATOM 2621 C C . ASN A 1 345 ? -4.039 4.913 -0.018 1.00 97.81 345 ASN A C 1
ATOM 2623 O O . ASN A 1 345 ? -3.767 4.754 -1.208 1.00 97.81 345 ASN A O 1
ATOM 2627 N N . HIS A 1 346 ? -5.141 4.398 0.534 1.00 98.12 346 HIS A N 1
ATOM 2628 C CA . HIS A 1 346 ? -6.109 3.564 -0.189 1.00 98.12 346 HIS A CA 1
ATOM 2629 C C . HIS A 1 346 ? -6.684 4.227 -1.447 1.00 98.12 346 HIS A C 1
ATOM 2631 O O . HIS A 1 346 ? -6.939 3.527 -2.420 1.00 98.12 346 HIS A O 1
ATOM 2637 N N . ARG A 1 347 ? -6.811 5.560 -1.478 1.00 98.25 347 ARG A N 1
ATOM 2638 C CA . ARG A 1 347 ? -7.234 6.296 -2.685 1.00 98.25 347 ARG A CA 1
ATOM 2639 C C . ARG A 1 347 ? -6.195 6.249 -3.798 1.00 98.25 347 ARG A C 1
ATOM 2641 O O . ARG A 1 347 ? -6.541 6.005 -4.940 1.00 98.25 347 ARG A O 1
ATOM 2648 N N . VAL A 1 348 ? -4.916 6.401 -3.451 1.00 98.38 348 VAL A N 1
ATOM 2649 C CA . VAL A 1 348 ? -3.812 6.302 -4.423 1.00 98.38 348 VAL A CA 1
ATOM 2650 C C . VAL A 1 348 ? -3.738 4.888 -4.997 1.00 98.38 348 VAL A C 1
ATOM 2652 O O . VAL A 1 348 ? -3.497 4.704 -6.183 1.00 98.38 348 VAL A O 1
ATOM 2655 N N . ILE A 1 349 ? -3.989 3.881 -4.158 1.00 98.31 349 ILE A N 1
ATOM 2656 C CA . ILE A 1 349 ? -4.088 2.483 -4.590 1.00 98.31 349 ILE A CA 1
ATOM 2657 C C . ILE A 1 349 ? -5.258 2.294 -5.573 1.00 98.31 349 ILE A C 1
ATOM 2659 O O . ILE A 1 349 ? -5.078 1.649 -6.603 1.00 98.31 349 ILE A O 1
ATOM 2663 N N . ALA A 1 350 ? -6.430 2.875 -5.294 1.00 98.12 350 ALA A N 1
ATOM 2664 C CA . ALA A 1 350 ? -7.584 2.823 -6.193 1.00 98.12 350 ALA A CA 1
ATOM 2665 C C . ALA A 1 350 ? -7.308 3.499 -7.544 1.00 98.12 350 ALA A C 1
ATOM 2667 O O . ALA A 1 350 ? -7.577 2.905 -8.588 1.00 98.12 350 ALA A O 1
ATOM 2668 N N . ASP A 1 351 ? -6.702 4.690 -7.525 1.00 98.31 351 ASP A N 1
ATOM 2669 C CA . ASP A 1 351 ? -6.297 5.414 -8.734 1.00 98.31 351 ASP A CA 1
ATOM 2670 C C . ASP A 1 351 ? -5.324 4.574 -9.576 1.00 98.31 351 ASP A C 1
ATOM 2672 O O . ASP A 1 351 ? -5.497 4.449 -10.789 1.00 98.31 351 ASP A O 1
ATOM 2676 N N . GLN A 1 352 ? -4.353 3.914 -8.935 1.00 98.06 352 GLN A N 1
ATOM 2677 C CA . GLN A 1 352 ? -3.408 3.029 -9.618 1.00 98.06 352 GLN A CA 1
ATOM 2678 C C . GLN A 1 352 ? -4.101 1.808 -10.249 1.00 98.06 352 GLN A C 1
ATOM 2680 O O . GLN A 1 352 ? -3.750 1.384 -11.359 1.00 98.06 352 GLN A O 1
ATOM 2685 N N . PHE A 1 353 ? -5.094 1.225 -9.570 1.00 97.25 353 PHE A N 1
ATOM 2686 C CA . PHE A 1 353 ? -5.907 0.153 -10.148 1.00 97.25 353 PHE A CA 1
ATOM 2687 C C . PHE A 1 353 ? -6.701 0.641 -11.361 1.00 97.25 353 PHE A C 1
ATOM 2689 O O . PHE A 1 353 ? -6.697 -0.027 -12.397 1.00 97.25 353 PHE A O 1
ATOM 2696 N N . ALA A 1 354 ? -7.320 1.818 -11.271 1.00 97.38 354 ALA A N 1
ATOM 2697 C CA . ALA A 1 354 ? -8.064 2.423 -12.370 1.00 97.38 354 ALA A CA 1
ATOM 2698 C C . ALA A 1 354 ? -7.165 2.757 -13.574 1.00 97.38 354 ALA A C 1
ATOM 2700 O O . ALA A 1 354 ? -7.553 2.511 -14.715 1.00 97.38 354 ALA A O 1
ATOM 2701 N N . GLU A 1 355 ? -5.955 3.270 -13.340 1.00 97.06 355 GLU A N 1
ATOM 2702 C CA . GLU A 1 355 ? -4.999 3.602 -14.402 1.00 97.06 355 GLU A CA 1
ATOM 2703 C C . GLU A 1 355 ? -4.479 2.345 -15.111 1.00 97.06 355 GLU A C 1
ATOM 2705 O O . GLU A 1 355 ? -4.468 2.276 -16.342 1.00 97.06 355 GLU A O 1
ATOM 2710 N N . SER A 1 356 ? -4.092 1.321 -14.345 1.00 95.50 356 SER A N 1
ATOM 2711 C CA . SER A 1 356 ? -3.573 0.067 -14.905 1.00 95.50 356 SER A CA 1
ATOM 2712 C C . SER A 1 356 ? -4.654 -0.772 -15.593 1.00 95.50 356 SER A C 1
ATOM 2714 O O . SER A 1 356 ? -4.373 -1.461 -16.579 1.00 95.50 356 SER A O 1
ATOM 2716 N N . ARG A 1 357 ? -5.895 -0.730 -15.093 1.00 96.62 357 ARG A N 1
ATOM 2717 C CA . ARG A 1 357 ? -7.038 -1.493 -15.611 1.00 96.62 357 ARG A CA 1
ATOM 2718 C C . ARG A 1 357 ? -8.311 -0.639 -15.565 1.00 96.62 357 ARG A C 1
ATOM 2720 O O . ARG A 1 357 ? -9.128 -0.816 -14.663 1.00 96.62 357 ARG A O 1
ATOM 2727 N N . PRO A 1 358 ? -8.573 0.197 -16.588 1.00 97.44 358 PRO A N 1
ATOM 2728 C CA . PRO A 1 358 ? -9.728 1.105 -16.597 1.00 97.44 358 PRO A CA 1
ATOM 2729 C C . PRO A 1 358 ? -11.093 0.429 -16.407 1.00 97.44 358 PRO A C 1
ATOM 2731 O O . PRO A 1 358 ? -12.007 1.025 -15.849 1.00 97.44 358 PRO A O 1
ATOM 2734 N N . ALA A 1 359 ? -11.235 -0.837 -16.815 1.00 96.56 359 ALA A N 1
ATOM 2735 C CA . ALA A 1 359 ? -12.454 -1.622 -16.595 1.00 96.56 359 ALA A CA 1
ATOM 2736 C C . ALA A 1 359 ? -12.719 -1.972 -15.113 1.00 96.56 359 ALA A C 1
ATOM 2738 O O . ALA A 1 359 ? -13.810 -2.423 -14.785 1.00 96.56 359 ALA A O 1
ATOM 2739 N N . GLN A 1 360 ? -11.729 -1.795 -14.234 1.00 96.94 360 GLN A N 1
ATOM 2740 C CA . GLN A 1 360 ? -11.804 -2.063 -12.795 1.00 96.94 360 GLN A CA 1
ATOM 2741 C C . GLN A 1 360 ? -11.891 -0.776 -11.962 1.00 96.94 360 GLN A C 1
ATOM 2743 O O . GLN A 1 360 ? -11.854 -0.857 -10.739 1.00 96.94 360 GLN A O 1
ATOM 2748 N N . ALA A 1 361 ? -12.012 0.398 -12.596 1.00 97.75 361 ALA A N 1
ATOM 2749 C CA . ALA A 1 361 ? -11.992 1.685 -11.903 1.00 97.75 361 ALA A CA 1
ATOM 2750 C C . ALA A 1 361 ? -13.111 1.825 -10.856 1.00 97.75 361 ALA A C 1
ATOM 2752 O O . ALA A 1 361 ? -12.842 2.213 -9.726 1.00 97.75 361 ALA A O 1
ATOM 2753 N N . GLU A 1 362 ? -14.345 1.459 -11.212 1.00 98.06 362 GLU A N 1
ATOM 2754 C CA . GLU A 1 362 ? -15.492 1.512 -10.295 1.00 98.06 362 GLU A CA 1
ATOM 2755 C C . GLU A 1 362 ? -15.339 0.522 -9.118 1.00 98.06 362 GLU A C 1
ATOM 2757 O O . GLU A 1 362 ? -15.345 0.985 -7.978 1.00 98.06 362 GLU A O 1
ATOM 2762 N N . PRO A 1 363 ? -15.065 -0.786 -9.331 1.00 98.12 363 PRO A N 1
ATOM 2763 C CA . PRO A 1 363 ? -14.766 -1.711 -8.231 1.00 98.12 363 PRO A CA 1
ATOM 2764 C C . PRO A 1 363 ? -13.609 -1.265 -7.327 1.00 98.12 363 PRO A C 1
ATOM 2766 O O . PRO A 1 363 ? -13.638 -1.503 -6.122 1.00 98.12 363 PRO A O 1
ATOM 2769 N N . ALA A 1 364 ? -12.570 -0.637 -7.889 1.00 98.00 364 ALA A N 1
ATOM 2770 C CA . ALA A 1 364 ? -11.430 -0.146 -7.118 1.00 98.00 364 ALA A CA 1
ATOM 2771 C C . ALA A 1 364 ? -11.812 1.004 -6.179 1.00 98.00 364 ALA A C 1
ATOM 2773 O O . ALA A 1 364 ? -11.386 1.005 -5.021 1.00 98.00 364 ALA A O 1
ATOM 2774 N N . ASP A 1 365 ? -12.628 1.947 -6.653 1.00 98.44 365 ASP A N 1
ATOM 2775 C CA . ASP A 1 365 ? -13.109 3.071 -5.847 1.00 98.44 365 ASP A CA 1
ATOM 2776 C C . ASP A 1 365 ? -14.085 2.605 -4.751 1.00 98.44 365 ASP A C 1
ATOM 2778 O O . ASP A 1 365 ? -13.911 2.941 -3.574 1.00 98.44 365 ASP A O 1
ATOM 2782 N N . GLU A 1 366 ? -15.044 1.734 -5.097 1.00 98.31 366 GLU A N 1
ATOM 2783 C CA . GLU A 1 366 ? -15.975 1.129 -4.130 1.00 98.31 366 GLU A CA 1
ATOM 2784 C C . GLU A 1 366 ? -15.222 0.375 -3.023 1.00 98.31 366 GLU A C 1
ATOM 2786 O O . GLU A 1 366 ? -15.460 0.588 -1.824 1.00 98.31 366 GLU A O 1
ATOM 2791 N N . LEU A 1 367 ? -14.249 -0.457 -3.410 1.00 98.38 367 LEU A N 1
ATOM 2792 C CA . LEU A 1 367 ? -13.445 -1.225 -2.468 1.00 98.38 367 LEU A CA 1
ATOM 2793 C C . LEU A 1 367 ? -12.583 -0.326 -1.573 1.00 98.38 367 LEU A C 1
ATOM 2795 O O . LEU A 1 367 ? -12.446 -0.608 -0.379 1.00 98.38 367 LEU A O 1
ATOM 2799 N N . ALA A 1 368 ? -12.021 0.761 -2.104 1.00 98.38 368 ALA A N 1
ATOM 2800 C CA . ALA A 1 368 ? -11.250 1.714 -1.312 1.00 98.38 368 ALA A CA 1
ATOM 2801 C C . ALA A 1 368 ? -12.125 2.437 -0.275 1.00 98.38 368 ALA A C 1
ATOM 2803 O O . ALA A 1 368 ? -11.693 2.616 0.867 1.00 98.38 368 ALA A O 1
ATOM 2804 N N . GLY A 1 369 ? -13.370 2.776 -0.620 1.00 98.12 369 GLY A N 1
ATOM 2805 C CA . GLY A 1 369 ? -14.347 3.315 0.332 1.00 98.12 369 GLY A CA 1
ATOM 2806 C C . GLY A 1 369 ? -14.739 2.310 1.424 1.00 98.12 369 GLY A C 1
ATOM 2807 O O . GLY A 1 369 ? -14.843 2.661 2.605 1.00 98.12 369 GLY A O 1
ATOM 2808 N N . LEU A 1 370 ? -14.918 1.035 1.067 1.00 98.38 370 LEU A N 1
ATOM 2809 C CA . LEU A 1 370 ? -15.167 -0.053 2.023 1.00 98.38 370 LEU A CA 1
ATOM 2810 C C . LEU A 1 370 ? -13.972 -0.283 2.955 1.00 98.38 370 LEU A C 1
ATOM 2812 O O . LEU A 1 370 ? -14.154 -0.428 4.165 1.00 98.38 370 LEU A O 1
ATOM 2816 N N . TYR A 1 371 ? -12.755 -0.251 2.417 1.00 98.38 371 TYR A N 1
ATOM 2817 C CA . TYR A 1 371 ? -11.516 -0.338 3.183 1.00 98.38 371 TYR A CA 1
ATOM 2818 C C . TYR A 1 371 ? -11.352 0.831 4.161 1.00 98.38 371 TYR A C 1
ATOM 2820 O O . TYR A 1 371 ? -11.011 0.613 5.326 1.00 98.38 371 TYR A O 1
ATOM 2828 N N . GLU A 1 372 ? -11.623 2.063 3.719 1.00 98.06 372 GLU A N 1
ATOM 2829 C CA . GLU A 1 372 ? -11.560 3.262 4.563 1.00 98.06 372 GLU A CA 1
ATOM 2830 C C . GLU A 1 372 ? -12.458 3.106 5.793 1.00 98.06 372 GLU A C 1
ATOM 2832 O O . GLU A 1 372 ? -12.007 3.286 6.927 1.00 98.06 372 GLU A O 1
ATOM 2837 N N . ARG A 1 373 ? -13.708 2.680 5.580 1.00 97.81 373 ARG A N 1
ATOM 2838 C CA . ARG A 1 373 ? -14.658 2.409 6.665 1.00 97.81 373 ARG A CA 1
ATOM 2839 C C . ARG A 1 373 ? -14.187 1.259 7.547 1.00 97.81 373 ARG A C 1
ATOM 2841 O O . ARG A 1 373 ? -14.137 1.412 8.764 1.00 97.81 373 ARG A O 1
ATOM 2848 N N . ALA A 1 374 ? -13.732 0.152 6.960 1.00 97.44 374 ALA A N 1
ATOM 2849 C CA . ALA A 1 374 ? -13.194 -0.976 7.716 1.00 97.44 374 ALA A CA 1
ATOM 2850 C C . ALA A 1 374 ? -12.009 -0.578 8.613 1.00 97.44 374 ALA A C 1
ATOM 2852 O O . ALA A 1 374 ? -11.873 -1.106 9.718 1.00 97.44 374 ALA A O 1
ATOM 2853 N N . ARG A 1 375 ? -11.170 0.370 8.185 1.00 97.38 375 ARG A N 1
ATOM 2854 C CA . ARG A 1 375 ? -9.967 0.780 8.919 1.00 97.38 375 ARG A CA 1
ATOM 2855 C C . ARG A 1 375 ? -10.206 1.906 9.924 1.00 97.38 375 ARG A C 1
ATOM 2857 O O . ARG A 1 375 ? -9.580 1.891 10.983 1.00 97.38 375 ARG A O 1
ATOM 2864 N N . TYR A 1 376 ? -11.074 2.864 9.606 1.00 97.19 376 TYR A N 1
ATOM 2865 C CA . TYR A 1 376 ? -11.190 4.116 10.361 1.00 97.19 376 TYR A CA 1
ATOM 2866 C C . TYR A 1 376 ? -12.553 4.355 11.015 1.00 97.19 376 TYR A C 1
ATOM 2868 O O . TYR A 1 376 ? -12.630 5.214 11.894 1.00 97.19 376 TYR A O 1
ATOM 2876 N N . ALA A 1 377 ? -13.610 3.624 10.643 1.00 94.62 377 ALA A N 1
ATOM 2877 C CA . ALA A 1 377 ? -14.909 3.797 11.289 1.00 94.62 377 ALA A CA 1
ATOM 2878 C C . ALA A 1 377 ? -14.853 3.369 12.771 1.00 94.62 377 ALA A C 1
ATOM 2880 O O . ALA A 1 377 ? -14.108 2.436 13.109 1.00 94.62 377 ALA A O 1
ATOM 2881 N N . PRO A 1 378 ? -15.632 4.003 13.662 1.00 94.12 378 PRO A N 1
ATOM 2882 C CA . PRO A 1 378 ? -15.825 3.544 15.037 1.00 94.12 378 PRO A CA 1
ATOM 2883 C C . PRO A 1 378 ? -16.229 2.060 15.125 1.00 94.12 378 PRO A C 1
ATOM 2885 O O . PRO A 1 378 ? -16.729 1.478 14.164 1.00 94.12 378 PRO A O 1
ATOM 2888 N N . LEU A 1 379 ? -15.987 1.416 16.271 1.00 87.62 379 LEU A N 1
ATOM 2889 C CA . LEU A 1 379 ? -16.277 -0.018 16.469 1.00 87.62 379 LEU A CA 1
ATOM 2890 C C . LE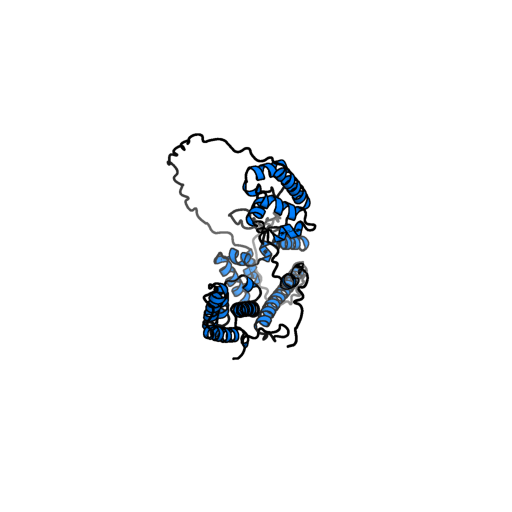U A 1 379 ? -17.781 -0.341 16.469 1.00 87.62 379 LEU A C 1
ATOM 2892 O O . LEU A 1 379 ? -18.156 -1.486 16.243 1.00 87.62 379 LEU A O 1
ATOM 2896 N N . ASP A 1 380 ? -18.625 0.647 16.750 1.00 90.38 380 ASP A N 1
ATOM 2897 C CA . ASP A 1 380 ? -20.086 0.558 16.732 1.00 90.38 380 ASP A CA 1
ATOM 2898 C C . ASP A 1 380 ? -20.693 0.720 15.329 1.00 90.38 380 ASP A C 1
ATOM 2900 O O . ASP A 1 380 ? -21.847 0.350 15.117 1.00 90.38 380 ASP A O 1
ATOM 2904 N N . GLU A 1 381 ? -19.906 1.189 14.359 1.00 91.56 381 GLU A N 1
ATOM 2905 C CA . GLU A 1 381 ? -20.271 1.275 12.943 1.00 91.56 381 GLU A CA 1
ATOM 2906 C C . GLU A 1 381 ? -19.602 0.130 12.169 1.00 91.56 381 GLU A C 1
ATOM 2908 O O . GLU A 1 381 ? -18.594 0.306 11.479 1.00 91.56 381 GLU A O 1
ATOM 2913 N N . ASP A 1 382 ? -20.127 -1.086 12.340 1.00 93.75 382 ASP A N 1
ATOM 2914 C CA . ASP A 1 382 ? -19.630 -2.251 11.605 1.00 93.75 382 ASP A CA 1
ATOM 2915 C C . ASP A 1 382 ? -20.176 -2.291 10.170 1.00 93.75 382 ASP A C 1
ATOM 2917 O O . ASP A 1 382 ? -21.268 -1.791 9.880 1.00 93.75 382 ASP A O 1
ATOM 2921 N N . LEU A 1 383 ? -19.413 -2.909 9.268 1.00 96.69 383 LEU A N 1
ATOM 2922 C CA . LEU A 1 383 ? -19.852 -3.108 7.890 1.00 96.69 383 LEU A CA 1
ATOM 2923 C C . LEU A 1 383 ? -21.031 -4.081 7.857 1.00 96.69 383 LEU A C 1
ATOM 2925 O O . LEU A 1 383 ? -21.048 -5.124 8.515 1.00 96.69 383 LEU A O 1
ATOM 2929 N N . THR A 1 384 ? -22.029 -3.757 7.046 1.00 97.38 384 THR A N 1
ATOM 2930 C CA . THR A 1 384 ? -23.191 -4.622 6.862 1.00 97.38 384 THR A CA 1
ATOM 2931 C C . THR A 1 384 ? -22.818 -5.888 6.083 1.00 97.38 384 THR A C 1
ATOM 2933 O O . THR A 1 384 ? -21.851 -5.938 5.321 1.00 97.38 384 THR A O 1
ATOM 2936 N N . GLY A 1 385 ? -23.630 -6.943 6.211 1.00 97.44 385 GLY A N 1
ATOM 2937 C CA . GLY A 1 385 ? -23.419 -8.178 5.444 1.00 97.44 385 GLY A CA 1
ATOM 2938 C C . GLY A 1 385 ? -23.446 -7.978 3.919 1.00 97.44 385 GLY A C 1
ATOM 2939 O O . GLY A 1 385 ? -22.769 -8.720 3.205 1.00 97.44 385 GLY A O 1
ATOM 2940 N N . GLY A 1 386 ? -24.191 -6.973 3.436 1.00 97.88 386 GLY A N 1
ATOM 2941 C CA . GLY A 1 386 ? -24.211 -6.564 2.028 1.00 97.88 386 GLY A CA 1
ATOM 2942 C C . GLY A 1 386 ? -22.890 -5.931 1.598 1.00 97.88 386 GLY A C 1
ATOM 2943 O O . GLY A 1 386 ? -22.293 -6.381 0.631 1.00 97.88 386 GLY A O 1
ATOM 2944 N N . GLU A 1 387 ? -22.359 -5.007 2.397 1.00 98.12 387 GLU A N 1
ATOM 2945 C CA . GLU A 1 387 ? -21.065 -4.362 2.134 1.00 98.12 387 GLU A CA 1
ATOM 2946 C C . GLU A 1 387 ? -19.901 -5.355 2.121 1.00 98.12 387 GLU A C 1
ATOM 2948 O O . GLU A 1 387 ? -19.003 -5.251 1.290 1.00 98.12 387 GLU A O 1
ATOM 2953 N N . PHE A 1 388 ? -19.924 -6.376 2.984 1.00 98.12 388 PHE A N 1
ATOM 2954 C CA . PHE A 1 388 ? -18.953 -7.464 2.880 1.00 98.12 388 PHE A CA 1
ATOM 2955 C C . PHE A 1 388 ? -19.134 -8.294 1.601 1.00 98.12 388 P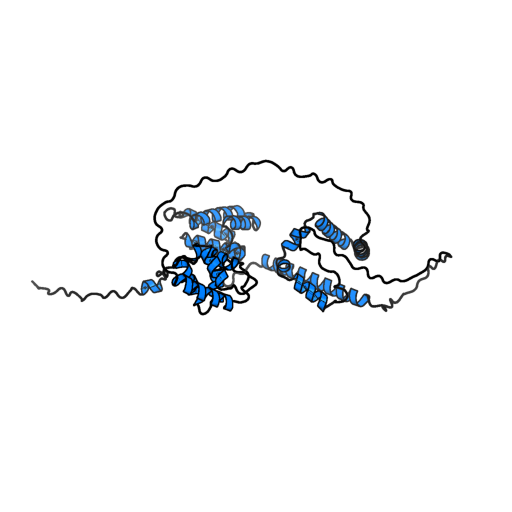HE A C 1
ATOM 2957 O O . PHE A 1 388 ? -18.156 -8.835 1.094 1.00 98.12 388 PHE A O 1
ATOM 2964 N N . ALA A 1 389 ? -20.355 -8.450 1.083 1.00 97.88 389 ALA A N 1
ATOM 2965 C CA . ALA A 1 389 ? -20.578 -9.141 -0.187 1.00 97.88 389 ALA A CA 1
ATOM 2966 C C . ALA A 1 389 ? -20.045 -8.338 -1.377 1.00 97.88 389 ALA A C 1
ATOM 2968 O O . ALA A 1 389 ? -19.370 -8.925 -2.225 1.00 97.88 389 ALA A O 1
ATOM 2969 N N . ASP A 1 390 ? -20.271 -7.024 -1.385 1.00 98.12 390 ASP A N 1
ATOM 2970 C CA . ASP A 1 390 ? -19.706 -6.108 -2.378 1.00 98.12 390 ASP A CA 1
ATOM 2971 C C . ASP A 1 390 ? -18.172 -6.120 -2.310 1.00 98.12 390 ASP A C 1
ATOM 2973 O O . ASP A 1 390 ? -17.516 -6.426 -3.302 1.00 98.12 390 ASP A O 1
ATOM 2977 N N . ALA A 1 391 ? -17.588 -6.005 -1.111 1.00 98.12 391 ALA A N 1
ATOM 2978 C CA . ALA A 1 391 ? -16.137 -6.070 -0.926 1.00 98.12 391 ALA A CA 1
ATOM 2979 C C . ALA A 1 391 ? -15.511 -7.358 -1.492 1.00 98.12 391 ALA A C 1
ATOM 2981 O O . ALA A 1 391 ? -14.455 -7.321 -2.121 1.00 98.12 391 ALA A O 1
ATOM 2982 N N . ARG A 1 392 ? -16.152 -8.518 -1.281 1.00 97.88 392 ARG A N 1
ATOM 2983 C CA . ARG A 1 392 ? -15.679 -9.806 -1.821 1.00 97.88 392 ARG A CA 1
ATOM 2984 C C . ARG A 1 392 ? -15.754 -9.855 -3.344 1.00 97.88 392 ARG A C 1
ATOM 2986 O O . ARG A 1 392 ? -14.841 -10.388 -3.976 1.00 97.88 392 ARG A O 1
ATOM 2993 N N . ARG A 1 393 ? -16.838 -9.333 -3.924 1.00 97.69 393 ARG A N 1
ATOM 2994 C CA . ARG A 1 393 ? -17.008 -9.219 -5.377 1.00 97.69 393 ARG A CA 1
ATOM 2995 C C . ARG A 1 393 ? -15.895 -8.352 -5.964 1.00 97.69 393 ARG A C 1
ATOM 2997 O O . ARG A 1 393 ? -15.211 -8.799 -6.881 1.00 97.69 393 ARG A O 1
ATOM 3004 N N . ASP A 1 394 ? -15.669 -7.174 -5.397 1.00 98.06 394 ASP A N 1
ATOM 3005 C CA . ASP A 1 394 ? -14.723 -6.201 -5.944 1.00 98.06 394 ASP A CA 1
ATOM 3006 C C . ASP A 1 394 ? -13.268 -6.662 -5.764 1.00 98.06 394 ASP A C 1
ATOM 3008 O O . ASP A 1 394 ? -12.473 -6.574 -6.702 1.00 98.06 394 ASP A O 1
ATOM 3012 N N . LEU A 1 395 ? -12.934 -7.284 -4.623 1.00 97.38 395 LEU A N 1
ATOM 3013 C CA . LEU A 1 395 ? -11.629 -7.924 -4.401 1.00 97.38 395 LEU A CA 1
ATOM 3014 C C . LEU A 1 395 ? -11.312 -8.983 -5.459 1.00 97.38 395 LEU A C 1
ATOM 3016 O O . LEU A 1 395 ? -10.186 -9.027 -5.949 1.00 97.38 395 LEU A O 1
ATOM 3020 N N . ARG A 1 396 ? -12.283 -9.824 -5.837 1.00 96.12 396 ARG A N 1
ATOM 3021 C CA . ARG A 1 396 ? -12.089 -10.830 -6.894 1.00 96.12 396 ARG A CA 1
ATOM 3022 C C . ARG A 1 396 ? -11.831 -10.194 -8.246 1.00 96.12 396 ARG A C 1
ATOM 3024 O O . ARG A 1 396 ? -10.907 -10.617 -8.937 1.00 96.12 396 ARG A O 1
ATOM 3031 N N . VAL A 1 397 ? -12.616 -9.175 -8.602 1.00 96.12 397 VAL A N 1
ATOM 3032 C CA . VAL A 1 397 ? -12.454 -8.447 -9.865 1.00 96.12 397 VAL A CA 1
ATOM 3033 C C . VAL A 1 397 ? -11.049 -7.852 -9.949 1.00 96.12 397 VAL A C 1
ATOM 3035 O O . VAL A 1 397 ? -10.345 -8.092 -10.932 1.00 96.12 397 VAL A O 1
ATOM 3038 N N . ILE A 1 398 ? -10.602 -7.154 -8.903 1.00 96.44 398 ILE A N 1
ATOM 3039 C CA . ILE A 1 398 ? -9.279 -6.509 -8.858 1.00 96.44 398 ILE A CA 1
ATOM 3040 C C . ILE A 1 398 ? -8.148 -7.544 -8.841 1.00 96.44 398 ILE A C 1
ATOM 3042 O O . ILE A 1 398 ? -7.158 -7.395 -9.559 1.00 96.44 398 ILE A O 1
ATOM 3046 N N . ALA A 1 399 ? -8.314 -8.640 -8.097 1.00 95.12 399 ALA A N 1
ATOM 3047 C CA . ALA A 1 399 ? -7.359 -9.746 -8.066 1.00 95.12 399 ALA A CA 1
ATOM 3048 C C . ALA A 1 399 ? -7.344 -10.589 -9.359 1.00 95.12 399 ALA A C 1
ATOM 3050 O O . ALA A 1 399 ? -6.525 -11.498 -9.484 1.00 95.12 399 ALA A O 1
ATOM 3051 N N . GLY A 1 400 ? -8.242 -10.325 -10.318 1.00 93.56 400 GLY A N 1
ATOM 3052 C CA . GLY A 1 400 ? -8.358 -11.101 -11.555 1.00 93.56 400 GLY A CA 1
ATOM 3053 C C . GLY A 1 400 ? -8.865 -12.531 -11.339 1.00 93.56 400 GLY A C 1
ATOM 3054 O O . GLY A 1 400 ? -8.621 -13.403 -12.174 1.00 93.56 400 GLY A O 1
ATOM 3055 N N . VAL A 1 401 ? -9.552 -12.788 -10.223 1.00 91.62 401 VAL A N 1
ATOM 3056 C CA . VAL A 1 401 ? -10.154 -14.088 -9.914 1.00 91.62 401 VAL A CA 1
ATOM 3057 C C . VAL A 1 401 ? -11.532 -14.163 -10.581 1.00 91.62 401 VAL A C 1
ATOM 3059 O O . VAL A 1 401 ? -12.359 -13.278 -10.350 1.00 91.62 401 VAL A O 1
ATOM 3062 N N . PRO A 1 402 ? -11.807 -15.187 -11.411 1.00 84.12 402 PRO A N 1
ATOM 3063 C CA . PRO A 1 402 ? -13.117 -15.354 -12.031 1.00 84.12 402 PRO A CA 1
ATOM 3064 C C . PRO A 1 402 ? -14.209 -15.534 -10.965 1.00 84.12 402 PRO A C 1
ATOM 3066 O O . PRO A 1 402 ? -13.976 -16.180 -9.942 1.00 84.12 402 PRO A O 1
ATOM 3069 N N . ALA A 1 403 ? -15.369 -14.919 -11.214 1.00 76.12 403 ALA A N 1
ATOM 3070 C CA . ALA A 1 403 ? -16.526 -14.920 -10.317 1.00 76.12 403 ALA A CA 1
ATOM 3071 C C . ALA A 1 403 ? -17.199 -16.291 -10.178 1.00 76.12 403 ALA A C 1
ATOM 3073 O O . ALA A 1 403 ? -17.178 -17.067 -11.166 1.00 76.12 403 ALA A O 1
#

Sequence (403 aa):
MIEVPGNFVPPGEQMVPDFRQWLRGLNKKDFSKDLDPKLLKDLIDKLPKEQQPRPEEIQDLLRKNPQFKDPAFLKQLGDIVRSEDFSNSLKEKLPKGTPPIQDEQPLKDNLEKVIEEGIKSPKVPEVGPKGDPVNPPKVDPTTTDPPKIDPKTTNPANENEWAKWLEKNFGDSPSGQAALKDLMSALEKQDMKGMFDQVPEFKNGAWKDLDAWGKSNAPDLWKVKPPDLSGNKVTSPKIGGGSGGTTWGGGGGGGGSSNFGGGGGGADINGGGTALAVIVGIGGAALLAALLLRQWKLKQSEGAPAHVTGKPGIDFDSIRSREELVRAFDHVSLDQIGEEARSWNHRVIADQFAESRPAQAEPADELAGLYERARYAPLDEDLTGGEFADARRDLRVIAGVPA

Solvent-accessible surface area (backbone atoms only — not comparable to full-atom values): 26092 Å² total; per-residue (Å²): 142,80,90,81,84,79,90,82,80,79,81,80,82,75,83,69,78,66,64,67,45,62,77,65,64,68,66,66,71,82,72,67,76,72,78,56,36,66,61,56,45,54,53,57,72,69,43,61,90,88,52,85,71,52,72,67,58,53,52,51,50,44,68,76,35,63,81,67,64,38,68,71,57,38,50,52,52,46,54,38,62,68,37,96,51,37,69,58,51,49,56,71,51,40,60,89,87,65,77,83,77,92,64,62,63,71,51,43,58,50,50,51,53,47,40,55,51,62,71,64,55,72,82,78,78,84,79,79,84,88,80,83,91,81,83,82,86,88,81,85,91,81,89,86,88,84,85,87,82,84,89,80,82,89,82,91,85,77,86,55,66,66,58,55,52,48,44,74,75,26,56,91,35,75,67,43,46,51,52,50,50,51,50,48,53,44,57,72,65,70,45,61,63,60,66,57,67,73,39,69,63,61,76,75,50,45,57,56,54,51,50,50,48,37,46,74,76,37,58,88,75,54,74,70,63,76,59,58,73,90,57,103,57,84,50,79,66,79,78,82,80,74,90,74,88,78,92,78,82,91,76,87,85,81,81,88,79,92,78,90,73,91,72,92,73,78,80,78,86,79,73,88,56,64,67,56,52,52,53,52,51,53,51,52,51,52,50,51,52,51,52,51,52,52,54,48,52,55,54,47,66,72,67,51,79,77,75,86,79,82,67,90,72,83,63,56,87,71,49,84,48,48,71,47,48,48,52,50,52,55,49,48,43,38,72,75,76,26,80,71,50,78,80,53,54,57,64,60,51,19,50,51,44,21,71,78,37,65,93,41,29,65,44,28,48,56,38,31,55,52,42,48,44,49,74,68,47,58,89,89,60,67,82,50,77,64,55,45,50,50,42,37,53,30,50,29,59,76,69,69,45,85,131

Radius of gyration: 37.15 Å; Cα contacts (8 Å, |Δi|>4): 183; chains: 1; bounding box: 88×95×120 Å